Protein 3TSM (pdb70)

Secondary structure (DSSP, 8-state):
-HHHHHHHHHHHHHHHHHHHHHHHHHHHHHHTSPPP--HHHHHHHHHHTT--EEEEEE-SEETTTEES-SS--HHHHHHHHHHTT-SEEEEE--STTT---HHHHHHHHHTSSS-EEEES---STHHHHHHHHTT-SEEEEETTTS-HHHHHHHHHHHHHTT-EEEEEE-SHHHHHHHTTS--SEEEEE-B-TTT--B-THHHHHHHHHS-TTSEEEEESS--SHHHHHHHHTTT--EEEE-HHHHTSS-HHHHHHHHHH-/-HHHHHHHHHHHHHHHHHHHHHHHHHHHHHTSPPP--HHHHHHHHHHTT--EEEEEE-SEETTTEES-SS--HHHHHHHHHHTT-SEEEEE--STTT---HHHHHHHHHTSSS-EEEES---STHHHHHHHHTT-SEEEEETTTS-HHHHHHHHHHHHHTT-EEEEEE-SHHHHHHHTTS--SEEEEE-B-TTT--B-THHHHHHHTTS-TTSEEEEESS--SHHHHHHHHTTT--EEEE-HHHHTSS-HHHHHHHHHH-

Nearest PDB structures (foldseek):
  3tsm-assembly1_B  TM=1.004E+00  e=6.407E-54  Brucella abortus 2308
  3t55-assembly1_A  TM=8.984E-01  e=8.242E-26  Mycobacterium tuberculosis
  6bma-assembly1_B  TM=8.347E-01  e=5.430E-26  Campylobacter jejuni subsp. jejuni NCTC 11168 = ATCC 700819
  3qja-assembly1_A  TM=8.941E-01  e=1.258E-22  Mycobacterium tuberculosis
  3nyz-assembly2_B  TM=9.407E-01  e=6.568E-20  Saccharolobus solfataricus

Organism: Brucella abortus (strain 2308) (NCBI:txid359391)

Solvent-accessible surface area: 21270 Å² total; per-residue (Å²): 153,51,34,56,57,5,54,62,50,7,110,126,64,10,63,62,13,38,28,145,13,0,50,72,58,4,80,35,104,18,180,127,69,81,81,38,86,20,0,34,152,26,0,86,62,53,75,92,66,67,85,20,0,0,0,0,4,2,35,14,2,13,74,119,60,33,78,7,47,146,103,53,59,13,45,50,8,0,103,19,0,60,123,3,22,5,5,0,0,0,0,6,5,1,69,80,23,29,106,3,17,42,110,54,0,66,40,0,21,86,18,14,79,19,8,0,0,10,16,4,23,4,6,26,31,11,3,0,38,19,0,7,14,49,2,0,1,0,0,5,0,11,3,38,23,9,93,54,119,33,0,117,89,0,4,61,18,0,87,88,35,50,4,32,0,2,0,16,0,19,58,66,69,19,0,110,58,0,53,144,15,64,6,97,1,0,4,0,9,2,26,74,82,108,72,81,62,78,85,19,44,33,0,48,120,0,10,95,61,17,55,121,75,30,25,15,1,0,25,32,16,4,129,68,38,120,30,0,65,103,0,74,185,42,59,0,4,1,0,4,12,6,45,21,3,0,127,90,182,86,6,9,38,6,0,117,50,6,19,98,72,102,50,81,142,23,53,67,43,8,106,65,66,12,60,61,14,35,30,146,22,0,44,76,58,4,77,35,103,18,181,128,68,82,80,38,91,24,0,31,62,26,0,62,64,54,84,91,65,66,83,19,0,0,0,0,3,1,19,50,2,9,57,54,37,38,89,11,40,99,119,35,70,11,45,50,7,0,104,18,0,61,123,2,21,4,6,0,0,0,0,6,5,0,73,82,20,26,83,4,17,44,118,58,0,45,35,0,20,141,16,14,80,18,9,0,0,9,29,4,22,5,7,27,28,10,2,0,41,19,0,8,13,47,2,0,1,0,0,6,0,10,3,46,24,9,95,51,118,31,0,76,88,0,1,74,16,0,85,91,35,50,4,34,0,0,0,11,0,30,55,67,67,22,0,113,60,0,57,134,8,73,7,95,1,0,0,0,10,3,49,73,47,101,76,75,63,66,84,19,42,31,0,34,115,0,15,178,66,20,51,119,80,33,22,21,0,0,2,17,18,5,106,60,35,119,29,0,77,99,0,77,181,35,64,0,6,2,0,7,7,6,50,12,2,0,125,90,97,92,5,10,40,10,0,119,55,7,17,98,72

B-factor: mean 26.44, std 10.52, range [11.14, 77.7]

Radius of gyration: 31.32 Å; Cα contacts (8 Å, |Δi|>4): 1066; chains: 2; bounding box: 78×77×41 Å

CATH classification: 3.20.20.70

Structure (mmCIF, N/CA/C/O backbone):
data_3TSM
#
_entry.id   3TSM
#
_cell.length_a   71.800
_cell.length_b   73.290
_cell.length_c   118.940
_cell.angle_alpha   90.00
_cell.angle_beta   90.00
_cell.angle_gamma   90.00
#
_symmetry.space_group_name_H-M   'P 21 21 21'
#
loop_
_entity.id
_entity.type
_entity.pdbx_description
1 polymer 'Indole-3-glycerol phosphate synthase'
2 non-polymer GLYCEROL
3 non-polymer 'SULFATE ION'
4 non-polymer 'UNKNOWN LIGAND'
5 water water
#
loop_
_atom_site.group_PDB
_atom_site.id
_atom_site.type_symbol
_atom_site.label_atom_id
_atom_site.label_alt_id
_atom_site.label_comp_id
_atom_site.label_asym_id
_atom_site.label_entity_id
_atom_site.label_seq_id
_atom_site.pdbx_PDB_ins_code
_atom_site.Cartn_x
_atom_site.Cartn_y
_atom_site.Cartn_z
_atom_site.occupancy
_atom_site.B_iso_or_equiv
_atom_site.auth_seq_id
_atom_site.auth_comp_id
_atom_site.auth_asym_id
_atom_site.auth_atom_id
_atom_site.pdbx_PDB_model_num
ATOM 1 N N . ASP A 1 8 ? -41.008 -0.762 18.030 1.00 60.78 4 ASP A N 1
ATOM 2 C CA . ASP A 1 8 ? -40.394 -1.197 16.730 1.00 57.29 4 ASP A CA 1
ATOM 3 C C . ASP A 1 8 ? -39.112 -2.023 16.966 1.00 51.23 4 ASP A C 1
ATOM 4 O O . ASP A 1 8 ? -37.980 -1.585 16.707 1.00 49.80 4 ASP A O 1
ATOM 9 N N . ILE A 1 9 ? -39.327 -3.240 17.443 1.00 46.67 5 ILE A N 1
ATOM 10 C CA . ILE A 1 9 ? -38.299 -4.051 18.072 1.00 44.05 5 ILE A CA 1
ATOM 11 C C . ILE A 1 9 ? -37.094 -4.333 17.137 1.00 40.64 5 ILE A C 1
ATOM 12 O O . ILE A 1 9 ? -35.965 -4.435 17.611 1.00 38.06 5 ILE A O 1
ATOM 17 N N . LEU A 1 10 ? -37.330 -4.436 15.826 1.00 39.13 6 LEU A N 1
ATOM 18 C CA . LEU A 1 10 ? -36.257 -4.744 14.869 1.00 37.02 6 LEU A CA 1
ATOM 19 C C . LEU A 1 10 ? -35.232 -3.616 14.742 1.00 35.62 6 LEU A C 1
ATOM 20 O O . LEU A 1 10 ? -34.027 -3.884 14.698 1.00 32.92 6 LEU A O 1
ATOM 25 N N . ARG A 1 11 ? -35.722 -2.373 14.710 1.00 35.48 7 ARG A N 1
ATOM 26 C CA . ARG A 1 11 ? -34.865 -1.191 14.677 1.00 35.59 7 ARG A CA 1
ATOM 27 C C . ARG A 1 11 ? -34.015 -1.060 15.983 1.00 34.16 7 ARG A C 1
ATOM 28 O O . ARG A 1 11 ? -32.834 -0.685 15.922 1.00 33.36 7 ARG A O 1
ATOM 30 N N . LYS A 1 12 ? -34.633 -1.359 17.138 1.00 32.61 8 LYS A N 1
ATOM 31 C CA . LYS A 1 12 ? -33.951 -1.360 18.450 1.00 31.67 8 LYS A CA 1
ATOM 32 C C . LYS A 1 12 ? -32.857 -2.464 18.532 1.00 28.44 8 LYS A C 1
ATOM 33 O O . LYS A 1 12 ? -31.716 -2.214 18.977 1.00 27.05 8 LYS A O 1
ATOM 35 N N . ILE A 1 13 ? -33.183 -3.663 18.041 1.00 26.60 9 ILE A N 1
ATOM 36 C CA . ILE A 1 13 ? -32.211 -4.755 18.007 1.00 23.97 9 ILE A CA 1
ATOM 37 C C . ILE A 1 13 ? -31.053 -4.354 17.089 1.00 21.69 9 ILE A C 1
ATOM 38 O O . ILE A 1 13 ? -29.901 -4.464 17.478 1.00 22.03 9 ILE A O 1
ATOM 43 N N . GLU A 1 14 ? -31.347 -3.838 15.907 1.00 22.08 10 GLU A N 1
ATOM 44 C CA . GLU A 1 14 ? -30.297 -3.493 14.953 1.00 21.92 10 GLU A CA 1
ATOM 45 C C . GLU A 1 14 ? -29.283 -2.496 15.538 1.00 21.85 10 GLU A C 1
ATOM 46 O O . GLU A 1 14 ? -28.073 -2.626 15.343 1.00 20.51 10 GLU A O 1
ATOM 52 N N . ALA A 1 15 ? -29.804 -1.495 16.225 1.00 22.81 11 ALA A N 1
ATOM 53 C CA . ALA A 1 15 ? -28.995 -0.445 16.811 1.00 23.87 11 ALA A CA 1
ATOM 54 C C . ALA A 1 15 ? -28.002 -1.029 17.834 1.00 22.79 11 ALA A C 1
ATOM 55 O O . ALA A 1 15 ? -26.797 -0.760 17.749 1.00 22.92 11 ALA A O 1
ATOM 57 N N . TYR A 1 16 ? -28.463 -1.838 18.786 1.00 22.10 12 TYR A N 1
ATOM 58 C CA . TYR A 1 16 ? -27.498 -2.447 19.714 1.00 21.36 12 TYR A CA 1
ATOM 59 C C . TYR A 1 16 ? -26.622 -3.527 19.058 1.00 19.47 12 TYR A C 1
ATOM 60 O O . TYR A 1 16 ? -25.462 -3.722 19.443 1.00 18.73 12 TYR A O 1
ATOM 69 N N . LYS A 1 17 ? -27.175 -4.267 18.104 1.00 18.61 13 LYS A N 1
ATOM 70 C CA . LYS A 1 17 ? -26.410 -5.313 17.455 1.00 17.16 13 LYS A CA 1
ATOM 71 C C . LYS A 1 17 ? -25.230 -4.735 16.672 1.00 17.66 13 LYS A C 1
ATOM 72 O O . LYS A 1 17 ? -24.130 -5.304 16.714 1.00 15.90 13 LYS A O 1
ATOM 78 N N . ARG A 1 18 ? -25.432 -3.606 15.997 1.00 18.67 14 ARG A N 1
ATOM 79 C CA . ARG A 1 18 ? -24.323 -2.949 15.326 1.00 20.47 14 ARG A CA 1
ATOM 80 C C . ARG A 1 18 ? -23.207 -2.496 16.306 1.00 20.54 14 ARG A C 1
ATOM 81 O O . ARG A 1 18 ? -22.034 -2.580 15.958 1.00 19.04 14 ARG A O 1
ATOM 89 N N . GLU A 1 19 ? -23.579 -2.048 17.509 1.00 21.53 15 GLU A N 1
ATOM 90 C CA . GLU A 1 19 ? -22.606 -1.709 18.540 1.00 22.02 15 GLU A CA 1
ATOM 91 C C . GLU A 1 19 ? -21.849 -2.947 19.015 1.00 18.81 15 GLU A C 1
ATOM 92 O O . GLU A 1 19 ? -20.646 -2.891 19.167 1.00 17.42 15 GLU A O 1
ATOM 98 N N . GLU A 1 20 ? -22.539 -4.068 19.207 1.00 16.56 16 GLU A N 1
ATOM 99 C CA . GLU A 1 20 ? -21.863 -5.321 19.588 1.00 16.02 16 GLU A CA 1
ATOM 100 C C . GLU A 1 20 ? -20.860 -5.788 18.542 1.00 15.10 16 GLU A C 1
ATOM 101 O O . GLU A 1 20 ? -19.785 -6.300 18.900 1.00 16.03 16 GLU A O 1
ATOM 107 N N . ILE A 1 21 ? -21.211 -5.637 17.264 1.00 13.88 17 ILE A N 1
ATOM 108 C CA . ILE A 1 21 ? -20.361 -6.071 16.180 1.00 13.59 17 ILE A CA 1
ATOM 109 C C . ILE A 1 21 ? -19.097 -5.191 16.204 1.00 13.90 17 ILE A C 1
ATOM 110 O O . ILE A 1 21 ? -18.001 -5.696 16.110 1.00 14.68 17 ILE A O 1
ATOM 115 N N . ALA A 1 22 ? -19.261 -3.879 16.361 1.00 14.48 18 ALA A N 1
ATOM 116 C CA . ALA A 1 22 ? -18.128 -2.943 16.405 1.00 15.34 18 ALA A CA 1
ATOM 117 C C . ALA A 1 22 ? -17.208 -3.270 17.587 1.00 14.97 18 ALA A C 1
ATOM 118 O O . ALA A 1 22 ? -15.990 -3.332 17.431 1.00 15.42 18 ALA A O 1
ATOM 120 N N . ALA A 1 23 ? -17.803 -3.506 18.755 1.00 14.82 19 ALA A N 1
ATOM 121 C CA . ALA A 1 23 ? -17.058 -3.846 19.976 1.00 15.00 19 ALA A CA 1
ATOM 122 C C . ALA A 1 23 ? -16.300 -5.174 19.798 1.00 14.39 19 ALA A C 1
ATOM 123 O O . ALA A 1 23 ? -15.185 -5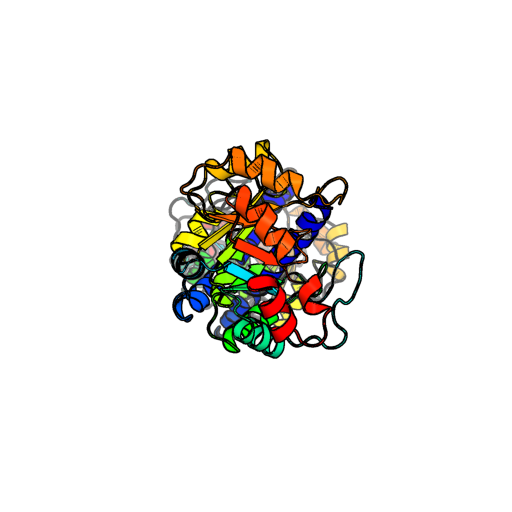.303 20.236 1.00 14.87 19 ALA A O 1
ATOM 125 N N . ALA A 1 24 ? -16.923 -6.160 19.139 1.00 13.98 20 ALA A N 1
ATOM 126 C CA . ALA A 1 24 ? -16.312 -7.479 18.923 1.00 13.95 20 ALA A CA 1
ATOM 127 C C . ALA A 1 24 ? -15.084 -7.360 18.039 1.00 14.28 20 ALA A C 1
ATOM 128 O O . ALA A 1 24 ? -14.022 -7.884 18.384 1.00 14.32 20 ALA A O 1
ATOM 130 N N . LYS A 1 25 ? -15.202 -6.620 16.938 1.00 14.13 21 LYS A N 1
ATOM 131 C CA . LYS A 1 25 ? -14.065 -6.416 16.068 1.00 14.74 21 LYS A CA 1
ATOM 132 C C . LYS A 1 25 ? -12.936 -5.695 16.824 1.00 15.42 21 LYS A C 1
ATOM 133 O O . LYS A 1 25 ? -11.751 -6.038 16.641 1.00 15.51 21 LYS A O 1
ATOM 139 N N . ALA A 1 26 ? -13.282 -4.682 17.624 1.00 14.92 22 ALA A N 1
ATOM 140 C CA . ALA A 1 26 ? -12.250 -3.843 18.296 1.00 15.77 22 ALA A CA 1
ATOM 141 C C . ALA A 1 26 ? -11.463 -4.679 19.305 1.00 15.98 22 ALA A C 1
ATOM 142 O O . ALA A 1 26 ? -10.274 -4.478 19.534 1.00 16.45 22 ALA A O 1
ATOM 144 N N . ARG A 1 27 ? -12.185 -5.598 19.939 1.00 15.69 23 ARG A N 1
ATOM 145 C CA A ARG A 1 27 ? -11.642 -6.465 20.959 0.50 16.30 23 ARG A CA 1
ATOM 146 C CA B ARG A 1 27 ? -11.651 -6.485 20.969 0.50 16.64 23 ARG A CA 1
ATOM 147 C C . ARG A 1 27 ? -10.589 -7.409 20.357 1.00 17.13 23 ARG A C 1
ATOM 148 O O . ARG A 1 27 ? -9.439 -7.491 20.840 1.00 17.29 23 ARG A O 1
ATOM 163 N N . LEU A 1 28 ? -10.952 -8.088 19.272 1.00 14.39 24 LEU A N 1
ATOM 164 C CA . LEU A 1 28 ? -10.019 -9.032 18.646 1.00 14.55 24 LEU A CA 1
ATOM 165 C C . LEU A 1 28 ? -8.829 -8.283 18.031 1.00 13.90 24 LEU A C 1
ATOM 166 O O . LEU A 1 28 ? -7.695 -8.769 18.119 1.00 14.31 24 LEU A O 1
ATOM 171 N N . ALA A 1 29 ? -9.073 -7.106 17.459 1.00 13.41 25 ALA A N 1
ATOM 172 C CA . ALA A 1 29 ? -7.978 -6.302 16.910 1.00 13.32 25 ALA A CA 1
ATOM 173 C C . ALA A 1 29 ? -7.008 -5.871 18.023 1.00 13.47 25 ALA A C 1
ATOM 174 O O . ALA A 1 29 ? -5.786 -5.926 17.838 1.00 14.54 25 ALA A O 1
ATOM 176 N N . LEU A 1 30 ? -7.531 -5.403 19.154 1.00 13.25 26 LEU A N 1
ATOM 177 C CA . LEU A 1 30 ? -6.662 -4.950 20.237 1.00 13.45 26 LEU A CA 1
ATOM 178 C C . LEU A 1 30 ? -5.874 -6.144 20.811 1.00 13.99 26 LEU A C 1
ATOM 179 O O . LEU A 1 30 ? -4.727 -5.995 21.183 1.00 13.71 26 LEU A O 1
ATOM 184 N N . ASP A 1 31 ? -6.495 -7.311 20.890 1.00 14.74 27 ASP A N 1
ATOM 185 C CA . ASP A 1 31 ? -5.784 -8.523 21.348 1.00 15.82 27 ASP A CA 1
ATOM 186 C C . ASP A 1 31 ? -4.591 -8.822 20.477 1.00 15.84 27 ASP A C 1
ATOM 187 O O . ASP A 1 31 ? -3.537 -9.205 20.993 1.00 16.43 27 ASP A O 1
ATOM 192 N N . GLU A 1 32 ? -4.753 -8.652 19.161 1.00 15.76 28 GLU A N 1
ATOM 193 C CA . GLU A 1 32 ? -3.650 -8.879 18.236 1.00 15.63 28 GLU A CA 1
ATOM 194 C C . GLU A 1 32 ? -2.545 -7.828 18.444 1.00 15.32 28 GLU A C 1
ATOM 195 O O . GLU A 1 32 ? -1.357 -8.160 18.492 1.00 16.19 28 GLU A O 1
ATOM 201 N N . LEU A 1 33 ? -2.917 -6.566 18.531 1.00 14.86 29 LEU A N 1
ATOM 202 C CA . LEU A 1 33 ? -1.915 -5.498 18.790 1.00 14.73 29 LEU A CA 1
ATOM 203 C C . LEU A 1 33 ? -1.201 -5.681 20.132 1.00 14.90 29 LEU A C 1
ATOM 204 O O . LEU A 1 33 ? -0.010 -5.430 20.236 1.00 14.90 29 LEU A O 1
ATOM 209 N N . LYS A 1 34 ? -1.928 -6.124 21.159 1.00 15.14 30 LYS A N 1
ATOM 210 C CA . LYS A 1 34 ? -1.285 -6.433 22.442 1.00 15.58 30 LYS A CA 1
ATOM 211 C C . LYS A 1 34 ? -0.186 -7.470 22.246 1.00 16.45 30 LYS A C 1
ATOM 212 O O . LYS A 1 34 ? 0.922 -7.285 22.776 1.00 16.96 30 LYS A O 1
ATOM 218 N N . ALA A 1 35 ? -0.478 -8.545 21.500 1.00 16.78 31 ALA A N 1
ATOM 219 C CA . ALA A 1 35 ? 0.547 -9.579 21.216 1.00 17.74 31 ALA A CA 1
ATOM 220 C C . ALA A 1 35 ? 1.766 -8.970 20.515 1.00 17.78 31 ALA A C 1
ATOM 221 O O . ALA A 1 35 ? 2.921 -9.227 20.875 1.00 18.21 31 ALA A O 1
ATOM 223 N N . ARG A 1 36 ? 1.493 -8.129 19.544 1.00 17.56 32 ARG A N 1
ATOM 224 C CA . ARG A 1 36 ? 2.557 -7.487 18.795 1.00 18.41 32 ARG A CA 1
ATOM 225 C C . ARG A 1 36 ? 3.379 -6.509 19.681 1.00 18.56 32 ARG A C 1
ATOM 226 O O . ARG A 1 36 ? 4.601 -6.501 19.620 1.00 18.85 32 ARG A O 1
ATOM 234 N N . THR A 1 37 ? 2.719 -5.750 20.546 1.00 18.07 33 THR A N 1
ATOM 235 C CA . THR A 1 37 ? 3.491 -4.883 21.458 1.00 19.31 33 THR A CA 1
ATOM 236 C C . THR A 1 37 ? 4.394 -5.693 22.394 1.00 20.44 33 THR A C 1
ATOM 237 O O . THR A 1 37 ? 5.495 -5.252 22.703 1.00 20.67 33 THR A O 1
ATOM 241 N N . ARG A 1 38 ? 3.959 -6.862 22.845 1.00 21.59 34 ARG A N 1
ATOM 242 C CA . ARG A 1 38 ? 4.818 -7.669 23.736 1.00 23.15 34 ARG A CA 1
ATOM 243 C C . ARG A 1 38 ? 6.030 -8.235 23.009 1.00 24.26 34 ARG A C 1
ATOM 244 O O . ARG A 1 38 ? 6.990 -8.596 23.652 1.00 24.60 34 ARG A O 1
ATOM 252 N N . ASP A 1 39 ? 5.985 -8.335 21.684 1.00 25.91 35 ASP A N 1
ATOM 253 C CA . ASP A 1 39 ? 7.145 -8.791 20.932 1.00 28.37 35 ASP A CA 1
ATOM 254 C C . ASP A 1 39 ? 8.041 -7.665 20.439 1.00 27.87 35 ASP A C 1
ATOM 255 O O . ASP A 1 39 ? 9.021 -7.956 19.769 1.00 27.22 35 ASP A O 1
ATOM 260 N N . GLN A 1 40 ? 7.728 -6.400 20.739 1.00 24.89 36 GLN A N 1
ATOM 261 C CA . GLN A 1 40 ? 8.659 -5.309 20.419 1.00 26.00 36 GLN A CA 1
ATOM 262 C C . GLN A 1 40 ? 9.706 -5.100 21.516 1.00 26.63 36 GLN A C 1
ATOM 263 O O . GLN A 1 40 ? 9.430 -5.260 22.716 1.00 25.82 36 GLN A O 1
ATOM 269 N N . SER A 1 41 ? 10.894 -4.683 21.116 1.00 27.30 37 SER A N 1
ATOM 270 C CA . SER A 1 41 ? 11.862 -4.216 22.104 1.00 28.50 37 SER A CA 1
ATOM 271 C C . SER A 1 41 ? 11.392 -2.892 22.706 1.00 27.61 37 SER A C 1
ATOM 272 O O . SER A 1 41 ? 10.612 -2.152 22.100 1.00 25.96 37 SER A O 1
ATOM 275 N N . ALA A 1 42 ? 11.925 -2.586 23.884 1.00 28.65 38 ALA A N 1
ATOM 276 C CA . ALA A 1 42 ? 11.547 -1.411 24.668 1.00 27.25 38 ALA A CA 1
ATOM 277 C C . ALA A 1 42 ? 11.713 -0.089 23.909 1.00 25.12 38 ALA A C 1
ATOM 278 O O . ALA A 1 42 ? 12.545 0.030 23.026 1.00 24.20 38 ALA A O 1
ATOM 280 N N . PRO A 1 43 ? 10.890 0.900 24.243 1.00 25.17 39 PRO A N 1
ATOM 281 C CA . PRO A 1 43 ? 11.069 2.199 23.646 1.00 24.48 39 PRO A CA 1
ATOM 282 C C . PRO A 1 43 ? 12.477 2.778 23.872 1.00 25.07 39 PRO A C 1
ATOM 283 O O . PRO A 1 43 ? 13.074 2.549 24.902 1.00 23.65 39 PRO A O 1
ATOM 287 N N . ARG A 1 44 ? 12.955 3.558 22.915 1.00 25.29 40 ARG A N 1
ATOM 288 C CA . ARG A 1 44 ? 14.292 4.152 22.977 1.00 25.94 40 ARG A CA 1
ATOM 289 C C . ARG A 1 44 ? 14.446 5.354 23.903 1.00 26.68 40 ARG A C 1
ATOM 290 O O . ARG A 1 44 ? 15.572 5.734 24.210 1.00 28.97 40 ARG A O 1
ATOM 298 N N . GLY A 1 45 ? 13.363 5.990 24.324 1.00 24.88 41 GLY A N 1
ATOM 299 C CA . GLY A 1 45 ? 13.487 7.119 25.218 1.00 23.71 41 GLY A CA 1
ATOM 300 C C . GLY A 1 45 ? 13.537 8.433 24.469 1.00 22.51 41 GLY A C 1
ATOM 301 O O . GLY A 1 45 ? 14.574 9.106 24.409 1.00 22.17 41 GLY A O 1
ATOM 302 N N . PHE A 1 46 ? 12.373 8.853 23.988 1.00 21.12 42 PHE A N 1
ATOM 303 C CA . PHE A 1 46 ? 12.244 10.036 23.128 1.00 20.00 42 PHE A CA 1
ATOM 304 C C . PHE A 1 46 ? 12.518 11.319 23.932 1.00 19.21 42 PHE A C 1
ATOM 305 O O . PHE A 1 46 ? 13.421 12.081 23.599 1.00 18.73 42 PHE A O 1
ATOM 313 N N . LEU A 1 47 ? 11.771 11.535 25.006 1.00 19.65 43 LEU A N 1
ATOM 314 C CA . LEU A 1 47 ? 11.996 12.701 25.885 1.00 20.81 43 LEU A CA 1
ATOM 315 C C . LEU A 1 47 ? 13.419 12.735 26.437 1.00 21.71 43 LEU A C 1
ATOM 316 O O . LEU A 1 47 ? 14.066 13.780 26.444 1.00 21.51 43 LEU A O 1
ATOM 321 N N . LYS A 1 48 ? 13.867 11.589 26.914 1.00 23.27 44 LYS A N 1
ATOM 322 C CA . LYS A 1 48 ? 15.168 11.470 27.573 1.00 26.48 44 LYS A CA 1
ATOM 323 C C . LYS A 1 48 ? 16.293 11.861 26.596 1.00 25.14 44 LYS A C 1
ATOM 324 O O . LYS A 1 48 ? 17.256 12.546 27.007 1.00 24.14 44 LYS A O 1
ATOM 330 N N . ALA A 1 49 ? 16.142 11.517 25.308 1.00 22.86 45 ALA A N 1
ATOM 331 C CA . ALA A 1 49 ? 17.109 11.943 24.277 1.00 23.44 45 ALA A CA 1
ATOM 332 C C . ALA A 1 49 ? 17.155 13.454 24.089 1.00 23.35 45 ALA A C 1
ATOM 333 O O . ALA A 1 49 ? 18.219 14.035 23.929 1.00 23.88 45 ALA A O 1
ATOM 335 N N . LEU A 1 50 ? 15.982 14.083 24.063 1.00 22.70 46 LEU A N 1
ATOM 336 C CA . LEU A 1 50 ? 15.911 15.514 23.894 1.00 21.31 46 LEU A CA 1
ATOM 337 C C . LEU A 1 50 ? 16.556 16.222 25.101 1.00 22.19 46 LEU A C 1
ATOM 338 O O . LEU A 1 50 ? 17.295 17.192 24.924 1.00 20.57 46 LEU A O 1
ATOM 343 N N . GLU A 1 51 ? 16.268 15.743 26.313 1.00 22.63 47 GLU A N 1
ATOM 344 C CA . GLU A 1 51 ? 16.791 16.367 27.536 1.00 24.45 47 GLU A CA 1
ATOM 345 C C . GLU A 1 51 ? 18.291 16.263 27.610 1.00 24.10 47 GLU A C 1
ATOM 346 O O . GLU A 1 51 ? 18.940 17.208 28.057 1.00 24.21 47 GLU A O 1
ATOM 352 N N . ALA A 1 52 ? 18.840 15.132 27.158 1.00 24.60 48 ALA A N 1
ATOM 353 C CA . ALA A 1 52 ? 20.304 14.934 27.068 1.00 25.59 48 ALA A CA 1
ATOM 354 C C . ALA A 1 52 ? 20.949 15.920 26.096 1.00 26.16 48 ALA A C 1
ATOM 355 O O . ALA A 1 52 ? 22.009 16.464 26.402 1.00 25.50 48 ALA A O 1
ATOM 357 N N . LYS A 1 53 ? 20.324 16.195 24.949 1.00 26.18 49 LYS A N 1
ATOM 358 C CA . LYS A 1 53 ? 20.861 17.269 24.067 1.00 26.58 49 LYS A CA 1
ATOM 359 C C . LYS A 1 53 ? 20.868 18.638 24.751 1.00 25.93 49 LYS A C 1
ATOM 360 O O . LYS A 1 53 ? 21.877 19.324 24.717 1.00 26.16 49 LYS A O 1
ATOM 366 N N . ARG A 1 54 ? 19.751 19.023 25.367 1.00 24.77 50 ARG A N 1
ATOM 367 C CA . ARG A 1 54 ? 19.662 20.289 26.053 1.00 23.85 50 ARG A CA 1
ATOM 368 C C . ARG A 1 54 ? 20.626 20.379 27.268 1.00 25.25 50 ARG A C 1
ATOM 369 O O . ARG A 1 54 ? 21.241 21.412 27.497 1.00 24.90 50 ARG A O 1
ATOM 377 N N . ALA A 1 55 ? 20.760 19.310 28.041 1.00 25.71 51 ALA A N 1
ATOM 378 C CA . ALA A 1 55 ? 21.759 19.276 29.095 1.00 26.92 51 ALA A CA 1
ATOM 379 C C . ALA A 1 55 ? 23.178 19.517 28.531 1.00 27.88 51 ALA A C 1
ATOM 380 O O . ALA A 1 55 ? 23.970 20.181 29.171 1.00 29.66 51 ALA A O 1
ATOM 382 N N . ALA A 1 56 ? 23.500 18.996 27.351 1.00 28.14 52 ALA A N 1
ATOM 383 C CA . ALA A 1 56 ? 24.795 19.257 26.731 1.00 30.37 52 ALA A CA 1
ATOM 384 C C . ALA A 1 56 ? 24.927 20.673 26.133 1.00 32.29 52 ALA A C 1
ATOM 385 O O . ALA A 1 56 ? 25.933 20.967 25.501 1.00 34.09 52 ALA A O 1
ATOM 387 N N . GLY A 1 57 ? 23.902 21.526 26.285 1.00 32.84 53 GLY A N 1
ATOM 388 C CA . GLY A 1 57 ? 23.909 22.879 25.722 1.00 32.45 53 GLY A CA 1
ATOM 389 C C . GLY A 1 57 ? 23.809 22.893 24.195 1.00 34.30 53 GLY A C 1
ATOM 390 O O . GLY A 1 57 ? 24.323 23.817 23.544 1.00 34.47 53 GLY A O 1
ATOM 391 N N . GLN A 1 58 ? 23.137 21.889 23.621 1.00 31.43 54 GLN A N 1
ATOM 392 C CA . GLN A 1 58 ? 22.888 21.842 22.182 1.00 31.21 54 GLN A CA 1
ATOM 393 C C . GLN A 1 58 ? 21.403 21.928 21.856 1.00 28.25 54 GLN A C 1
ATOM 394 O O . GLN A 1 58 ? 20.573 21.540 22.673 1.00 26.32 54 GLN A O 1
ATOM 400 N N . PHE A 1 59 ? 21.079 22.412 20.657 1.00 26.04 55 PHE A N 1
ATOM 401 C CA . PHE A 1 59 ? 19.696 22.444 20.222 1.00 24.68 55 PHE A CA 1
ATOM 402 C C . PHE A 1 59 ? 19.218 21.018 19.963 1.00 22.83 55 PHE A C 1
ATOM 403 O O . PHE A 1 59 ? 19.990 20.161 19.552 1.00 23.38 55 PHE A O 1
ATOM 411 N N . ALA A 1 60 ? 17.974 20.745 20.328 1.00 20.69 56 ALA A N 1
ATOM 412 C CA . ALA A 1 60 ? 17.431 19.385 20.201 1.00 20.41 56 ALA A CA 1
ATOM 413 C C . ALA A 1 60 ? 16.453 19.385 19.026 1.00 19.68 56 ALA A C 1
ATOM 414 O O . ALA A 1 60 ? 15.408 20.033 19.074 1.00 19.54 56 ALA A O 1
ATOM 416 N N . LEU A 1 61 ? 16.807 18.680 17.964 1.00 19.73 57 LEU A N 1
ATOM 417 C CA . LEU A 1 61 ? 15.958 18.581 16.779 1.00 19.35 57 LEU A CA 1
ATOM 418 C C . LEU A 1 61 ? 15.168 17.266 16.692 1.00 19.60 57 LEU A C 1
ATOM 419 O O . LEU A 1 61 ? 15.743 16.166 16.743 1.00 20.43 57 LEU A O 1
ATOM 424 N N . ILE A 1 62 ? 13.847 17.396 16.524 1.00 19.27 58 ILE A N 1
ATOM 425 C CA . ILE A 1 62 ? 13.006 16.292 16.106 1.00 18.87 58 ILE A CA 1
ATOM 426 C C . ILE A 1 62 ? 12.886 16.424 14.589 1.00 18.73 58 ILE A C 1
ATOM 427 O O . ILE A 1 62 ? 12.177 17.281 14.104 1.00 18.95 58 ILE A O 1
ATOM 432 N N . ALA A 1 63 ? 13.588 15.575 13.853 1.00 19.84 59 ALA A N 1
ATOM 433 C CA . ALA A 1 63 ? 13.732 15.732 12.388 1.00 21.07 59 ALA A CA 1
ATOM 434 C C . ALA A 1 63 ? 12.656 14.908 11.680 1.00 21.72 59 ALA A C 1
ATOM 435 O O . ALA A 1 63 ? 12.495 13.698 11.954 1.00 20.83 59 ALA A O 1
ATOM 437 N N . GLU A 1 64 ? 11.903 15.567 10.807 1.00 22.92 60 GLU A N 1
ATOM 438 C CA . GLU A 1 64 ? 10.638 15.002 10.290 1.00 23.00 60 GLU A CA 1
ATOM 439 C C . GLU A 1 64 ? 10.759 14.485 8.873 1.00 24.70 60 GLU A C 1
ATOM 440 O O . GLU A 1 64 ? 11.290 15.169 7.973 1.00 25.46 60 GLU A O 1
ATOM 446 N N . ILE A 1 65 ? 10.254 13.264 8.695 1.00 25.29 61 ILE A N 1
ATOM 447 C CA . ILE A 1 65 ? 10.232 12.584 7.425 1.00 26.73 61 ILE A CA 1
ATOM 448 C C . ILE A 1 65 ? 8.801 12.663 6.905 1.00 27.60 61 ILE A C 1
ATOM 449 O O . ILE A 1 65 ? 7.914 11.975 7.411 1.00 24.51 61 ILE A O 1
ATOM 454 N N . LYS A 1 66 ? 8.608 13.498 5.876 1.00 28.69 62 LYS A N 1
ATOM 455 C CA . LYS A 1 66 ? 7.301 13.822 5.341 1.00 29.52 62 LYS A CA 1
ATOM 456 C C . LYS A 1 66 ? 7.360 13.749 3.822 1.00 32.95 62 LYS A C 1
ATOM 457 O O . LYS A 1 66 ? 8.160 14.454 3.207 1.00 34.11 62 LYS A O 1
ATOM 463 N N . LYS A 1 67 ? 6.524 12.907 3.212 1.00 34.78 63 LYS A N 1
ATOM 464 C CA . LYS A 1 67 ? 6.593 12.656 1.754 1.00 36.46 63 LYS A CA 1
ATOM 465 C C . LYS A 1 67 ? 5.888 13.713 0.899 1.00 38.43 63 LYS A C 1
ATOM 466 O O . LYS A 1 67 ? 6.357 14.082 -0.197 1.00 41.39 63 LYS A O 1
ATOM 468 N N . ALA A 1 68 ? 4.771 14.211 1.406 1.00 39.24 64 ALA A N 1
ATOM 469 C CA . ALA A 1 68 ? 4.013 15.235 0.733 1.00 42.90 64 ALA A CA 1
ATOM 470 C C . ALA A 1 68 ? 3.281 16.089 1.734 1.00 45.43 64 ALA A C 1
ATOM 471 O O . ALA A 1 68 ? 3.071 15.740 2.920 1.00 44.07 64 ALA A O 1
ATOM 473 N N . SER A 1 69 ? 2.893 17.223 1.188 1.00 50.28 65 SER A N 1
ATOM 474 C CA . SER A 1 69 ? 2.234 18.280 1.869 1.00 52.17 65 SER A CA 1
ATOM 475 C C . SER A 1 69 ? 0.892 18.336 1.212 1.00 54.63 65 SER A C 1
ATOM 476 O O . SER A 1 69 ? 0.835 18.191 -0.005 1.00 53.87 65 SER A O 1
ATOM 479 N N . PRO A 1 70 ? -0.183 18.541 1.992 1.00 57.92 66 PRO A N 1
ATOM 480 C CA . PRO A 1 70 ? -1.427 18.938 1.342 1.00 61.75 66 PRO A CA 1
ATOM 481 C C . PRO A 1 70 ? -1.295 20.440 1.039 1.00 67.51 66 PRO A C 1
ATOM 482 O O . PRO A 1 70 ? -1.052 21.230 1.972 1.00 68.75 66 PRO A O 1
ATOM 486 N N . SER A 1 71 ? -1.418 20.828 -0.231 1.00 70.18 67 SER A N 1
ATOM 487 C CA . SER A 1 71 ? -1.219 22.227 -0.656 1.00 73.49 67 SER A CA 1
ATOM 488 C C . SER A 1 71 ? -0.035 22.324 -1.608 1.00 75.05 67 SER A C 1
ATOM 489 O O . SER A 1 71 ? -0.120 22.963 -2.656 1.00 77.42 67 SER A O 1
ATOM 491 N N . LYS A 1 72 ? 1.071 21.690 -1.225 1.00 72.49 68 LYS A N 1
ATOM 492 C CA . LYS A 1 72 ? 2.350 21.839 -1.930 1.00 70.72 68 LYS A CA 1
ATOM 493 C C . LYS A 1 72 ? 2.821 20.574 -2.671 1.00 67.42 68 LYS A C 1
ATOM 494 O O . LYS A 1 72 ? 3.808 20.640 -3.397 1.00 69.44 68 LYS A O 1
ATOM 496 N N . GLY A 1 73 ? 2.144 19.439 -2.492 1.00 61.90 69 GLY A N 1
ATOM 497 C CA . GLY A 1 73 ? 2.462 18.235 -3.273 1.00 58.94 69 GLY A CA 1
ATOM 498 C C . GLY A 1 73 ? 3.708 17.510 -2.799 1.00 55.54 69 GLY A C 1
ATOM 499 O O . GLY A 1 73 ? 4.106 17.654 -1.639 1.00 50.59 69 GLY A O 1
ATOM 500 N N . LEU A 1 74 ? 4.320 16.721 -3.684 1.00 53.84 70 LEU A N 1
ATOM 501 C CA . LEU A 1 74 ? 5.443 15.861 -3.295 1.00 53.03 70 LEU A CA 1
ATOM 502 C C . LEU A 1 74 ? 6.624 16.735 -2.864 1.00 52.75 70 LEU A C 1
ATOM 503 O O . LEU A 1 74 ? 7.037 17.608 -3.612 1.00 51.95 70 LEU A O 1
ATOM 505 N N . ILE A 1 75 ? 7.130 16.518 -1.638 1.00 53.55 71 ILE A N 1
ATOM 506 C CA . ILE A 1 75 ? 8.226 17.338 -1.059 1.00 50.90 71 ILE A CA 1
ATOM 507 C C . ILE A 1 75 ? 9.571 17.068 -1.729 1.00 52.85 71 ILE A C 1
ATOM 508 O O . ILE A 1 75 ? 10.303 17.985 -2.055 1.00 52.81 71 ILE A O 1
ATOM 513 N N . ARG A 1 76 ? 9.917 15.802 -1.893 1.00 55.13 72 ARG A N 1
ATOM 514 C CA . ARG A 1 76 ? 11.249 15.443 -2.338 1.00 58.97 72 ARG A CA 1
ATOM 515 C C . ARG A 1 76 ? 11.135 14.371 -3.409 1.00 63.12 72 ARG A C 1
ATOM 516 O O . ARG A 1 76 ? 10.652 13.280 -3.109 1.00 64.38 72 ARG A O 1
ATOM 524 N N . PRO A 1 77 ? 11.576 14.675 -4.656 1.00 66.45 73 PRO A N 1
ATOM 525 C CA . PRO A 1 77 ? 11.403 13.733 -5.780 1.00 67.63 73 PRO A CA 1
ATOM 526 C C . PRO A 1 77 ? 11.838 12.320 -5.427 1.00 65.72 73 PRO A C 1
ATOM 527 O O . PRO A 1 77 ? 11.142 11.368 -5.736 1.00 68.80 73 PRO A O 1
ATOM 531 N N . ASP A 1 78 ? 12.983 12.201 -4.775 1.00 65.41 74 ASP A N 1
ATOM 532 C CA . ASP A 1 78 ? 13.463 10.924 -4.308 1.00 64.92 74 ASP A CA 1
ATOM 533 C C . ASP A 1 78 ? 13.146 10.813 -2.816 1.00 59.78 74 ASP A C 1
ATOM 534 O O . ASP A 1 78 ? 13.759 11.522 -2.014 1.00 62.64 74 ASP A O 1
ATOM 539 N N . PHE A 1 79 ? 12.207 9.935 -2.452 1.00 52.34 75 PHE A N 1
ATOM 540 C CA . PHE A 1 79 ? 11.752 9.783 -1.052 1.00 47.37 75 PHE A CA 1
ATOM 541 C C . PHE A 1 79 ? 12.170 8.424 -0.489 1.00 44.42 75 PHE A C 1
ATOM 542 O O . PHE A 1 79 ? 11.633 7.405 -0.870 1.00 42.94 75 PHE A O 1
ATOM 550 N N . ASP A 1 80 ? 13.095 8.431 0.462 1.00 43.14 76 ASP A N 1
ATOM 551 C CA . ASP A 1 80 ? 13.709 7.210 0.977 1.00 42.55 76 ASP A CA 1
ATOM 552 C C . ASP A 1 80 ? 13.819 7.276 2.519 1.00 40.61 76 ASP A C 1
ATOM 553 O O . ASP A 1 80 ? 14.831 7.747 3.046 1.00 39.76 76 ASP A O 1
ATOM 558 N N . PRO A 1 81 ? 12.790 6.800 3.251 1.00 37.30 77 PRO A N 1
ATOM 559 C CA . PRO A 1 81 ? 12.798 6.984 4.690 1.00 34.97 77 PRO A CA 1
ATOM 560 C C . PRO A 1 81 ? 14.064 6.510 5.429 1.00 35.19 77 PRO A C 1
ATOM 561 O O . PRO A 1 81 ? 14.558 7.222 6.320 1.00 31.56 77 PRO A O 1
ATOM 565 N N . PRO A 1 82 ? 14.604 5.336 5.066 1.00 36.23 78 PRO A N 1
ATOM 566 C CA . PRO A 1 82 ? 15.825 4.903 5.778 1.00 37.04 78 PRO A CA 1
ATOM 567 C C . PRO A 1 82 ? 17.023 5.813 5.513 1.00 37.28 78 PRO A C 1
ATOM 568 O O . PRO A 1 82 ? 17.773 6.114 6.431 1.00 37.71 78 PRO A O 1
ATOM 572 N N . ALA A 1 83 ? 17.183 6.271 4.280 1.00 38.72 79 ALA A N 1
ATOM 573 C CA . ALA A 1 83 ? 18.308 7.155 3.921 1.00 38.58 79 ALA A CA 1
ATOM 574 C C . ALA A 1 83 ? 18.152 8.508 4.621 1.00 37.27 79 ALA A C 1
ATOM 575 O O . ALA A 1 83 ? 19.122 9.092 5.108 1.00 35.15 79 ALA A O 1
ATOM 577 N N . LEU A 1 84 ? 16.907 8.977 4.710 1.00 35.67 80 LEU A N 1
ATOM 578 C CA . LEU A 1 84 ? 16.629 10.236 5.368 1.00 33.61 80 LEU A CA 1
ATOM 579 C C . LEU A 1 84 ? 16.921 10.143 6.867 1.00 32.60 80 LEU A C 1
ATOM 580 O O . LEU A 1 84 ? 17.501 11.056 7.453 1.00 32.79 80 LEU A O 1
ATOM 585 N N . ALA A 1 85 ? 16.537 9.033 7.474 1.00 31.79 81 ALA A N 1
ATOM 586 C CA . ALA A 1 85 ? 16.825 8.804 8.867 1.00 30.87 81 ALA A CA 1
ATOM 587 C C . ALA A 1 85 ? 18.329 8.862 9.130 1.00 31.31 81 ALA A C 1
ATOM 588 O O . ALA A 1 85 ? 18.768 9.484 10.101 1.00 30.49 81 ALA A O 1
ATOM 590 N N . LYS A 1 86 ? 19.108 8.184 8.296 1.00 32.99 82 LYS A N 1
ATOM 591 C CA . LYS A 1 86 ? 20.547 8.156 8.469 1.00 34.01 82 LYS A CA 1
ATOM 592 C C . LYS A 1 86 ? 21.135 9.552 8.319 1.00 33.37 82 LYS A C 1
ATOM 593 O O . LYS A 1 86 ? 22.027 9.932 9.078 1.00 32.49 82 LYS A O 1
ATOM 599 N N . ALA A 1 87 ? 20.641 10.311 7.345 1.00 33.15 83 ALA A N 1
ATOM 600 C CA . ALA A 1 87 ? 21.192 11.635 7.080 1.00 33.76 83 ALA A CA 1
ATOM 601 C C . ALA A 1 87 ? 20.843 12.585 8.234 1.00 32.75 83 ALA A C 1
ATOM 602 O O . ALA A 1 87 ? 21.639 13.460 8.620 1.00 32.92 83 ALA A O 1
ATOM 604 N N . TYR A 1 88 ? 19.658 12.407 8.814 1.00 30.33 84 TYR A N 1
ATOM 605 C CA . TYR A 1 88 ? 19.277 13.260 9.909 1.00 29.22 84 TYR A CA 1
ATOM 606 C C . TYR A 1 88 ? 20.127 12.916 11.133 1.00 30.09 84 TYR A C 1
ATOM 607 O O . TYR A 1 88 ? 20.586 13.820 11.831 1.00 30.06 84 TYR A O 1
ATOM 616 N N . GLU A 1 89 ? 20.349 11.632 11.396 1.00 30.75 85 GLU A N 1
ATOM 617 C CA . GLU A 1 89 ? 21.222 11.257 12.502 1.00 32.93 85 GLU A CA 1
ATOM 618 C C . GLU A 1 89 ? 22.641 11.846 12.300 1.00 35.59 85 GLU A C 1
ATOM 619 O O . GLU A 1 89 ? 23.221 12.418 13.235 1.00 32.71 85 GLU A O 1
ATOM 625 N N . GLU A 1 90 ? 23.169 11.705 11.081 1.00 36.28 86 GLU A N 1
ATOM 626 C CA . GLU A 1 90 ? 24.503 12.205 10.755 1.00 41.25 86 GLU A CA 1
ATOM 627 C C . GLU A 1 90 ? 24.622 13.701 11.001 1.00 38.80 86 GLU A C 1
ATOM 628 O O . GLU A 1 90 ? 25.640 14.154 11.420 1.00 38.24 86 GLU A O 1
ATOM 634 N N . GLY A 1 91 ? 23.575 14.454 10.692 1.00 37.93 87 GLY A N 1
ATOM 635 C CA . GLY A 1 91 ? 23.577 15.900 10.871 1.00 36.32 87 GLY A CA 1
ATOM 636 C C . GLY A 1 91 ? 23.347 16.362 12.301 1.00 34.04 87 GLY A C 1
ATOM 637 O O . GLY A 1 91 ? 23.380 17.562 12.554 1.00 32.70 87 GLY A O 1
ATOM 638 N N . GLY A 1 92 ? 23.089 15.434 13.228 1.00 30.99 88 GLY A N 1
ATOM 639 C CA . GLY A 1 92 ? 22.934 15.792 14.649 1.00 28.90 88 GLY A CA 1
ATOM 640 C C . GLY A 1 92 ? 21.504 15.778 15.221 1.00 26.89 88 GLY A C 1
ATOM 641 O O . GLY A 1 92 ? 21.305 16.156 16.371 1.00 25.71 88 GLY A O 1
ATOM 642 N N . ALA A 1 93 ? 20.506 15.334 14.450 1.00 26.09 89 ALA A N 1
ATOM 643 C CA . ALA A 1 93 ? 19.122 15.210 14.969 1.00 24.52 89 ALA A CA 1
ATOM 644 C C . ALA A 1 93 ? 19.091 14.382 16.271 1.00 23.82 89 ALA A C 1
ATOM 645 O O . ALA A 1 93 ? 19.902 13.454 16.446 1.00 23.96 89 ALA A O 1
ATOM 647 N N . ALA A 1 94 ? 18.242 14.758 17.224 1.00 22.97 90 ALA A N 1
ATOM 648 C CA . ALA A 1 94 ? 18.146 13.995 18.482 1.00 22.55 90 ALA A CA 1
ATOM 649 C C . ALA A 1 94 ? 17.100 12.888 18.329 1.00 23.62 90 ALA A C 1
ATOM 650 O O . ALA A 1 94 ? 17.228 11.829 18.927 1.00 25.37 90 ALA A O 1
ATOM 652 N N . CYS A 1 95 ? 16.026 13.165 17.587 1.00 22.96 91 CYS A N 1
ATOM 653 C CA . CYS A 1 95 ? 14.923 12.214 17.393 1.00 21.48 91 CYS A CA 1
ATOM 654 C C . CYS A 1 95 ? 14.328 12.391 15.990 1.00 22.07 91 CYS A C 1
ATOM 655 O O . CYS A 1 95 ? 14.654 13.363 15.301 1.00 22.59 91 CYS A O 1
ATOM 658 N N . LEU A 1 96 ? 13.465 11.458 15.585 1.00 21.24 92 LEU A N 1
ATOM 659 C CA . LEU A 1 96 ? 12.753 11.514 14.305 1.00 21.50 92 LEU A CA 1
ATOM 660 C C . LEU A 1 96 ? 11.263 11.714 14.507 1.00 20.23 92 LEU A C 1
ATOM 661 O O . LEU A 1 96 ? 10.720 11.304 15.529 1.00 20.01 92 LEU A O 1
ATOM 666 N N . SER A 1 97 ? 10.613 12.325 13.523 1.00 19.68 93 SER A N 1
ATOM 667 C CA . SER A 1 97 ? 9.153 12.333 13.413 1.00 18.77 93 SER A CA 1
ATOM 668 C C . SER A 1 97 ? 8.849 11.724 12.069 1.00 19.47 93 SER A C 1
ATOM 669 O O . SER A 1 97 ? 9.452 12.122 11.079 1.00 19.56 93 SER A O 1
ATOM 672 N N . VAL A 1 98 ? 7.964 10.742 12.009 1.00 19.66 94 VAL A N 1
ATOM 673 C CA . VAL A 1 98 ? 7.626 10.147 10.701 1.00 20.89 94 VAL A CA 1
ATOM 674 C C . VAL A 1 98 ? 6.136 10.219 10.476 1.00 19.93 94 VAL A C 1
ATOM 675 O O . VAL A 1 98 ? 5.369 9.751 11.301 1.00 20.25 94 VAL A O 1
ATOM 679 N N . LEU A 1 99 ? 5.715 10.837 9.383 1.00 20.31 95 LEU A N 1
ATOM 680 C CA . LEU A 1 99 ? 4.294 10.916 9.077 1.00 19.96 95 LEU A CA 1
ATOM 681 C C . LEU A 1 99 ? 3.792 9.522 8.655 1.00 20.51 95 LEU A C 1
ATOM 682 O O . LEU A 1 99 ? 4.376 8.870 7.779 1.00 22.22 95 LEU A O 1
ATOM 687 N N . THR A 1 100 ? 2.754 9.040 9.324 1.00 20.11 96 THR A N 1
ATOM 688 C CA . THR A 1 100 ? 2.167 7.760 8.979 1.00 20.38 96 THR A CA 1
ATOM 689 C C . THR A 1 100 ? 0.784 7.906 8.347 1.00 21.51 96 THR A C 1
ATOM 690 O O . THR A 1 100 ? 0.189 6.896 7.945 1.00 22.47 96 THR A O 1
ATOM 694 N N . ASP A 1 101 ? 0.275 9.135 8.290 1.00 22.02 97 ASP A N 1
ATOM 695 C CA . ASP A 1 101 ? -0.989 9.432 7.595 1.00 23.62 97 ASP A CA 1
ATOM 696 C C . ASP A 1 101 ? -0.801 9.360 6.101 1.00 25.55 97 ASP A C 1
ATOM 697 O O . ASP A 1 101 ? 0.161 9.943 5.555 1.00 25.72 97 ASP A O 1
ATOM 702 N N . THR A 1 102 ? -1.727 8.669 5.437 1.00 26.33 98 THR A N 1
ATOM 703 C CA . THR A 1 102 ? -1.623 8.430 3.990 1.00 28.96 98 THR A CA 1
ATOM 704 C C . THR A 1 102 ? -2.402 9.437 3.122 1.00 31.04 98 THR A C 1
ATOM 705 O O . THR A 1 102 ? -1.799 10.067 2.251 1.00 31.85 98 THR A O 1
ATOM 709 N N . PRO A 1 103 ? -3.715 9.618 3.368 1.00 31.76 99 PRO A N 1
ATOM 710 C CA . PRO A 1 103 ? -4.481 10.502 2.477 1.00 32.65 99 PRO A CA 1
ATOM 711 C C . PRO A 1 103 ? -4.004 11.942 2.415 1.00 33.25 99 PRO A C 1
ATOM 712 O O . PRO A 1 103 ? -4.091 12.534 1.354 1.00 37.46 99 PRO A O 1
ATOM 716 N N . SER A 1 104 ? -3.502 12.526 3.498 1.00 30.72 100 SER A N 1
ATOM 717 C CA . SER A 1 104 ? -3.094 13.931 3.439 1.00 31.38 100 SER A CA 1
ATOM 718 C C . SER A 1 104 ? -1.608 14.106 3.170 1.00 32.06 100 SER A C 1
ATOM 719 O O . SER A 1 104 ? -1.228 15.087 2.539 1.00 34.73 100 SER A O 1
ATOM 722 N N . PHE A 1 105 ? -0.770 13.210 3.692 1.00 30.92 101 PHE A N 1
ATOM 723 C CA . PHE A 1 105 ? 0.694 13.410 3.686 1.00 30.22 101 PHE A CA 1
ATOM 724 C C . PHE A 1 105 ? 1.467 12.357 2.889 1.00 31.27 101 PHE A C 1
ATOM 725 O O . PHE A 1 105 ? 2.688 12.466 2.728 1.00 29.93 101 PHE A O 1
ATOM 733 N N . GLN A 1 106 ? 0.747 11.358 2.382 1.00 31.22 102 GLN A N 1
ATOM 734 C CA . GLN A 1 106 ? 1.335 10.230 1.671 1.00 32.23 102 GLN A CA 1
ATOM 735 C C . GLN A 1 106 ? 2.401 9.535 2.512 1.00 31.81 102 GLN A C 1
ATOM 736 O O . GLN A 1 106 ? 3.353 8.971 1.967 1.00 32.98 102 GLN A O 1
ATOM 742 N N . GLY A 1 107 ? 2.231 9.565 3.837 1.00 28.38 103 GLY A N 1
ATOM 743 C CA . GLY A 1 107 ? 2.989 8.675 4.700 1.00 27.63 103 GLY A CA 1
ATOM 744 C C . GLY A 1 107 ? 2.381 7.279 4.762 1.00 27.09 103 GLY A C 1
ATOM 745 O O . GLY A 1 107 ? 1.379 6.954 4.125 1.00 28.66 103 GLY A O 1
ATOM 746 N N . ALA A 1 108 ? 3.019 6.425 5.535 1.00 26.99 104 ALA A N 1
ATOM 747 C CA . ALA A 1 108 ? 2.554 5.061 5.730 1.00 25.34 104 ALA A CA 1
ATOM 748 C C . ALA A 1 108 ? 3.147 4.574 7.033 1.00 24.32 104 ALA A C 1
ATOM 749 O O . ALA A 1 108 ? 4.269 4.997 7.420 1.00 23.40 104 ALA A O 1
ATOM 751 N N . PRO A 1 109 ? 2.418 3.683 7.719 1.00 23.37 105 PRO A N 1
ATOM 752 C CA . PRO A 1 109 ? 2.946 3.061 8.931 1.00 23.24 105 PRO A CA 1
ATOM 753 C C . PRO A 1 109 ? 4.347 2.466 8.709 1.00 25.66 105 PRO A C 1
ATOM 754 O O . PRO A 1 109 ? 5.242 2.631 9.574 1.00 25.84 105 PRO A O 1
ATOM 758 N N . GLU A 1 110 ? 4.561 1.815 7.563 1.00 26.63 106 GLU A N 1
ATOM 759 C CA . GLU A 1 110 ? 5.853 1.127 7.348 1.00 28.45 106 GLU A CA 1
ATOM 760 C C . GLU A 1 110 ? 7.006 2.133 7.289 1.00 27.83 106 GLU A C 1
ATOM 761 O O . GLU A 1 110 ? 8.124 1.755 7.552 1.00 27.14 106 GLU A O 1
ATOM 767 N N . PHE A 1 111 ? 6.752 3.389 6.911 1.00 27.20 107 PHE A N 1
ATOM 768 C CA . PHE A 1 111 ? 7.849 4.377 6.865 1.00 28.02 107 PHE A CA 1
ATOM 769 C C . PHE A 1 111 ? 8.439 4.620 8.265 1.00 26.77 107 PHE A C 1
ATOM 770 O O . PHE A 1 111 ? 9.650 4.810 8.408 1.00 28.37 107 PHE A O 1
ATOM 778 N N . LEU A 1 112 ? 7.588 4.609 9.288 1.00 26.02 108 LEU A N 1
ATOM 779 C CA . LEU A 1 112 ? 8.035 4.754 10.687 1.00 25.72 108 LEU A CA 1
ATOM 780 C C . LEU A 1 112 ? 8.983 3.642 11.082 1.00 25.34 108 LEU A C 1
ATOM 781 O O . LEU A 1 112 ? 10.065 3.917 11.622 1.00 24.40 108 LEU A O 1
ATOM 786 N N . THR A 1 113 ? 8.572 2.398 10.813 1.00 23.60 109 THR A N 1
ATOM 787 C CA . THR A 1 113 ? 9.341 1.222 11.194 1.00 24.14 109 THR A CA 1
ATOM 788 C C . THR A 1 113 ? 10.656 1.196 10.413 1.00 24.83 109 THR A C 1
ATOM 789 O O . THR A 1 113 ? 11.701 1.043 11.014 1.00 26.46 109 THR A O 1
ATOM 793 N N . ALA A 1 114 ? 10.611 1.426 9.106 1.00 24.48 110 ALA A N 1
ATOM 794 C CA . ALA A 1 114 ? 11.838 1.413 8.284 1.00 26.88 110 ALA A CA 1
ATOM 795 C C . ALA A 1 114 ? 12.826 2.504 8.711 1.00 27.52 110 ALA A C 1
ATOM 796 O O . ALA A 1 114 ? 13.996 2.224 8.918 1.00 29.16 110 ALA A O 1
ATOM 798 N N . ALA A 1 115 ? 12.348 3.737 8.870 1.00 27.42 111 ALA A N 1
ATOM 799 C CA . ALA A 1 115 ? 13.210 4.853 9.310 1.00 27.34 111 ALA A CA 1
ATOM 800 C C 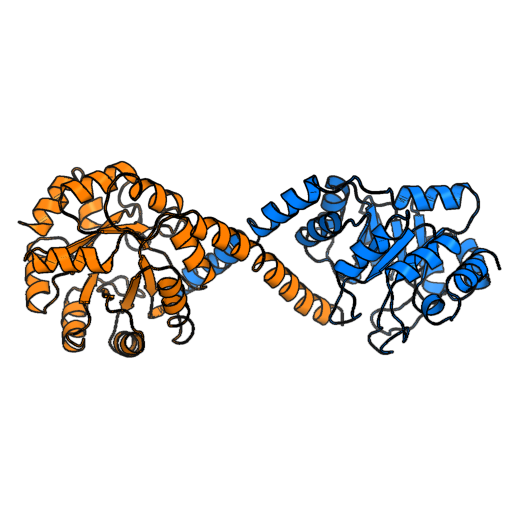. ALA A 1 115 ? 13.865 4.545 10.651 1.00 27.70 111 ALA A C 1
ATOM 801 O O . ALA A 1 115 ? 15.067 4.726 10.822 1.00 28.36 111 ALA A O 1
ATOM 803 N N . ARG A 1 116 ? 13.077 4.028 11.584 1.00 27.63 112 ARG A N 1
ATOM 804 C CA . ARG A 1 116 ? 13.589 3.709 12.910 1.00 27.34 112 ARG A CA 1
ATOM 805 C C . ARG A 1 116 ? 14.670 2.598 12.900 1.00 29.32 112 ARG A C 1
ATOM 806 O O . ARG A 1 116 ? 15.680 2.719 13.605 1.00 28.33 112 ARG A O 1
ATOM 814 N N . GLN A 1 117 ? 14.451 1.543 12.106 1.00 29.54 113 GLN A N 1
ATOM 815 C CA . GLN A 1 117 ? 15.414 0.446 11.962 1.00 30.52 113 GLN A CA 1
ATOM 816 C C . GLN A 1 117 ? 16.725 0.945 11.323 1.00 31.23 113 GLN A C 1
ATOM 817 O O . GLN A 1 117 ? 17.768 0.389 11.591 1.00 32.32 113 GLN A O 1
ATOM 819 N N . ALA A 1 118 ? 16.672 2.007 10.522 1.00 32.02 114 ALA A N 1
ATOM 820 C CA . ALA A 1 118 ? 17.851 2.522 9.810 1.00 33.67 114 ALA A CA 1
ATOM 821 C C . ALA A 1 118 ? 18.796 3.390 10.652 1.00 34.87 114 ALA A C 1
ATOM 822 O O . ALA A 1 118 ? 19.884 3.743 10.180 1.00 36.10 114 ALA A O 1
ATOM 824 N N . CYS A 1 119 ? 18.391 3.770 11.864 1.00 33.20 115 CYS A N 1
ATOM 825 C CA . CYS A 1 119 ? 19.257 4.606 12.723 1.00 33.08 115 CYS A CA 1
ATOM 826 C C . CYS A 1 119 ? 19.051 4.204 14.169 1.00 32.60 115 CYS A C 1
ATOM 827 O O . CYS A 1 119 ? 18.360 3.230 14.433 1.00 34.29 115 CYS A O 1
ATOM 830 N N . SER A 1 120 ? 19.650 4.930 15.103 1.00 32.61 116 SER A N 1
ATOM 831 C CA . SER A 1 120 ? 19.479 4.640 16.523 1.00 32.10 116 SER A CA 1
ATOM 832 C C . SER A 1 120 ? 18.668 5.706 17.268 1.00 29.55 116 SER A C 1
ATOM 833 O O . SER A 1 120 ? 18.639 5.708 18.496 1.00 31.54 116 SER A O 1
ATOM 836 N N . LEU A 1 121 ? 17.985 6.583 16.547 1.00 26.68 117 LEU A N 1
ATOM 837 C CA . LEU A 1 121 ? 17.208 7.646 17.188 1.00 25.68 117 LEU A CA 1
ATOM 838 C C . LEU A 1 121 ? 15.798 7.192 17.636 1.00 23.75 117 LEU A C 1
ATOM 839 O O . LEU A 1 121 ? 15.158 6.392 16.950 1.00 23.94 117 LEU A O 1
ATOM 844 N N . PRO A 1 122 ? 15.297 7.737 18.758 1.00 21.44 118 PRO A N 1
ATOM 845 C CA . PRO A 1 122 ? 13.881 7.566 19.043 1.00 20.16 118 PRO A CA 1
ATOM 846 C C . PRO A 1 122 ? 13.000 8.204 17.969 1.00 19.44 118 PRO A C 1
ATOM 847 O O . PRO A 1 122 ? 13.400 9.172 17.330 1.00 19.99 118 PRO A O 1
ATOM 851 N N . ALA A 1 123 ? 11.790 7.669 17.787 1.00 18.72 119 ALA A N 1
ATOM 852 C CA . ALA A 1 123 ? 10.914 8.102 16.700 1.00 17.80 119 ALA A CA 1
ATOM 853 C C . ALA A 1 123 ? 9.462 8.285 17.160 1.00 16.63 119 ALA A C 1
ATOM 854 O O . ALA A 1 123 ? 8.869 7.435 17.856 1.00 16.59 119 ALA A O 1
ATOM 856 N N . LEU A 1 124 ? 8.905 9.400 16.734 1.00 16.25 120 LEU A N 1
ATOM 857 C CA . LEU A 1 124 ? 7.517 9.790 16.972 1.00 15.95 120 LEU A CA 1
ATOM 858 C C . LEU A 1 124 ? 6.631 9.345 15.796 1.00 16.44 120 LEU A C 1
ATOM 859 O O . LEU A 1 124 ? 6.963 9.629 14.625 1.00 15.78 120 LEU A O 1
ATOM 864 N N . ARG A 1 125 ? 5.473 8.744 16.115 1.00 16.63 121 ARG A N 1
ATOM 865 C CA . ARG A 1 125 ? 4.400 8.565 15.140 1.00 16.14 121 ARG A CA 1
ATOM 866 C C . ARG A 1 125 ? 3.693 9.885 14.939 1.00 15.54 121 ARG A C 1
ATOM 867 O O . ARG A 1 125 ? 3.011 10.339 15.835 1.00 14.70 121 ARG A O 1
ATOM 875 N N . LYS A 1 126 ? 3.849 10.497 13.762 1.00 16.34 122 LYS A N 1
ATOM 876 C CA . LYS A 1 126 ? 3.190 11.758 13.454 1.00 17.14 122 LYS A CA 1
ATOM 877 C C . LYS A 1 126 ? 1.922 11.485 12.673 1.00 18.17 122 LYS A C 1
ATOM 878 O O . LYS A 1 126 ? 1.976 11.084 11.496 1.00 19.63 122 LYS A O 1
ATOM 884 N N . ASP A 1 127 ? 0.777 11.622 13.339 1.00 18.41 123 ASP A N 1
ATOM 885 C CA . ASP A 1 127 ? -0.523 11.249 12.751 1.00 19.58 123 ASP A CA 1
ATOM 886 C C . ASP A 1 127 ? -1.628 11.821 13.629 1.00 19.12 123 ASP A C 1
ATOM 887 O O . ASP A 1 127 ? -1.349 12.377 14.693 1.00 19.73 123 ASP A O 1
ATOM 892 N N . PHE A 1 128 ? -2.872 11.684 13.183 1.00 19.96 124 PHE A N 1
ATOM 893 C CA . PHE A 1 128 ? -4.061 12.181 13.908 1.00 20.45 124 PHE A CA 1
ATOM 894 C C . PHE A 1 128 ? -4.667 11.030 14.718 1.00 19.44 124 PHE A C 1
ATOM 895 O O . PHE A 1 128 ? -5.242 10.070 14.178 1.00 18.14 124 PHE A O 1
ATOM 903 N N . LEU A 1 129 ? -4.541 11.164 16.024 1.00 18.62 125 LEU A N 1
ATOM 904 C CA . LEU A 1 129 ? -5.003 10.153 16.968 1.00 18.99 125 LEU A CA 1
ATOM 905 C C . LEU A 1 129 ? -6.337 10.555 17.598 1.00 18.28 125 LEU A C 1
ATOM 906 O O . LEU A 1 129 ? -6.463 11.636 18.174 1.00 17.53 125 LEU A O 1
ATOM 911 N N . PHE A 1 130 ? -7.322 9.650 17.490 1.00 17.90 126 PHE A N 1
ATOM 912 C CA . PHE A 1 130 ? -8.630 9.830 18.091 1.00 18.02 126 PHE A CA 1
ATOM 913 C C . PHE A 1 130 ? -9.011 8.657 19.010 1.00 18.23 126 PHE A C 1
ATOM 914 O O . PHE A 1 130 ? -10.102 8.654 19.541 1.00 18.43 126 PHE A O 1
ATOM 922 N N . ASP A 1 131 ? -8.122 7.683 19.200 1.00 17.53 127 ASP A N 1
ATOM 923 C CA . ASP A 1 131 ? -8.528 6.421 19.773 1.00 17.99 127 ASP A CA 1
ATOM 924 C C . ASP A 1 131 ? -7.304 5.751 20.336 1.00 17.34 127 ASP A C 1
ATOM 925 O O . ASP A 1 131 ? -6.332 5.609 19.622 1.00 15.97 127 ASP A O 1
ATOM 930 N N . PRO A 1 132 ? -7.362 5.300 21.609 1.00 17.70 128 PRO A N 1
ATOM 931 C CA . PRO A 1 132 ? -6.256 4.589 22.201 1.00 17.64 128 PRO A CA 1
ATOM 932 C C . PRO A 1 132 ? -5.791 3.348 21.419 1.00 17.77 128 PRO A C 1
ATOM 933 O O . PRO A 1 132 ? -4.612 2.982 21.521 1.00 17.40 128 PRO A O 1
ATOM 937 N N . TYR A 1 133 ? -6.681 2.730 20.637 1.00 15.92 129 TYR A N 1
ATOM 938 C CA . TYR A 1 133 ? -6.270 1.668 19.722 1.00 15.74 129 TYR A CA 1
ATOM 939 C C . TYR A 1 133 ? -5.052 2.073 18.882 1.00 15.44 129 TYR A C 1
ATOM 940 O O . TYR A 1 133 ? -4.173 1.247 18.602 1.00 14.94 129 TYR A O 1
ATOM 949 N N . GLN A 1 134 ? -4.999 3.349 18.505 1.00 14.52 130 GLN A N 1
ATOM 950 C CA . GLN A 1 134 ? -3.908 3.879 17.676 1.00 14.34 130 GLN A CA 1
ATOM 951 C C . GLN A 1 134 ? -2.583 4.052 18.392 1.00 14.74 130 GLN A C 1
ATOM 952 O O . GLN A 1 134 ? -1.529 4.071 17.751 1.00 15.28 130 GLN A O 1
ATOM 958 N N . VAL A 1 135 ? -2.640 4.159 19.719 1.00 15.41 131 VAL A N 1
ATOM 959 C CA . VAL A 1 135 ? -1.447 4.185 20.550 1.00 15.35 131 VAL A CA 1
ATOM 960 C C . VAL A 1 135 ? -0.804 2.780 20.577 1.00 15.49 131 VAL A C 1
ATOM 961 O O . VAL A 1 135 ? 0.430 2.648 20.394 1.00 14.95 131 VAL A O 1
ATOM 965 N N . TYR A 1 136 ? -1.631 1.738 20.743 1.00 15.22 132 TYR A N 1
ATOM 966 C CA . TYR A 1 136 ? -1.157 0.354 20.553 1.00 14.78 132 TYR A CA 1
ATOM 967 C C . TYR A 1 136 ? -0.551 0.155 19.183 1.00 14.70 132 TYR A C 1
ATOM 968 O O . TYR A 1 136 ? 0.496 -0.497 19.072 1.00 14.74 132 TYR A O 1
ATOM 977 N N . GLU A 1 137 ? -1.200 0.687 18.137 1.00 14.43 133 GLU A N 1
ATOM 978 C CA . GLU A 1 137 ? -0.658 0.593 16.773 1.00 14.83 133 GLU A CA 1
ATOM 979 C C . GLU A 1 137 ? 0.743 1.159 16.730 1.00 14.59 133 GLU A C 1
ATOM 980 O O . GLU A 1 137 ? 1.691 0.513 16.268 1.00 15.33 133 GLU A O 1
ATOM 986 N N . ALA A 1 138 ? 0.857 2.381 17.227 1.00 14.24 134 ALA A N 1
ATOM 987 C CA . ALA A 1 138 ? 2.124 3.098 17.212 1.00 13.70 134 ALA A CA 1
ATOM 988 C C . ALA A 1 138 ? 3.226 2.240 17.849 1.00 13.91 134 ALA A C 1
ATOM 989 O O . ALA A 1 138 ? 4.292 2.054 17.277 1.00 13.97 134 ALA A O 1
ATOM 991 N N . ARG A 1 139 ? 2.981 1.739 19.051 1.00 14.35 135 ARG A N 1
ATOM 992 C CA . ARG A 1 139 ? 3.963 0.901 19.752 1.00 15.29 135 ARG A CA 1
ATOM 993 C C . ARG A 1 139 ? 4.280 -0.374 18.945 1.00 16.61 135 ARG A C 1
ATOM 994 O O . ARG A 1 139 ? 5.450 -0.755 18.833 1.00 16.63 135 ARG A O 1
ATOM 1002 N N . SER A 1 140 ? 3.260 -0.984 18.336 1.00 16.82 136 SER A N 1
ATOM 1003 C CA . SER A 1 140 ? 3.498 -2.191 17.515 1.00 18.41 136 SER A CA 1
ATOM 1004 C C . SER A 1 140 ? 4.387 -1.910 16.291 1.00 19.71 136 SER A C 1
ATOM 1005 O O . SER A 1 140 ? 5.055 -2.820 15.787 1.00 20.47 136 SER A O 1
ATOM 1008 N N . TRP A 1 141 ? 4.404 -0.661 15.830 1.00 19.07 137 TRP A N 1
ATOM 1009 C CA . TRP A 1 141 ? 5.225 -0.264 14.679 1.00 19.72 137 TRP A CA 1
ATOM 1010 C C . TRP A 1 141 ? 6.585 0.192 15.103 1.00 19.68 137 TRP A C 1
ATOM 1011 O O . TRP A 1 141 ? 7.411 0.503 14.255 1.00 20.20 137 TRP A O 1
ATOM 1022 N N . GLY A 1 142 ? 6.812 0.250 16.411 1.00 19.65 138 GLY A N 1
ATOM 1023 C CA . GLY A 1 142 ? 8.096 0.632 16.985 1.00 19.55 138 GLY A CA 1
ATOM 1024 C C . GLY A 1 142 ? 8.177 2.034 17.577 1.00 18.52 138 GLY A C 1
ATOM 1025 O O . GLY A 1 142 ? 9.256 2.455 18.023 1.00 18.74 138 GLY A O 1
ATOM 1026 N N . ALA A 1 143 ? 7.073 2.775 17.570 1.00 17.66 139 ALA A N 1
ATOM 1027 C CA . ALA A 1 143 ? 7.070 4.174 17.974 1.00 16.65 139 ALA A CA 1
ATOM 1028 C C . ALA A 1 143 ? 7.585 4.317 19.383 1.00 16.80 139 ALA A C 1
ATOM 1029 O O . ALA A 1 143 ? 7.337 3.467 20.239 1.00 16.98 139 ALA A O 1
ATOM 1031 N N . ASP A 1 144 ? 8.303 5.409 19.629 1.00 17.02 140 ASP A N 1
ATOM 1032 C CA . ASP A 1 144 ? 8.796 5.747 20.971 1.00 17.03 140 ASP A CA 1
ATOM 1033 C C . ASP A 1 144 ? 8.004 6.901 21.590 1.00 16.12 140 ASP A C 1
ATOM 1034 O O . ASP A 1 144 ? 8.102 7.165 22.780 1.00 15.86 140 ASP A O 1
ATOM 1039 N N . CYS A 1 145 ? 7.188 7.563 20.773 1.00 16.44 141 CYS A N 1
ATOM 1040 C CA . CYS A 1 145 ? 6.379 8.729 21.203 1.00 16.23 141 CYS A CA 1
ATOM 1041 C C . CYS A 1 145 ? 5.162 8.832 20.312 1.00 15.43 141 CYS A C 1
ATOM 1042 O O . CYS A 1 145 ? 5.217 8.428 19.150 1.00 15.81 141 CYS A O 1
ATOM 1045 N N . ILE A 1 146 ? 4.066 9.353 20.854 1.00 15.26 142 ILE A N 1
ATOM 1046 C CA . ILE A 1 146 ? 2.863 9.672 20.066 1.00 14.75 142 ILE A CA 1
ATOM 1047 C C . ILE A 1 146 ? 2.565 11.163 20.065 1.00 15.15 142 ILE A C 1
ATOM 1048 O O . ILE A 1 146 ? 3.189 11.932 20.809 1.00 14.74 142 ILE A O 1
ATOM 1053 N N . LEU A 1 147 ? 1.611 11.552 19.229 1.00 15.05 143 LEU A N 1
ATOM 1054 C CA . LEU A 1 147 ? 1.164 12.916 19.120 1.00 15.04 143 LEU A CA 1
ATOM 1055 C C . LEU A 1 147 ? -0.290 13.036 19.557 1.00 15.51 143 LEU A C 1
ATOM 1056 O O . LEU A 1 147 ? -1.153 12.277 19.097 1.00 15.07 143 LEU A O 1
ATOM 1061 N N . ILE A 1 148 ? -0.551 13.995 20.448 1.00 15.39 144 ILE A N 1
ATOM 1062 C CA . ILE A 1 148 ? -1.886 14.367 20.868 1.00 16.05 144 ILE A CA 1
ATOM 1063 C C . ILE A 1 148 ? -2.126 15.807 20.421 1.00 17.34 144 ILE A C 1
ATOM 1064 O O . ILE A 1 148 ? -1.341 16.733 20.780 1.00 17.94 144 ILE A O 1
ATOM 1069 N N . ILE A 1 149 ? -3.171 16.026 19.613 1.00 18.01 145 ILE A N 1
ATOM 1070 C CA . ILE A 1 149 ? -3.481 17.375 19.114 1.00 18.57 145 ILE A CA 1
ATOM 1071 C C . ILE A 1 149 ? -4.645 17.989 19.896 1.00 19.34 145 ILE A C 1
ATOM 1072 O O . ILE A 1 149 ? -5.792 17.542 19.748 1.00 18.58 145 ILE A O 1
ATOM 1077 N N . MET A 1 150 ? -4.363 19.012 20.715 1.00 19.20 146 MET A N 1
ATOM 1078 C CA . MET A 1 150 ? -5.396 19.624 21.539 1.00 21.40 146 MET A CA 1
ATOM 1079 C C . MET A 1 150 ? -6.552 20.218 20.736 1.00 22.51 146 MET A C 1
ATOM 1080 O O . MET A 1 150 ? -7.700 20.157 21.191 1.00 24.24 146 MET A O 1
ATOM 1085 N N . ALA A 1 151 ? -6.305 20.701 19.517 1.00 22.95 147 ALA A N 1
ATOM 1086 C CA . ALA A 1 151 ? -7.414 21.189 18.642 1.00 23.94 147 ALA A CA 1
ATOM 1087 C C . ALA A 1 151 ? -8.370 20.097 18.188 1.00 24.50 147 ALA A C 1
ATOM 1088 O O . ALA A 1 151 ? -9.471 20.418 17.749 1.00 25.09 147 ALA A O 1
ATOM 1090 N N . SER A 1 152 ? -7.957 18.830 18.266 1.00 23.20 148 SER A N 1
ATOM 1091 C CA . SER A 1 152 ? -8.729 17.712 17.693 1.00 23.74 148 SER A CA 1
ATOM 1092 C C . SER A 1 152 ? -9.475 16.848 18.693 1.00 23.75 148 SER A C 1
ATOM 1093 O O . SER A 1 152 ? -10.400 16.172 18.295 1.00 24.76 148 SER A O 1
ATOM 1096 N N . VAL A 1 153 ? -9.054 16.820 19.961 1.00 23.32 149 VAL A N 1
ATOM 1097 C CA . VAL A 1 153 ? -9.588 15.882 20.962 1.00 23.57 149 VAL A CA 1
ATOM 1098 C C . VAL A 1 153 ? -9.969 16.628 22.244 1.00 24.31 149 VAL A C 1
ATOM 1099 O O . VAL A 1 153 ? -9.341 17.626 22.568 1.00 24.23 149 VAL A O 1
ATOM 1103 N N . ASP A 1 154 ? -10.998 16.157 22.964 1.00 24.46 150 ASP A N 1
ATOM 1104 C CA . ASP A 1 154 ? -11.387 16.768 24.246 1.00 25.28 150 ASP A CA 1
ATOM 1105 C C . ASP A 1 154 ? -10.495 16.286 25.379 1.00 24.68 150 ASP A C 1
ATOM 1106 O O . ASP A 1 154 ? -9.577 15.471 25.152 1.00 22.53 150 ASP A O 1
ATOM 1111 N N . ASP A 1 155 ? -10.750 16.807 26.580 1.00 25.07 151 ASP A N 1
ATOM 1112 C CA . ASP A 1 155 ? -9.861 16.587 27.723 1.00 25.86 151 ASP A CA 1
ATOM 1113 C C . ASP A 1 155 ? -9.802 15.122 28.148 1.00 25.03 151 ASP A C 1
ATOM 1114 O O . ASP A 1 155 ? -8.733 14.625 28.497 1.00 22.53 151 ASP A O 1
ATOM 1119 N N . ASP A 1 156 ? -10.961 14.459 28.153 1.00 26.62 152 ASP A N 1
ATOM 1120 C CA . ASP A 1 156 ? -11.026 13.041 28.522 1.00 26.88 152 ASP A CA 1
ATOM 1121 C C . ASP A 1 156 ? -10.224 12.197 27.566 1.00 23.73 152 ASP A C 1
ATOM 1122 O O . ASP A 1 156 ? -9.486 11.334 27.989 1.00 22.95 152 ASP A O 1
ATOM 1127 N N . LEU A 1 157 ? -10.388 12.433 26.273 1.00 22.95 153 LEU A N 1
ATOM 1128 C CA . LEU A 1 157 ? -9.703 11.646 25.257 1.00 21.75 153 LEU A CA 1
ATOM 1129 C C . LEU A 1 157 ? -8.178 11.927 25.298 1.00 21.29 153 LEU A C 1
ATOM 1130 O O . LEU A 1 157 ? -7.372 10.983 25.196 1.00 19.35 153 LEU A O 1
ATOM 1135 N N . ALA A 1 158 ? -7.780 13.193 25.482 1.00 20.77 154 ALA A N 1
ATOM 1136 C CA . ALA A 1 158 ? -6.340 13.510 25.625 1.00 20.49 154 ALA A CA 1
ATOM 1137 C C . ALA A 1 158 ? -5.717 12.723 26.776 1.00 20.67 154 ALA A C 1
ATOM 1138 O O . ALA A 1 158 ? -4.644 12.148 26.637 1.00 19.73 154 ALA A O 1
ATOM 1140 N N . LYS A 1 159 ? -6.377 12.719 27.931 1.00 23.22 155 LYS A N 1
ATOM 1141 C CA A LYS A 1 159 ? -5.870 11.983 29.094 0.50 24.37 155 LYS A CA 1
ATOM 1142 C CA B LYS A 1 159 ? -5.861 11.989 29.093 0.50 24.20 155 LYS A CA 1
ATOM 1143 C C . LYS A 1 159 ? -5.770 10.485 28.787 1.00 24.33 155 LYS A C 1
ATOM 1144 O O . LYS A 1 159 ? -4.772 9.836 29.107 1.00 22.95 155 LYS A O 1
ATOM 1155 N N . GLU A 1 160 ? -6.812 9.927 28.172 1.00 24.56 156 GLU A N 1
ATOM 1156 C CA . GLU A 1 160 ? -6.780 8.513 27.832 1.00 24.76 156 GLU A CA 1
ATOM 1157 C C . GLU A 1 160 ? -5.642 8.187 26.847 1.00 22.28 156 GLU A C 1
ATOM 1158 O O . GLU A 1 160 ? -4.940 7.184 27.018 1.00 21.16 156 GLU A O 1
ATOM 1164 N N . LEU A 1 161 ? -5.459 9.015 25.828 1.00 20.20 157 LEU A N 1
ATOM 1165 C CA . LEU A 1 161 ? -4.325 8.840 24.911 1.00 19.80 157 LEU A CA 1
ATOM 1166 C C . LEU A 1 161 ? -2.963 8.876 25.640 1.00 18.70 157 LEU A C 1
ATOM 1167 O O . LEU A 1 161 ? -2.114 8.023 25.400 1.00 17.25 157 LEU A O 1
ATOM 1172 N N . GLU A 1 162 ? -2.785 9.840 26.532 1.00 18.40 158 GLU A N 1
ATOM 1173 C CA . GLU A 1 162 ? -1.528 10.015 27.250 1.00 19.18 158 GLU A CA 1
ATOM 1174 C C . GLU A 1 162 ? -1.311 8.840 28.207 1.00 18.91 158 GLU A C 1
ATOM 1175 O O . GLU A 1 162 ? -0.204 8.303 28.312 1.00 18.53 158 GLU A O 1
ATOM 1181 N N . ASP A 1 163 ? -2.373 8.423 28.895 1.00 19.84 159 ASP A N 1
ATOM 1182 C CA . ASP A 1 163 ? -2.257 7.298 29.857 1.00 20.88 159 ASP A CA 1
ATOM 1183 C C . ASP A 1 163 ? -1.914 6.004 29.142 1.00 19.51 159 ASP A C 1
ATOM 1184 O O . ASP A 1 163 ? -1.128 5.211 29.630 1.00 19.04 159 ASP A O 1
ATOM 1189 N N . THR A 1 164 ? -2.493 5.800 27.971 1.00 17.12 160 THR A N 1
ATOM 1190 C CA . THR A 1 164 ? -2.166 4.596 27.208 1.00 16.61 160 THR A CA 1
ATOM 1191 C C . THR A 1 164 ? -0.716 4.607 26.739 1.00 16.33 160 THR A C 1
ATOM 1192 O O . THR A 1 164 ? -0.015 3.592 26.820 1.00 16.00 160 THR A O 1
ATOM 1196 N N . ALA A 1 165 ? -0.255 5.765 26.274 1.00 16.08 161 ALA A N 1
ATOM 1197 C CA . ALA A 1 165 ? 1.143 5.890 25.863 1.00 16.48 161 ALA A CA 1
ATOM 1198 C C . ALA A 1 165 ? 2.087 5.574 27.046 1.00 17.00 161 ALA A C 1
ATOM 1199 O O . ALA A 1 165 ? 3.020 4.768 26.891 1.00 16.81 161 ALA A O 1
ATOM 1201 N N . PHE A 1 166 ? 1.826 6.167 28.220 1.00 18.35 162 PHE A N 1
ATOM 1202 C CA . PHE A 1 166 ? 2.664 5.907 29.392 1.00 19.54 162 PHE A CA 1
ATOM 1203 C C . PHE A 1 166 ? 2.628 4.416 29.817 1.00 20.34 162 PHE A C 1
ATOM 1204 O O . PHE A 1 166 ? 3.675 3.827 30.115 1.00 20.16 162 PHE A O 1
ATOM 1212 N N . ALA A 1 167 ? 1.450 3.791 29.788 1.00 20.00 163 ALA A N 1
ATOM 1213 C CA . ALA A 1 167 ? 1.322 2.366 30.114 1.00 20.99 163 ALA A CA 1
ATOM 1214 C C . ALA A 1 167 ? 2.158 1.505 29.151 1.00 21.06 163 ALA A C 1
ATOM 1215 O O . ALA A 1 167 ? 2.693 0.469 29.530 1.00 22.60 163 ALA A O 1
ATOM 1217 N N . LEU A 1 168 ? 2.355 1.959 27.925 1.00 19.48 164 LEU A N 1
ATOM 1218 C CA . LEU A 1 168 ? 3.163 1.208 26.973 1.00 19.43 164 LEU A CA 1
ATOM 1219 C C . LEU A 1 168 ? 4.634 1.662 26.906 1.00 19.95 164 LEU A C 1
ATOM 1220 O O . LEU A 1 168 ? 5.393 1.219 26.046 1.00 20.73 164 LEU A O 1
ATOM 1225 N N . GLY A 1 169 ? 5.039 2.544 27.807 1.00 20.05 165 GLY A N 1
ATOM 1226 C CA . GLY A 1 169 ? 6.443 2.964 27.902 1.00 19.88 165 GLY A CA 1
ATOM 1227 C C . GLY A 1 169 ? 6.846 4.079 26.953 1.00 20.04 165 GLY A C 1
ATOM 1228 O O . GLY A 1 169 ? 8.034 4.365 26.825 1.00 20.81 165 GLY A O 1
ATOM 1229 N N . MET A 1 170 ? 5.871 4.720 26.295 1.00 18.65 166 MET A N 1
ATOM 1230 C CA . MET A 1 170 ? 6.133 5.783 25.323 1.00 18.37 166 MET A CA 1
ATOM 1231 C C . MET A 1 170 ? 5.847 7.184 25.888 1.00 18.81 166 MET A C 1
ATOM 1232 O O . MET A 1 170 ? 5.071 7.354 26.836 1.00 19.21 166 MET A O 1
ATOM 1237 N N . ASP A 1 171 ? 6.449 8.179 25.244 1.00 18.59 167 ASP A N 1
ATOM 1238 C CA . ASP A 1 171 ? 6.210 9.586 25.552 1.00 18.85 167 ASP A CA 1
ATOM 1239 C C . ASP A 1 171 ? 5.050 10.076 24.688 1.00 18.68 167 ASP A C 1
ATOM 1240 O O . ASP A 1 171 ? 4.535 9.344 23.841 1.00 19.02 167 ASP A O 1
ATOM 1245 N N . ALA A 1 172 ? 4.639 11.314 24.914 1.00 17.74 168 ALA A N 1
ATOM 1246 C CA . ALA A 1 172 ? 3.492 11.910 24.231 1.00 17.05 168 ALA A CA 1
ATOM 1247 C C . ALA A 1 172 ? 3.832 13.404 24.016 1.00 16.52 168 ALA A C 1
ATOM 1248 O O . ALA A 1 172 ? 4.113 14.120 24.981 1.00 16.58 168 ALA A O 1
ATOM 1250 N N . LEU A 1 173 ? 3.879 13.836 22.757 1.00 15.53 169 LEU A N 1
ATOM 1251 C CA . LEU A 1 173 ? 4.072 15.241 22.395 1.00 15.99 169 LEU A CA 1
ATOM 1252 C C . LEU A 1 173 ? 2.697 15.893 22.259 1.00 16.88 169 LEU A C 1
ATOM 1253 O O . LEU A 1 173 ? 1.866 15.438 21.431 1.00 17.22 169 LEU A O 1
ATOM 1258 N N . ILE A 1 174 ? 2.448 16.913 23.077 1.00 16.85 170 ILE A N 1
ATOM 1259 C CA . ILE A 1 174 ? 1.131 17.569 23.127 1.00 19.30 170 ILE A CA 1
ATOM 1260 C C . ILE A 1 174 ? 1.177 18.851 22.277 1.00 20.20 170 ILE A C 1
ATOM 1261 O O . ILE A 1 174 ? 1.840 19.835 22.652 1.00 21.02 170 ILE A O 1
ATOM 1266 N N . GLU A 1 175 ? 0.474 18.848 21.157 1.00 20.66 171 GLU A N 1
ATOM 1267 C CA . GLU A 1 175 ? 0.510 19.958 20.218 1.00 22.28 171 GLU A CA 1
ATOM 1268 C C . GLU A 1 175 ? -0.537 21.050 20.543 1.00 22.28 171 GLU A C 1
ATOM 1269 O O . GLU A 1 175 ? -1.729 20.753 20.652 1.00 20.76 171 GLU A O 1
ATOM 1275 N N . VAL A 1 176 ? -0.064 22.290 20.721 1.00 22.09 172 VAL A N 1
ATOM 1276 C CA . VAL A 1 176 ? -0.925 23.414 21.086 1.00 23.37 172 VAL A CA 1
ATOM 1277 C C . VAL A 1 176 ? -0.680 24.619 20.165 1.00 23.69 172 VAL A C 1
ATOM 1278 O O . VAL A 1 176 ? 0.475 24.891 19.761 1.00 21.95 172 VAL A O 1
ATOM 1282 N N . HIS A 1 177 ? -1.770 25.332 19.867 1.00 23.95 173 HIS A N 1
ATOM 1283 C CA . HIS A 1 177 ? -1.764 26.448 18.938 1.00 25.40 173 HIS A CA 1
ATOM 1284 C C . HIS A 1 177 ? -2.165 27.778 19.561 1.00 26.38 173 HIS A C 1
ATOM 1285 O O . HIS A 1 177 ? -1.977 28.810 18.928 1.00 28.08 173 HIS A O 1
ATOM 1292 N N . ASP A 1 178 ? -2.745 27.777 20.761 1.00 25.56 174 ASP A N 1
ATOM 1293 C CA . ASP A 1 178 ? -3.206 29.020 21.383 1.00 26.99 174 ASP A CA 1
ATOM 1294 C C . ASP A 1 178 ? -3.271 28.868 22.895 1.00 26.86 174 ASP A C 1
ATOM 1295 O O . ASP A 1 178 ? -2.896 27.823 23.432 1.00 24.05 174 ASP A O 1
ATOM 1300 N N . GLU A 1 179 ? -3.744 29.916 23.574 1.00 29.04 175 GLU A N 1
ATOM 1301 C CA . GLU A 1 179 ? -3.740 29.964 25.038 1.00 30.67 175 GLU A CA 1
ATOM 1302 C C . GLU A 1 179 ? -4.698 28.989 25.654 1.00 28.69 175 GLU A C 1
ATOM 1303 O O . GLU A 1 179 ? -4.357 28.347 26.640 1.00 28.66 175 GLU A O 1
ATOM 1309 N N . ALA A 1 180 ? -5.909 28.915 25.123 1.00 29.01 176 ALA A N 1
ATOM 1310 C CA . ALA A 1 180 ? -6.906 27.953 25.640 1.00 29.23 176 ALA A CA 1
ATOM 1311 C C . ALA A 1 180 ? -6.334 26.548 25.520 1.00 26.69 176 ALA A C 1
ATOM 1312 O O . ALA A 1 180 ? -6.419 25.770 26.463 1.00 27.16 176 ALA A O 1
ATOM 1314 N N . GLU A 1 181 ? -5.739 26.219 24.380 1.00 25.59 177 GLU A N 1
ATOM 1315 C CA . GLU A 1 181 ? -5.129 24.885 24.213 1.00 24.98 177 GLU A CA 1
ATOM 1316 C C . GLU A 1 181 ? -3.966 24.632 25.185 1.00 23.49 177 GLU A C 1
ATOM 1317 O O . GLU A 1 181 ? -3.791 23.506 25.734 1.00 21.72 177 GLU A O 1
ATOM 1323 N N . MET A 1 182 ? -3.163 25.676 25.403 1.00 23.36 178 MET A N 1
ATOM 1324 C CA . MET A 1 182 ? -2.073 25.566 26.352 1.00 23.00 178 MET A CA 1
ATOM 1325 C C . MET A 1 182 ? -2.597 25.270 27.768 1.00 23.11 178 MET A C 1
ATOM 1326 O O . MET A 1 182 ? -2.043 24.422 28.480 1.00 22.00 178 MET A O 1
ATOM 1331 N N . GLU A 1 183 ? -3.637 25.974 28.181 1.00 24.34 179 GLU A N 1
ATOM 1332 C CA . GLU A 1 183 ? -4.212 25.747 29.503 1.00 27.13 179 GLU A CA 1
ATOM 1333 C C . GLU A 1 183 ? -4.756 24.320 29.641 1.00 26.56 179 GLU A C 1
ATOM 1334 O O . GLU A 1 183 ? -4.608 23.701 30.700 1.00 26.83 179 GLU A O 1
ATOM 1340 N N . ARG A 1 184 ? -5.346 23.797 28.570 1.00 24.29 180 ARG A N 1
ATOM 1341 C CA . ARG A 1 184 ? -5.825 22.436 28.570 1.00 23.73 180 ARG A CA 1
ATOM 1342 C C . ARG A 1 184 ? -4.651 21.465 28.614 1.00 22.23 180 ARG A C 1
ATOM 1343 O O . ARG A 1 184 ? -4.694 20.487 29.333 1.00 21.72 180 ARG A O 1
ATOM 1351 N N . ALA A 1 185 ? -3.582 21.768 27.890 1.00 21.18 181 ALA A N 1
ATOM 1352 C CA . ALA A 1 185 ? -2.418 20.882 27.859 1.00 20.39 181 ALA A CA 1
ATOM 1353 C C . ALA A 1 185 ? -1.756 20.738 29.223 1.00 21.39 181 ALA A C 1
ATOM 1354 O O . ALA A 1 185 ? -1.225 19.670 29.552 1.00 22.04 181 ALA A O 1
ATOM 1356 N N . LEU A 1 186 ? -1.775 21.825 30.010 1.00 21.99 182 LEU A N 1
ATOM 1357 C CA . LEU A 1 186 ? -1.170 21.816 31.337 1.00 23.14 182 LEU A CA 1
ATOM 1358 C C . LEU A 1 186 ? -1.981 21.000 32.359 1.00 24.98 182 LEU A C 1
ATOM 1359 O O . LEU A 1 186 ? -1.488 20.766 33.454 1.00 26.88 182 LEU A O 1
ATOM 1364 N N . LYS A 1 187 ? -3.179 20.516 32.013 1.00 25.67 183 LYS A N 1
ATOM 1365 C CA . LYS A 1 187 ? -3.846 19.495 32.845 1.00 27.05 183 LYS A CA 1
ATOM 1366 C C . LYS A 1 187 ? -3.248 18.103 32.690 1.00 25.46 183 LYS A C 1
ATOM 1367 O O . LYS A 1 187 ? -3.474 17.245 33.515 1.00 26.25 183 LYS A O 1
ATOM 1373 N N . LEU A 1 188 ? -2.502 17.862 31.624 1.00 24.16 184 LEU A N 1
ATOM 1374 C CA . LEU A 1 188 ? -1.892 16.549 31.379 1.00 23.91 184 LEU A CA 1
ATOM 1375 C C . LEU A 1 188 ? -0.564 16.498 32.066 1.00 23.99 184 LEU A C 1
ATOM 1376 O O . LEU A 1 188 ? -0.066 17.538 32.457 1.00 23.68 184 LEU A O 1
ATOM 1381 N N . SER A 1 189 ? 0.039 15.315 32.143 1.00 25.19 185 SER A N 1
ATOM 1382 C CA . SER A 1 189 ? 1.332 15.116 32.782 1.00 27.17 185 SER A CA 1
ATOM 1383 C C . SER A 1 189 ? 2.506 15.295 31.844 1.00 26.57 185 SER A C 1
ATOM 1384 O O . SER A 1 189 ? 3.589 15.592 32.277 1.00 26.62 185 SER A O 1
ATOM 1387 N N . SER A 1 190 ? 2.313 15.088 30.560 1.00 25.81 186 SER A N 1
ATOM 1388 C CA . SER A 1 190 ? 3.455 15.024 29.679 1.00 25.86 186 SER A CA 1
ATOM 1389 C C . SER A 1 190 ? 4.288 16.311 29.703 1.00 26.61 186 SER A C 1
ATO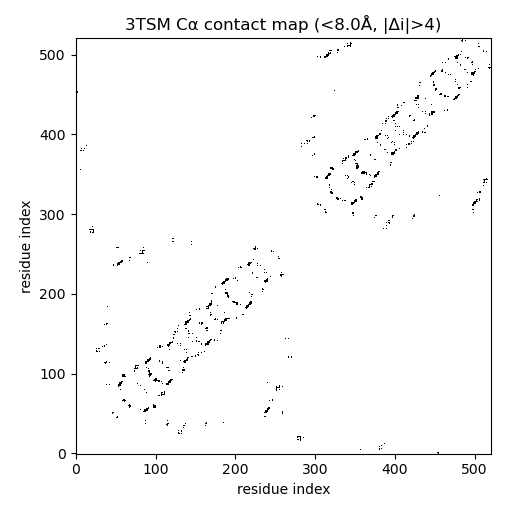M 1390 O O . SER A 1 190 ? 3.723 17.429 29.681 1.00 25.68 186 SER A O 1
ATOM 1393 N N . ARG A 1 191 ? 5.611 16.157 29.732 1.00 27.18 187 ARG A N 1
ATOM 1394 C CA . ARG A 1 191 ? 6.501 17.319 29.693 1.00 28.76 187 ARG A CA 1
ATOM 1395 C C . ARG A 1 191 ? 6.747 17.886 28.308 1.00 26.64 187 ARG A C 1
ATOM 1396 O O . ARG A 1 191 ? 7.242 19.008 28.202 1.00 24.79 187 ARG A O 1
ATOM 1404 N N . LEU A 1 192 ? 6.389 17.140 27.263 1.00 23.72 188 LEU A N 1
ATOM 1405 C CA . LEU A 1 192 ? 6.636 17.566 25.891 1.00 22.53 188 LEU A CA 1
ATOM 1406 C C . LEU A 1 192 ? 5.457 18.340 25.387 1.00 21.13 188 LEU A C 1
ATOM 1407 O O . LEU A 1 192 ? 4.401 17.760 25.113 1.00 19.05 188 LEU A O 1
ATOM 1412 N N . LEU A 1 193 ? 5.646 19.644 25.229 1.00 21.07 189 LEU A N 1
ATOM 1413 C CA . LEU A 1 193 ? 4.620 20.529 24.695 1.00 21.67 189 LEU A CA 1
ATOM 1414 C C . LEU A 1 193 ? 5.094 21.139 23.417 1.00 21.49 189 LEU A C 1
ATOM 1415 O O . LEU A 1 193 ? 6.139 21.772 23.385 1.00 23.48 189 LEU A O 1
ATOM 1420 N N . GLY A 1 194 ? 4.312 20.982 22.367 1.00 21.04 190 GLY A N 1
ATOM 1421 C CA . GLY A 1 194 ? 4.636 21.504 21.067 1.00 21.16 190 GLY A CA 1
ATOM 1422 C C . GLY A 1 194 ? 3.902 22.823 20.896 1.00 21.83 190 GLY A C 1
ATOM 1423 O O . GLY A 1 194 ? 2.692 22.853 20.984 1.00 23.38 190 GLY A O 1
ATOM 1424 N N . VAL A 1 195 ? 4.648 23.899 20.657 1.00 20.61 191 VAL A N 1
ATOM 1425 C CA . VAL A 1 195 ? 4.100 25.220 20.496 1.00 20.95 191 VAL A CA 1
ATOM 1426 C C . VAL A 1 195 ? 4.212 25.526 18.983 1.00 22.61 191 VAL A C 1
ATOM 1427 O O . VAL A 1 195 ? 5.313 25.688 18.400 1.00 23.00 191 VAL A O 1
ATOM 1431 N N . ASN A 1 196 ? 3.053 25.506 18.347 1.00 23.81 192 ASN A N 1
ATOM 1432 C CA . ASN A 1 196 ? 2.956 25.502 16.915 1.00 24.88 192 ASN A CA 1
ATOM 1433 C C . ASN A 1 196 ? 2.570 26.876 16.409 1.00 25.82 192 ASN A C 1
ATOM 1434 O O . ASN A 1 196 ? 1.549 27.411 16.804 1.00 25.36 192 ASN A O 1
ATOM 1439 N N . ASN A 1 197 ? 3.393 27.412 15.506 1.00 27.25 193 ASN A N 1
ATOM 1440 C CA . ASN A 1 197 ? 3.252 28.772 14.959 1.00 28.47 193 ASN A CA 1
ATOM 1441 C C . ASN A 1 197 ? 2.248 28.935 13.799 1.00 30.59 193 ASN A C 1
ATOM 1442 O O . ASN A 1 197 ? 1.996 30.062 13.374 1.00 32.24 193 ASN A O 1
ATOM 1447 N N . ARG A 1 198 ? 1.719 27.824 13.298 1.00 31.20 194 ARG A N 1
ATOM 1448 C CA . ARG A 1 198 ? 0.820 27.805 12.148 1.00 35.36 194 ARG A CA 1
ATOM 1449 C C . ARG A 1 198 ? -0.638 27.814 12.621 1.00 37.19 194 ARG A C 1
ATOM 1450 O O . ARG A 1 198 ? -1.095 26.874 13.285 1.00 37.12 194 ARG A O 1
ATOM 1452 N N . ASN A 1 199 ? -1.347 28.886 12.302 1.00 40.19 195 ASN A N 1
ATOM 1453 C CA . ASN A 1 199 ? -2.770 29.041 12.636 1.00 43.12 195 ASN A CA 1
ATOM 1454 C C . ASN A 1 199 ? -3.571 28.010 11.864 1.00 45.33 195 ASN A C 1
ATOM 1455 O O . ASN A 1 199 ? -3.410 27.909 10.649 1.00 46.01 195 ASN A O 1
ATOM 1460 N N . LEU A 1 200 ? -4.409 27.234 12.551 1.00 46.63 196 LEU A N 1
ATOM 1461 C CA . LEU A 1 200 ? -5.178 26.158 11.880 1.00 49.33 196 LEU A CA 1
ATOM 1462 C C . LEU A 1 200 ? -6.434 26.681 11.145 1.00 54.59 196 LEU A C 1
ATOM 1463 O O . LEU A 1 200 ? -6.897 26.055 10.179 1.00 59.46 196 LEU A O 1
ATOM 1468 N N . ARG A 1 201 ? -6.975 27.825 11.563 1.00 56.49 197 ARG A N 1
ATOM 1469 C CA . ARG A 1 201 ? -8.058 28.495 10.786 1.00 61.70 197 ARG A CA 1
ATOM 1470 C C . ARG A 1 201 ? -7.534 29.209 9.509 1.00 63.01 197 ARG A C 1
ATOM 1471 O O . ARG A 1 201 ? -8.058 28.994 8.426 1.00 66.69 197 ARG A O 1
ATOM 1473 N N . SER A 1 202 ? -6.488 30.022 9.648 1.00 61.22 198 SER A N 1
ATOM 1474 C CA . SER A 1 202 ? -5.965 30.868 8.562 1.00 60.62 198 SER A CA 1
ATOM 1475 C C . SER A 1 202 ? -4.793 30.256 7.786 1.00 58.22 198 SER A C 1
ATOM 1476 O O . SER A 1 202 ? -4.493 30.688 6.681 1.00 58.95 198 SER A O 1
ATOM 1478 N N . PHE A 1 203 ? -4.098 29.290 8.381 1.00 54.55 199 PHE A N 1
ATOM 1479 C CA . PHE A 1 203 ? -2.819 28.788 7.834 1.00 51.96 199 PHE A CA 1
ATOM 1480 C C . PHE A 1 203 ? -1.673 29.839 7.837 1.00 50.24 199 PHE A C 1
ATOM 1481 O O . PHE A 1 203 ? -0.606 29.576 7.274 1.00 48.33 199 PHE A O 1
ATOM 1483 N N . GLU A 1 204 ? -1.885 31.009 8.464 1.00 49.19 200 GLU A N 1
ATOM 1484 C CA . GLU A 1 204 ? -0.817 32.013 8.646 1.00 48.23 200 GLU A CA 1
ATOM 1485 C C . GLU A 1 204 ? 0.237 31.445 9.598 1.00 45.35 200 GLU A C 1
ATOM 1486 O O . GLU A 1 204 ? -0.115 30.708 10.527 1.00 43.15 200 GLU A O 1
ATOM 1488 N N . VAL A 1 205 ? 1.512 31.751 9.348 1.00 43.83 201 VAL A N 1
ATOM 1489 C CA . VAL A 1 205 ? 2.620 31.238 10.155 1.00 41.50 201 VAL A CA 1
ATOM 1490 C C . VAL A 1 205 ? 3.424 32.398 10.732 1.00 40.73 201 VAL A C 1
ATOM 1491 O O . VAL A 1 205 ? 3.907 33.226 9.995 1.00 40.48 201 VAL A O 1
ATOM 1495 N N . ASN A 1 206 ? 3.558 32.447 12.055 1.00 38.07 202 ASN A N 1
ATOM 1496 C CA . ASN A 1 206 ? 4.254 33.552 12.710 1.00 37.78 202 ASN A CA 1
ATOM 1497 C C . ASN A 1 206 ? 4.948 33.104 14.005 1.00 35.96 202 ASN A C 1
ATOM 1498 O O . ASN A 1 206 ? 4.299 32.620 14.920 1.00 33.56 202 ASN A O 1
ATOM 1503 N N . LEU A 1 207 ? 6.269 33.288 14.058 1.00 35.82 203 LEU A N 1
ATOM 1504 C CA . LEU A 1 207 ? 7.073 32.842 15.181 1.00 34.21 203 LEU A CA 1
ATOM 1505 C C . LEU A 1 207 ? 6.637 33.471 16.501 1.00 32.63 203 LEU A C 1
ATOM 1506 O O . LEU A 1 207 ? 6.833 32.872 17.563 1.00 29.45 203 LEU A O 1
ATOM 1511 N N . ALA A 1 208 ? 5.993 34.638 16.435 1.00 32.66 204 ALA A N 1
ATOM 1512 C CA . ALA A 1 208 ? 5.501 35.301 17.660 1.00 32.48 204 ALA A CA 1
ATOM 1513 C C . ALA A 1 208 ? 4.475 34.484 18.472 1.00 30.37 204 ALA A C 1
ATOM 1514 O O . ALA A 1 208 ? 4.273 34.735 19.674 1.00 29.76 204 ALA A O 1
ATOM 1516 N N . VAL A 1 209 ? 3.804 33.533 17.822 1.00 29.05 205 VAL A N 1
ATOM 1517 C CA . VAL A 1 209 ? 2.836 32.684 18.509 1.00 26.88 205 VAL A CA 1
ATOM 1518 C C . VAL A 1 209 ? 3.546 31.794 19.549 1.00 24.79 205 VAL A C 1
ATOM 1519 O O . VAL A 1 209 ? 3.150 31.751 20.729 1.00 23.31 205 VAL A O 1
ATOM 1523 N N . SER A 1 210 ? 4.622 31.126 19.155 1.00 24.58 206 SER A N 1
ATOM 1524 C CA . SER A 1 210 ? 5.337 30.300 20.100 1.00 23.92 206 SER A CA 1
ATOM 1525 C C . SER A 1 210 ? 5.951 31.152 21.219 1.00 23.70 206 SER A C 1
ATOM 1526 O O . SER A 1 210 ? 5.993 30.727 22.384 1.00 22.71 206 SER A O 1
ATOM 1529 N N . GLU A 1 211 ? 6.390 32.362 20.885 1.00 24.80 207 GLU A N 1
ATOM 1530 C CA . GLU A 1 211 ? 6.976 33.265 21.884 1.00 25.64 207 GLU A CA 1
ATOM 1531 C C . GLU A 1 211 ? 5.974 33.615 22.963 1.00 26.31 207 GLU A C 1
ATOM 1532 O O . GLU A 1 211 ? 6.289 33.599 24.126 1.00 27.04 207 GLU A O 1
ATOM 1538 N N . ARG A 1 212 ? 4.758 33.900 22.556 1.00 28.12 208 ARG A N 1
ATOM 1539 C CA . ARG A 1 212 ? 3.690 34.197 23.468 1.00 30.46 208 ARG A CA 1
ATOM 1540 C C . ARG A 1 212 ? 3.285 32.970 24.316 1.00 29.24 208 ARG A C 1
ATOM 1541 O O . ARG A 1 212 ? 3.110 33.068 25.533 1.00 30.02 208 ARG A O 1
ATOM 1549 N N . LEU A 1 213 ? 3.138 31.808 23.693 1.00 27.08 209 LEU A N 1
ATOM 1550 C CA . LEU A 1 213 ? 2.720 30.632 24.442 1.00 25.33 209 LEU A CA 1
ATOM 1551 C C . LEU A 1 213 ? 3.799 30.215 25.432 1.00 23.34 209 LEU A C 1
ATOM 1552 O O . LEU A 1 213 ? 3.486 29.743 26.507 1.00 22.47 209 LEU A O 1
ATOM 1557 N N . ALA A 1 214 ? 5.066 30.397 25.082 1.00 21.78 210 ALA A N 1
ATOM 1558 C CA . ALA A 1 214 ? 6.149 29.997 25.983 1.00 21.28 210 ALA A CA 1
ATOM 1559 C C . ALA A 1 214 ? 6.105 30.779 27.284 1.00 21.91 210 ALA A C 1
ATOM 1560 O O . ALA A 1 214 ? 6.482 30.203 28.313 1.00 21.07 210 ALA A O 1
ATOM 1562 N N . LYS A 1 215 ? 5.643 32.052 27.252 1.00 21.90 211 LYS A N 1
ATOM 1563 C CA . LYS A 1 215 ? 5.653 32.907 28.441 1.00 23.69 211 LYS A CA 1
ATOM 1564 C C . LYS A 1 215 ? 4.670 32.323 29.462 1.00 23.76 211 LYS A C 1
ATOM 1565 O O . LYS A 1 215 ? 4.806 32.494 30.663 1.00 23.61 211 LYS A O 1
ATOM 1567 N N . MET A 1 216 ? 3.732 31.550 28.961 1.00 24.59 212 MET A N 1
ATOM 1568 C CA . MET A 1 216 ? 2.637 31.032 29.749 1.00 27.16 212 MET A CA 1
ATOM 1569 C C . MET A 1 216 ? 2.974 29.650 30.370 1.00 25.46 212 MET A C 1
ATOM 1570 O O . MET A 1 216 ? 2.428 29.271 31.404 1.00 26.71 212 MET A O 1
ATOM 1575 N N . ALA A 1 217 ? 3.920 28.939 29.773 1.00 22.67 213 ALA A N 1
ATOM 1576 C CA . ALA A 1 217 ? 4.304 27.634 30.234 1.00 20.92 213 ALA A CA 1
ATOM 1577 C C . ALA A 1 217 ? 5.239 27.717 31.445 1.00 20.21 213 ALA A C 1
ATOM 1578 O O . ALA A 1 217 ? 6.051 28.628 31.561 1.00 19.51 213 ALA A O 1
ATOM 1580 N N . PRO A 1 218 ? 5.137 26.739 32.350 1.00 20.63 214 PRO A N 1
ATOM 1581 C CA . PRO A 1 218 ? 6.063 26.657 33.470 1.00 20.43 214 PRO A CA 1
ATOM 1582 C C . PRO A 1 218 ? 7.352 26.009 32.999 1.00 19.89 214 PRO A C 1
ATOM 1583 O O . PRO A 1 218 ? 7.359 25.302 31.975 1.00 18.01 214 PRO A O 1
ATOM 1587 N N . SER A 1 219 ? 8.417 26.251 33.759 1.00 20.23 215 SER A N 1
ATOM 1588 C CA . SER A 1 219 ? 9.781 25.884 33.351 1.00 20.99 215 SER A CA 1
ATOM 1589 C C . SER A 1 219 ? 10.034 24.363 33.339 1.00 22.97 215 SER A C 1
ATOM 1590 O O . SER A 1 219 ? 10.945 23.924 32.697 1.00 24.84 215 SER A O 1
ATOM 1593 N N . ASP A 1 220 ? 9.254 23.560 34.056 1.00 24.39 216 ASP A N 1
ATOM 1594 C CA . ASP A 1 220 ? 9.419 22.101 33.990 1.00 26.52 216 ASP A CA 1
ATOM 1595 C C . ASP A 1 220 ? 8.964 21.483 32.634 1.00 26.70 216 ASP A C 1
ATOM 1596 O O . ASP A 1 220 ? 9.274 20.330 32.356 1.00 30.41 216 ASP A O 1
ATOM 1601 N N . ARG A 1 221 ? 8.218 22.198 31.794 1.00 25.69 217 ARG A N 1
ATOM 1602 C CA . ARG A 1 221 ? 7.803 21.633 30.490 1.00 24.76 217 ARG A CA 1
ATOM 1603 C C . ARG A 1 221 ? 8.903 21.855 29.471 1.00 23.86 217 ARG A C 1
ATOM 1604 O O . ARG A 1 221 ? 9.573 22.874 29.507 1.00 24.04 217 ARG A O 1
ATOM 1612 N N . LEU A 1 222 ? 9.080 20.918 28.545 1.00 22.67 218 LEU A N 1
ATOM 16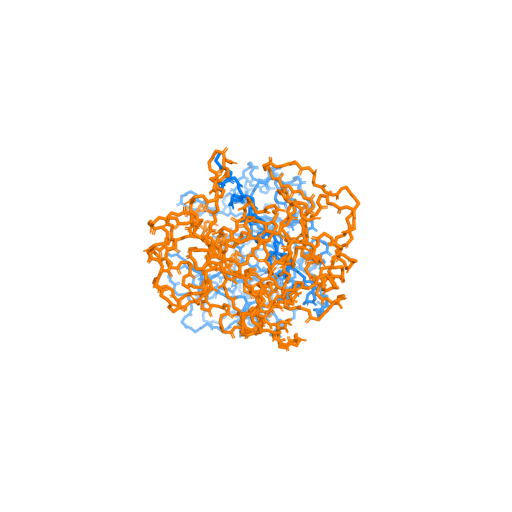13 C CA . LEU A 1 222 ? 10.075 21.029 27.478 1.00 21.28 218 LEU A CA 1
ATOM 1614 C C . LEU A 1 222 ? 9.341 21.497 26.232 1.00 20.98 218 LEU A C 1
ATOM 1615 O O . LEU A 1 222 ? 8.500 20.771 25.671 1.00 19.63 218 LEU A O 1
ATOM 1620 N N . LEU A 1 223 ? 9.635 22.721 25.794 1.00 19.61 219 LEU A N 1
ATOM 1621 C CA . LEU A 1 223 ? 8.853 23.307 24.729 1.00 18.87 219 LEU A CA 1
ATOM 1622 C C . LEU A 1 223 ? 9.463 22.946 23.401 1.00 18.95 219 LEU A C 1
ATOM 1623 O O . LEU A 1 223 ? 10.650 23.077 23.213 1.00 19.25 219 LEU A O 1
ATOM 1628 N N . VAL A 1 224 ? 8.633 22.508 22.470 1.00 18.65 220 VAL A N 1
ATOM 1629 C CA . VAL A 1 224 ? 9.051 22.174 21.134 1.00 17.86 220 VAL A CA 1
ATOM 1630 C C . VAL A 1 224 ? 8.443 23.160 20.126 1.00 18.25 220 VAL A C 1
ATOM 1631 O O . VAL A 1 224 ? 7.239 23.245 19.953 1.00 18.50 220 VAL A O 1
ATOM 1635 N N . GLY A 1 225 ? 9.294 23.939 19.480 1.00 18.48 221 GLY A N 1
ATOM 1636 C CA . GLY A 1 225 ? 8.827 24.901 18.491 1.00 19.11 221 GLY A CA 1
ATOM 1637 C C . GLY A 1 225 ? 8.560 24.167 17.197 1.00 19.69 221 GLY A C 1
ATOM 1638 O O . GLY A 1 225 ? 9.396 23.347 16.781 1.00 18.56 221 GLY A O 1
ATOM 1639 N N . GLU A 1 226 ? 7.396 24.441 16.586 1.00 20.58 222 GLU A N 1
ATOM 1640 C CA A GLU A 1 226 ? 7.037 23.848 15.269 0.70 21.74 222 GLU A CA 1
ATOM 1641 C CA B GLU A 1 226 ? 6.983 23.821 15.312 0.30 21.42 222 GLU A CA 1
ATOM 1642 C C . GLU A 1 226 ? 6.413 24.866 14.307 1.00 22.96 222 GLU A C 1
ATOM 1643 O O . GLU A 1 226 ? 5.592 25.695 14.688 1.00 22.27 222 GLU A O 1
ATOM 1654 N N . SER A 1 227 ? 6.863 24.784 13.051 1.00 23.81 223 SER A N 1
ATOM 1655 C CA . SER A 1 227 ? 6.437 25.619 11.915 1.00 26.41 223 SER A CA 1
ATOM 1656 C C . SER A 1 227 ? 7.122 26.974 11.889 1.00 26.78 223 SER A C 1
ATOM 1657 O O . SER A 1 227 ? 7.243 27.654 12.919 1.00 24.53 223 SER A O 1
ATOM 1660 N N . GLY A 1 228 ? 7.573 27.343 10.694 1.00 27.85 224 GLY A N 1
ATOM 1661 C CA . GLY A 1 228 ? 8.144 28.649 10.425 1.00 29.44 224 GLY A CA 1
ATOM 1662 C C . GLY A 1 228 ? 9.554 28.746 10.910 1.00 28.79 224 GLY A C 1
ATOM 1663 O O . GLY A 1 228 ? 10.088 29.842 11.027 1.00 30.34 224 GLY A O 1
ATOM 1664 N N . ILE A 1 229 ? 10.175 27.606 11.203 1.00 28.44 225 ILE A N 1
ATOM 1665 C CA . ILE A 1 229 ? 11.545 27.592 11.681 1.00 28.04 225 ILE A CA 1
ATOM 1666 C C . ILE A 1 229 ? 12.420 27.117 10.534 1.00 29.35 225 ILE A C 1
ATOM 1667 O O . ILE A 1 229 ? 12.331 25.950 10.124 1.00 28.91 225 ILE A O 1
ATOM 1672 N N . PHE A 1 230 ? 13.221 28.035 9.976 1.00 30.08 226 PHE A N 1
ATOM 1673 C CA . PHE A 1 230 ? 14.027 27.708 8.788 1.00 32.08 226 PHE A CA 1
ATOM 1674 C C . PHE A 1 230 ? 15.536 27.732 8.993 1.00 31.84 226 PHE A C 1
ATOM 1675 O O . PHE A 1 230 ? 16.238 26.949 8.378 1.00 32.37 226 PHE A O 1
ATOM 1683 N N . THR A 1 231 ? 16.027 28.606 9.874 1.00 30.30 227 THR A N 1
ATOM 1684 C CA . THR A 1 231 ? 17.454 28.886 9.965 1.00 29.36 227 THR A CA 1
ATOM 1685 C C . THR A 1 231 ? 17.928 28.774 11.405 1.00 28.41 227 THR A C 1
ATOM 1686 O O . THR A 1 231 ? 17.125 28.780 12.368 1.00 26.68 227 THR A O 1
ATOM 1690 N N . HIS A 1 232 ? 19.240 28.695 11.546 1.00 28.13 228 HIS A N 1
ATOM 1691 C CA . HIS A 1 232 ? 19.875 28.681 12.856 1.00 27.38 228 HIS A CA 1
ATOM 1692 C C . HIS A 1 232 ? 19.533 29.918 13.616 1.00 26.60 228 HIS A C 1
ATOM 1693 O O . HIS A 1 232 ? 19.366 29.883 14.834 1.00 25.36 228 HIS A O 1
ATOM 1700 N N . GLU A 1 233 ? 19.425 31.035 12.917 1.00 27.60 229 GLU A N 1
ATOM 1701 C CA . GLU A 1 233 ? 19.039 32.289 13.557 1.00 28.06 229 GLU A CA 1
ATOM 1702 C C . GLU A 1 233 ? 17.585 32.233 14.094 1.00 26.24 229 GLU A C 1
ATOM 1703 O O . GLU A 1 233 ? 17.282 32.794 15.148 1.00 25.33 229 GLU A O 1
ATOM 1709 N N . ASP A 1 234 ? 16.693 31.540 13.392 1.00 25.46 230 ASP A N 1
ATOM 1710 C CA . ASP A 1 234 ? 15.329 31.359 13.909 1.00 24.15 230 ASP A CA 1
ATOM 1711 C C . ASP A 1 234 ? 15.370 30.627 15.247 1.00 22.76 230 ASP A C 1
ATOM 1712 O O . ASP A 1 234 ? 14.657 30.978 16.188 1.00 21.67 230 ASP A O 1
ATOM 1717 N N . CYS A 1 235 ? 16.247 29.646 15.331 1.00 22.86 231 CYS A N 1
ATOM 1718 C CA . CYS A 1 235 ? 16.402 28.862 16.544 1.00 22.57 231 CYS A CA 1
ATOM 1719 C C . CYS A 1 235 ? 16.937 29.706 17.678 1.00 22.95 231 CYS A C 1
ATOM 1720 O O . CYS A 1 235 ? 16.382 29.661 18.778 1.00 23.02 231 CYS A O 1
ATOM 1723 N N . LEU A 1 236 ? 17.966 30.514 17.402 1.00 23.76 232 LEU A N 1
ATOM 1724 C CA . LEU A 1 236 ? 18.520 31.442 18.397 1.00 24.30 232 LEU A CA 1
ATOM 1725 C C . LEU A 1 236 ? 17.456 32.429 18.906 1.00 24.27 232 LEU A C 1
ATOM 1726 O O . LEU A 1 236 ? 17.356 32.691 20.105 1.00 23.88 232 LEU A O 1
ATOM 1731 N N . ARG A 1 237 ? 16.660 32.979 18.003 1.00 24.46 233 ARG A N 1
ATOM 1732 C CA . ARG A 1 237 ? 15.544 33.828 18.435 1.00 24.71 233 ARG A CA 1
ATOM 1733 C C . ARG A 1 237 ? 14.613 33.072 19.397 1.00 23.68 233 ARG A C 1
ATOM 1734 O O . ARG A 1 237 ? 14.314 33.546 20.509 1.00 22.56 233 ARG A O 1
ATOM 1742 N N . LEU A 1 238 ? 14.126 31.890 18.975 1.00 22.72 234 LEU A N 1
ATOM 1743 C CA . LEU A 1 238 ? 13.145 31.184 19.824 1.00 22.00 234 LEU A CA 1
ATOM 1744 C C . LEU A 1 238 ? 13.786 30.802 21.161 1.00 21.42 234 LEU A C 1
ATOM 1745 O O . LEU A 1 238 ? 13.109 30.794 22.198 1.00 19.16 234 LEU A O 1
ATOM 1750 N N . GLU A 1 239 ? 15.089 30.521 21.137 1.00 23.20 235 GLU A N 1
ATOM 1751 C CA . GLU A 1 239 ? 15.842 30.204 22.367 1.00 24.81 235 GLU A CA 1
ATOM 1752 C C . GLU A 1 239 ? 15.735 31.310 23.439 1.00 25.33 235 GLU A C 1
ATOM 1753 O O . GLU A 1 239 ? 15.744 31.015 24.615 1.00 23.01 235 GLU A O 1
ATOM 1759 N N . LYS A 1 240 ? 15.606 32.563 23.019 1.00 26.48 236 LYS A N 1
ATOM 1760 C CA . LYS A 1 240 ? 15.422 33.654 23.951 1.00 29.77 236 LYS A CA 1
ATOM 1761 C C . LYS A 1 240 ? 14.115 33.582 24.726 1.00 28.14 236 LYS A C 1
ATOM 1762 O O . LYS A 1 240 ? 14.022 34.188 25.785 1.00 29.38 236 LYS A O 1
ATOM 1768 N N . SER A 1 241 ? 13.128 32.853 24.222 1.00 26.07 237 SER A N 1
ATOM 1769 C CA . SER A 1 241 ? 11.866 32.631 24.959 1.00 25.44 237 SER A CA 1
ATOM 1770 C C . SER A 1 241 ? 11.866 31.277 25.672 1.00 24.46 237 SER A C 1
ATOM 1771 O O . SER A 1 241 ? 10.829 30.840 26.123 1.00 23.89 237 SER A O 1
ATOM 1774 N N . GLY A 1 242 ? 13.020 30.614 25.758 1.00 24.73 238 GLY A N 1
ATOM 1775 C CA . GLY A 1 242 ? 13.138 29.321 26.403 1.00 23.25 238 GLY A CA 1
ATOM 1776 C C . GLY A 1 242 ? 12.854 28.116 25.522 1.00 24.20 238 GLY A C 1
ATOM 1777 O O . GLY A 1 242 ? 12.756 27.004 26.035 1.00 27.07 238 GLY A O 1
ATOM 1778 N N . ILE A 1 243 ? 12.708 28.306 24.210 1.00 21.95 239 ILE A N 1
ATOM 1779 C CA . ILE A 1 243 ? 12.443 27.199 23.288 1.00 20.16 239 ILE A CA 1
ATOM 1780 C C . ILE A 1 243 ? 13.757 26.749 22.611 1.00 20.24 239 ILE A C 1
ATOM 1781 O O . ILE A 1 243 ? 14.285 27.472 21.743 1.00 21.20 239 ILE A O 1
ATOM 1786 N N . GLY A 1 244 ? 14.272 25.575 23.009 1.00 18.21 240 GLY A N 1
ATOM 1787 C CA . GLY A 1 244 ? 15.527 25.030 22.506 1.00 18.29 240 GLY A CA 1
ATOM 1788 C C . GLY A 1 244 ? 15.417 23.682 21.831 1.00 17.86 240 GLY A C 1
ATOM 1789 O O . GLY A 1 244 ? 16.425 23.035 21.506 1.00 17.78 240 GLY A O 1
ATOM 1790 N N . THR A 1 245 ? 14.174 23.262 21.604 1.00 17.63 241 THR A N 1
ATOM 1791 C CA . THR A 1 245 ? 13.861 22.011 20.942 1.00 17.11 241 THR A CA 1
ATOM 1792 C C . THR A 1 245 ? 12.900 22.335 19.807 1.00 17.46 241 THR A C 1
ATOM 1793 O O . THR A 1 245 ? 11.997 23.140 19.976 1.00 17.64 241 THR A O 1
ATOM 1797 N N . PHE A 1 246 ? 13.103 21.730 18.645 1.00 17.82 242 PHE A N 1
ATOM 1798 C CA . PHE A 1 246 ? 12.327 22.080 17.442 1.00 18.32 242 PHE A CA 1
ATOM 1799 C C . PHE A 1 246 ? 11.909 20.823 16.667 1.00 19.21 242 PHE A C 1
ATOM 1800 O O . PHE A 1 246 ? 12.594 19.802 16.740 1.00 19.40 242 PHE A O 1
ATOM 1808 N N . LEU A 1 247 ? 10.787 20.914 15.953 1.00 19.69 243 LEU A N 1
ATOM 1809 C CA . LEU A 1 247 ? 10.315 19.857 15.075 1.00 20.79 243 LEU A CA 1
ATOM 1810 C C . LEU A 1 247 ? 10.263 20.492 13.697 1.00 21.67 243 LEU A C 1
ATOM 1811 O O . LEU A 1 247 ? 9.498 21.433 13.490 1.00 21.68 243 LEU A O 1
ATOM 1816 N N . ILE A 1 248 ? 11.099 19.997 12.786 1.00 22.40 244 ILE A N 1
ATOM 1817 C CA . ILE A 1 248 ? 11.264 20.583 11.458 1.00 24.40 244 ILE A CA 1
ATOM 1818 C C . ILE A 1 248 ? 11.516 19.455 10.485 1.00 26.30 244 ILE A C 1
ATOM 1819 O O . ILE A 1 248 ? 12.249 18.515 10.801 1.00 27.03 244 ILE A O 1
ATOM 1824 N N . GLY A 1 249 ? 10.924 19.542 9.301 1.00 28.82 245 GLY A N 1
ATOM 1825 C CA . GLY A 1 249 ? 11.075 18.504 8.302 1.00 32.00 245 GLY A CA 1
ATOM 1826 C C . GLY A 1 249 ? 11.178 18.982 6.864 1.00 34.92 245 GLY A C 1
ATOM 1827 O O . GLY A 1 249 ? 12.220 18.792 6.224 1.00 35.58 245 GLY A O 1
ATOM 1828 N N . GLU A 1 250 ? 10.086 19.563 6.357 1.00 36.57 246 GLU A N 1
ATOM 1829 C CA . GLU A 1 250 ? 9.971 19.937 4.932 1.00 40.32 246 GLU A CA 1
ATOM 1830 C C . GLU A 1 250 ? 11.171 20.750 4.412 1.00 39.10 246 GLU A C 1
ATOM 1831 O O . GLU A 1 250 ? 11.803 20.353 3.431 1.00 39.09 246 GLU A O 1
ATOM 1837 N N . SER A 1 251 ? 11.460 21.872 5.068 1.00 37.72 247 SER A N 1
ATOM 1838 C CA . SER A 1 251 ? 12.584 22.761 4.701 1.00 39.27 247 SER A CA 1
ATOM 1839 C C . SER A 1 251 ? 13.944 22.063 4.637 1.00 38.50 247 SER A C 1
ATOM 1840 O O . SER A 1 251 ? 14.771 22.387 3.789 1.00 42.19 247 SER A O 1
ATOM 1843 N N . LEU A 1 252 ? 14.172 21.094 5.513 1.00 36.87 248 LEU A N 1
ATOM 1844 C CA . LEU A 1 252 ? 15.395 20.283 5.459 1.00 36.32 248 LEU A CA 1
ATOM 1845 C C . LEU A 1 252 ? 15.313 19.282 4.313 1.00 39.61 248 LEU A C 1
ATOM 1846 O O . LEU A 1 252 ? 16.281 19.110 3.567 1.00 43.21 248 LEU A O 1
ATOM 1851 N N . MET A 1 253 ? 14.153 18.636 4.149 1.00 40.00 249 MET A N 1
ATOM 1852 C CA . MET A 1 253 ? 13.952 17.676 3.049 1.00 42.18 249 MET A CA 1
ATOM 1853 C C . MET A 1 253 ? 14.090 18.253 1.662 1.00 44.63 249 MET A C 1
ATOM 1854 O O . MET A 1 253 ? 14.536 17.573 0.749 1.00 43.82 249 MET A O 1
ATOM 1859 N N . ARG A 1 254 ? 13.692 19.503 1.496 1.00 46.76 250 ARG A N 1
ATOM 1860 C CA . ARG A 1 254 ? 13.816 20.093 0.181 1.00 49.42 250 ARG A CA 1
ATOM 1861 C C . ARG A 1 254 ? 15.192 20.692 -0.108 1.00 49.28 250 ARG A C 1
ATOM 1862 O O . ARG A 1 254 ? 15.370 21.364 -1.114 1.00 52.24 250 ARG A O 1
ATOM 1870 N N . GLN A 1 255 ? 16.181 20.375 0.716 1.00 48.67 251 GLN A N 1
ATOM 1871 C CA . GLN A 1 255 ? 17.584 20.664 0.383 1.00 51.21 251 GLN A CA 1
ATOM 1872 C C . GLN A 1 255 ? 18.301 19.355 0.001 1.00 52.26 251 GLN A C 1
ATOM 1873 O O . GLN A 1 255 ? 17.957 18.293 0.516 1.00 53.03 251 GLN A O 1
ATOM 1879 N N . HIS A 1 256 ? 19.293 19.435 -0.886 1.00 55.96 252 HIS A N 1
ATOM 1880 C CA . HIS A 1 256 ? 19.909 18.233 -1.475 1.00 59.06 252 HIS A CA 1
ATOM 1881 C C . HIS A 1 256 ? 20.636 17.421 -0.441 1.00 54.73 252 HIS A C 1
ATOM 1882 O O . HIS A 1 256 ? 20.374 16.234 -0.276 1.00 55.85 252 HIS A O 1
ATOM 1889 N N . ASP A 1 257 ? 21.582 18.053 0.243 1.00 51.13 253 ASP A N 1
ATOM 1890 C CA . ASP A 1 257 ? 22.379 17.377 1.269 1.00 47.54 253 ASP A CA 1
ATOM 1891 C C . ASP A 1 257 ? 21.693 17.580 2.630 1.00 43.67 253 ASP A C 1
ATOM 1892 O O . ASP A 1 257 ? 21.910 18.596 3.318 1.00 40.22 253 ASP A O 1
ATOM 1897 N N . VAL A 1 258 ? 20.870 16.594 3.004 1.00 40.46 254 VAL A N 1
ATOM 1898 C CA . VAL A 1 258 ? 20.033 16.670 4.200 1.00 37.00 254 VAL A CA 1
ATOM 1899 C C . VAL A 1 258 ? 20.901 16.714 5.460 1.00 36.29 254 VAL A C 1
ATOM 1900 O O . VAL A 1 258 ? 20.615 17.494 6.376 1.00 34.13 254 VAL A O 1
ATOM 1904 N N . ALA A 1 259 ? 21.963 15.908 5.514 1.00 36.66 255 ALA A N 1
ATOM 1905 C CA . ALA A 1 259 ? 22.864 15.939 6.680 1.00 36.95 255 ALA A CA 1
ATOM 1906 C C . ALA A 1 259 ? 23.471 17.334 6.865 1.00 36.54 255 ALA A C 1
ATOM 1907 O O . ALA A 1 259 ? 23.561 17.830 7.993 1.00 36.41 255 ALA A O 1
ATOM 1909 N N . ALA A 1 260 ? 23.879 17.954 5.767 1.00 36.79 256 ALA A N 1
ATOM 1910 C CA . ALA A 1 260 ? 24.577 19.239 5.821 1.00 37.79 256 ALA A CA 1
ATOM 1911 C C . ALA A 1 260 ? 23.562 20.326 6.180 1.00 37.11 256 ALA A C 1
ATOM 1912 O O . ALA A 1 260 ? 23.861 21.215 6.971 1.00 37.01 256 ALA A O 1
ATOM 1914 N N . ALA A 1 261 ? 22.332 20.192 5.669 1.00 36.31 257 ALA A N 1
ATOM 1915 C CA . ALA A 1 261 ? 21.258 21.142 5.968 1.00 35.04 257 ALA A CA 1
ATOM 1916 C C . ALA A 1 261 ? 20.915 21.104 7.461 1.00 33.67 257 ALA A C 1
ATOM 1917 O O . ALA A 1 261 ? 20.734 22.147 8.090 1.00 33.25 257 ALA A O 1
ATOM 1919 N N . THR A 1 262 ? 20.901 19.898 8.029 1.00 31.96 258 THR A N 1
ATOM 1920 C CA . THR A 1 262 ? 20.636 19.695 9.454 1.00 30.81 258 THR A CA 1
ATOM 1921 C C . THR A 1 262 ? 21.745 20.247 10.368 1.00 31.90 258 THR A C 1
ATOM 1922 O O . THR A 1 262 ? 21.469 20.912 11.378 1.00 30.87 258 THR A O 1
ATOM 1926 N N . ARG A 1 263 ? 22.996 19.987 10.012 1.00 34.68 259 ARG A N 1
ATOM 1927 C CA . ARG A 1 263 ? 24.124 20.565 10.760 1.00 36.11 259 ARG A CA 1
ATOM 1928 C C . ARG A 1 263 ? 24.059 22.109 10.739 1.00 34.02 259 ARG A C 1
ATOM 1929 O O . ARG A 1 263 ? 24.266 22.767 11.762 1.00 32.77 259 ARG A O 1
ATOM 1937 N N . ALA A 1 264 ? 23.754 22.672 9.575 1.00 33.19 260 ALA A N 1
ATOM 1938 C CA . ALA A 1 264 ? 23.678 24.130 9.388 1.00 33.58 260 ALA A CA 1
ATOM 1939 C C . ALA A 1 264 ? 22.610 24.743 10.304 1.00 32.71 260 ALA A C 1
ATOM 1940 O O . ALA A 1 264 ? 22.868 25.734 11.021 1.00 33.14 260 ALA A O 1
ATOM 1942 N N . LEU A 1 265 ? 21.433 24.139 10.308 1.00 29.94 261 LEU A N 1
ATOM 1943 C CA . LEU A 1 265 ? 20.362 24.607 11.162 1.00 28.62 261 LEU A CA 1
ATOM 1944 C C . LEU A 1 265 ? 20.732 24.520 12.632 1.00 27.69 261 LEU A C 1
ATOM 1945 O O . LEU A 1 265 ? 20.420 25.427 13.412 1.00 28.16 261 LEU A O 1
ATOM 1950 N N . LEU A 1 266 ? 21.358 23.420 13.037 1.00 27.27 262 LEU A N 1
ATOM 1951 C CA . LEU A 1 266 ? 21.684 23.227 14.456 1.00 26.89 262 LEU A CA 1
ATOM 1952 C C . LEU A 1 266 ? 22.895 24.052 14.968 1.00 29.19 262 LEU A C 1
ATOM 1953 O O . LEU A 1 266 ? 22.902 24.513 16.133 1.00 29.63 262 LEU A O 1
ATOM 1958 N N . THR A 1 267 ? 23.903 24.224 14.117 1.00 30.45 263 THR A N 1
ATOM 1959 C CA . THR A 1 267 ? 25.176 24.815 14.531 1.00 32.53 263 THR A CA 1
ATOM 1960 C C . THR A 1 267 ? 25.519 26.142 13.852 1.00 34.70 263 THR A C 1
ATOM 1961 O O . THR A 1 267 ? 26.330 26.884 14.385 1.00 37.07 263 THR A O 1
ATOM 1965 N N . GLY A 1 268 ? 24.945 26.420 12.680 1.00 36.56 264 GLY A N 1
ATOM 1966 C CA . GLY A 1 268 ? 25.205 27.662 11.938 1.00 39.30 264 GLY A CA 1
ATOM 1967 C C . GLY A 1 268 ? 26.502 27.667 11.122 1.00 43.40 264 GLY A C 1
ATOM 1968 O O . GLY A 1 268 ? 26.639 26.937 10.131 1.00 46.32 264 GLY A O 1
ATOM 1969 N N . ILE B 1 9 ? -11.199 21.640 7.991 1.00 50.65 5 ILE B N 1
ATOM 1970 C CA . ILE B 1 9 ? -10.074 20.700 7.696 1.00 49.27 5 ILE B CA 1
ATOM 1971 C C . ILE B 1 9 ? -9.900 19.643 8.816 1.00 46.69 5 ILE B C 1
ATOM 1972 O O . ILE B 1 9 ? -9.731 18.443 8.547 1.00 46.62 5 ILE B O 1
ATOM 1974 N N . LEU B 1 10 ? -9.978 20.074 10.066 1.00 45.96 6 LEU B N 1
ATOM 1975 C CA . LEU B 1 10 ? -9.871 19.156 11.202 1.00 43.58 6 LEU B CA 1
ATOM 1976 C C . LEU B 1 10 ? -11.048 18.180 11.286 1.00 42.07 6 LEU B C 1
ATOM 1977 O O . LEU B 1 10 ? -10.847 17.003 11.591 1.00 37.96 6 LEU B O 1
ATOM 1982 N N . ARG B 1 11 ? -12.260 18.685 11.038 1.00 43.75 7 ARG B N 1
ATOM 1983 C CA . ARG B 1 11 ? -13.473 17.859 11.030 1.00 45.17 7 ARG B CA 1
ATOM 1984 C C . ARG B 1 11 ? -13.451 16.836 9.870 1.00 43.21 7 ARG B C 1
ATOM 1985 O O . ARG B 1 11 ? -13.882 15.684 10.024 1.00 43.38 7 ARG B O 1
ATOM 1987 N N . LYS B 1 12 ? -12.911 17.246 8.727 1.00 43.72 8 LYS B N 1
ATOM 1988 C CA . LYS B 1 12 ? -12.705 16.349 7.584 1.00 42.79 8 LYS B CA 1
ATOM 1989 C C . LYS B 1 12 ? -11.675 15.259 7.886 1.00 36.82 8 LYS B C 1
ATOM 1990 O O . LYS B 1 12 ? -11.859 14.091 7.482 1.00 33.38 8 LYS B O 1
ATOM 1996 N N . ILE B 1 13 ? -10.556 15.643 8.524 1.00 32.30 9 ILE B N 1
ATOM 1997 C CA . ILE B 1 13 ? -9.501 14.676 8.829 1.00 29.23 9 ILE B CA 1
ATOM 1998 C C . ILE B 1 13 ? -10.087 13.656 9.805 1.00 27.06 9 ILE B C 1
ATOM 1999 O O . ILE B 1 13 ? -9.961 12.458 9.592 1.00 24.91 9 ILE B O 1
ATOM 2004 N N . GLU B 1 14 ? -10.805 14.141 10.817 1.00 27.21 10 GLU B N 1
ATOM 2005 C CA . GLU B 1 14 ? -11.347 13.265 11.827 1.00 27.20 10 GLU B CA 1
ATOM 2006 C C . GLU B 1 14 ? -12.277 12.228 11.197 1.00 28.02 10 GLU B C 1
ATOM 2007 O O . GLU B 1 14 ? -12.233 11.051 11.577 1.00 26.43 10 GLU B O 1
ATOM 2013 N N . ALA B 1 15 ? -13.114 12.679 10.258 1.00 28.52 11 ALA B N 1
ATOM 2014 C CA . ALA B 1 15 ? -14.076 11.810 9.594 1.00 29.62 11 ALA B CA 1
ATOM 2015 C C . ALA B 1 15 ? -13.394 10.662 8.852 1.00 27.87 11 ALA B C 1
ATOM 2016 O O . ALA B 1 15 ? -13.760 9.503 9.061 1.00 27.23 11 ALA B O 1
ATOM 2018 N N . TYR B 1 16 ? -12.415 10.954 7.998 1.00 26.74 12 TYR B N 1
ATOM 2019 C CA . TYR B 1 16 ? -11.738 9.863 7.295 1.00 26.75 12 TYR B CA 1
ATOM 2020 C C . TYR B 1 16 ? -10.844 9.049 8.224 1.00 23.37 12 TYR B C 1
ATOM 2021 O O . TYR B 1 16 ? -10.706 7.850 8.054 1.00 23.05 12 TYR B O 1
ATOM 2030 N N . LYS B 1 17 ? -10.271 9.686 9.240 1.00 23.05 13 LYS B N 1
ATOM 2031 C CA . LYS B 1 17 ? -9.415 8.953 10.189 1.00 21.10 13 LYS B CA 1
ATOM 2032 C C . LYS B 1 17 ? -10.236 7.949 10.981 1.00 20.77 13 LYS B C 1
ATOM 2033 O O . LYS B 1 17 ? -9.771 6.837 11.197 1.00 19.81 13 LYS B O 1
ATOM 2039 N N . ARG B 1 18 ? -11.441 8.330 11.423 1.00 21.52 14 ARG B N 1
ATOM 2040 C CA . ARG B 1 18 ? -12.297 7.386 12.157 1.00 22.04 14 ARG B CA 1
ATOM 2041 C C . ARG B 1 18 ? -12.703 6.201 11.297 1.00 20.58 14 ARG B C 1
ATOM 2042 O O . ARG B 1 18 ? -12.745 5.100 11.804 1.00 19.30 14 ARG B O 1
ATOM 2050 N N . GLU B 1 19 ? -12.949 6.420 9.996 1.00 20.91 15 GLU B N 1
ATOM 2051 C CA . GLU B 1 19 ? -13.227 5.320 9.069 1.00 20.99 15 GLU B CA 1
ATOM 2052 C C . GLU B 1 19 ? -11.967 4.419 8.931 1.00 19.06 15 GLU B C 1
ATOM 2053 O O . GLU B 1 19 ? -12.083 3.223 8.944 1.00 18.77 15 GLU B O 1
ATOM 2055 N N . GLU B 1 20 ? -10.773 4.985 8.787 1.00 18.36 16 GLU B N 1
ATOM 2056 C CA . GLU B 1 20 ? -9.549 4.152 8.751 1.00 18.07 16 GLU B CA 1
ATOM 2057 C C . GLU B 1 20 ? -9.352 3.304 10.011 1.00 15.77 16 GLU B C 1
ATOM 2058 O O . GLU B 1 20 ? -8.898 2.161 9.932 1.00 16.21 16 GLU B O 1
ATOM 2064 N N . ILE B 1 21 ? -9.650 3.881 11.169 1.00 14.60 17 ILE B N 1
ATOM 2065 C CA . ILE B 1 21 ? -9.510 3.151 12.427 1.00 14.08 17 ILE B CA 1
ATOM 2066 C C . ILE B 1 21 ? -10.499 1.952 12.405 1.00 13.74 17 ILE B C 1
ATOM 2067 O O . ILE B 1 21 ? -10.135 0.842 12.784 1.00 13.67 17 ILE B O 1
ATOM 2072 N N . ALA B 1 22 ? -11.743 2.203 12.029 1.00 13.96 18 ALA B N 1
ATOM 2073 C CA . ALA B 1 22 ? -12.750 1.138 12.010 1.00 15.05 18 ALA B CA 1
ATOM 2074 C C . ALA B 1 22 ? -12.327 0.040 11.041 1.00 14.91 18 ALA B C 1
ATOM 2075 O O . ALA B 1 22 ? -12.398 -1.146 11.405 1.00 15.28 18 ALA B O 1
ATOM 2077 N N . ALA B 1 23 ? -11.846 0.418 9.847 1.00 14.94 19 ALA B N 1
ATOM 2078 C CA . ALA B 1 23 ? -11.435 -0.569 8.832 1.00 16.23 19 ALA B CA 1
ATOM 2079 C C . ALA B 1 23 ? -10.203 -1.362 9.315 1.00 15.71 19 ALA B C 1
ATOM 2080 O O . ALA B 1 23 ? -10.106 -2.546 9.060 1.00 16.36 19 ALA B O 1
ATOM 2082 N N . ALA B 1 24 ? -9.297 -0.712 10.049 1.00 14.97 20 ALA B N 1
ATOM 2083 C CA . ALA B 1 24 ? -8.086 -1.400 10.568 1.00 15.71 20 ALA B CA 1
ATOM 2084 C C . ALA B 1 24 ? -8.477 -2.446 11.583 1.00 15.12 20 ALA B C 1
ATOM 2085 O O . ALA B 1 24 ? -8.028 -3.596 11.506 1.00 16.44 20 ALA B O 1
ATOM 2087 N N . LYS B 1 25 ? -9.345 -2.075 12.517 1.00 14.55 21 LYS B N 1
ATOM 2088 C CA . LYS B 1 25 ? -9.810 -3.036 13.509 1.00 15.08 21 LYS B CA 1
ATOM 2089 C C . LYS B 1 25 ? -10.548 -4.203 12.843 1.00 15.20 21 LYS B C 1
ATOM 2090 O O . LYS B 1 25 ? -10.356 -5.357 13.250 1.00 15.72 21 LYS B O 1
ATOM 2096 N N . ALA B 1 26 ? -11.386 -3.906 11.842 1.00 15.28 22 ALA B N 1
ATOM 2097 C CA . ALA B 1 26 ? -12.214 -4.951 11.158 1.00 16.50 22 ALA B CA 1
ATOM 2098 C C . ALA B 1 26 ? -11.313 -5.991 10.445 1.00 17.46 22 ALA B C 1
ATOM 2099 O O . ALA B 1 26 ? -11.581 -7.179 10.415 1.00 18.57 22 ALA B O 1
ATOM 2101 N N . ARG B 1 27 ? -10.239 -5.489 9.884 1.00 17.98 23 ARG B N 1
ATOM 2102 C CA A ARG B 1 27 ? -9.301 -6.298 9.146 0.70 20.53 23 ARG B CA 1
ATOM 2103 C CA B ARG B 1 27 ? -9.257 -6.278 9.147 0.30 19.84 23 ARG B CA 1
ATOM 2104 C C . ARG B 1 27 ? -8.591 -7.322 10.057 1.00 20.69 23 ARG B C 1
ATOM 2105 O O . ARG B 1 27 ? -8.575 -8.539 9.778 1.00 21.13 23 ARG B O 1
ATOM 2120 N N . LEU B 1 28 ? -8.039 -6.845 11.164 1.00 14.80 24 LEU B N 1
ATOM 2121 C CA . LEU B 1 28 ? -7.336 -7.732 12.079 1.00 14.68 24 LEU B CA 1
ATOM 2122 C C . LEU B 1 28 ? -8.307 -8.713 12.740 1.00 14.41 24 LEU B C 1
ATOM 2123 O O . LEU B 1 28 ? -7.952 -9.896 12.897 1.00 14.37 24 LEU B O 1
ATOM 2128 N N . ALA B 1 29 ? -9.518 -8.250 13.074 1.00 13.62 25 ALA B N 1
ATOM 2129 C CA . ALA B 1 29 ? -10.530 -9.112 13.676 1.00 13.40 25 ALA B CA 1
ATOM 2130 C C . ALA B 1 29 ? -10.905 -10.236 12.709 1.00 13.31 25 ALA B C 1
ATOM 2131 O O . ALA B 1 29 ? -10.994 -11.390 13.094 1.00 13.81 25 ALA B O 1
ATOM 2133 N N . LEU B 1 30 ? -11.144 -9.895 11.444 1.00 13.49 26 LEU B N 1
ATOM 2134 C CA . LEU B 1 30 ? -11.560 -10.900 10.477 1.00 13.24 26 LEU B CA 1
ATOM 2135 C C . LEU B 1 30 ? -10.414 -11.891 10.190 1.00 13.59 26 LEU B C 1
ATOM 2136 O O . LEU B 1 30 ? -10.660 -13.083 10.071 1.00 12.43 26 LEU B O 1
ATOM 2141 N N . ASP B 1 31 ? -9.166 -11.407 10.124 1.00 14.25 27 ASP B N 1
ATOM 2142 C CA . ASP B 1 31 ? -8.027 -12.313 9.959 1.00 15.32 27 ASP B CA 1
ATOM 2143 C C . ASP B 1 31 ? -7.964 -13.342 11.097 1.00 15.47 27 ASP B C 1
ATOM 2144 O O . ASP B 1 31 ? -7.655 -14.503 10.837 1.00 16.69 27 ASP B O 1
ATOM 2149 N N . GLU B 1 32 ? -8.269 -12.926 12.323 1.00 15.29 28 GLU B N 1
ATOM 2150 C CA . GLU B 1 32 ? -8.292 -13.835 13.488 1.00 15.57 28 GLU B CA 1
ATOM 2151 C C . GLU B 1 32 ? -9.421 -14.873 13.384 1.00 15.51 28 GLU B C 1
ATOM 2152 O O . GLU B 1 32 ? -9.202 -16.049 13.586 1.00 15.63 28 GLU B O 1
ATOM 2158 N N . LEU B 1 33 ? -10.627 -14.413 13.079 1.00 15.68 29 LEU B N 1
ATOM 2159 C CA . LEU B 1 33 ? -11.743 -15.326 12.838 1.00 14.94 29 LEU B CA 1
ATOM 2160 C C . LEU B 1 33 ? -11.467 -16.293 11.663 1.00 15.18 29 LEU B C 1
ATOM 2161 O O . LEU B 1 33 ? -11.816 -17.474 11.744 1.00 15.66 29 LEU B O 1
ATOM 2166 N N . LYS B 1 34 ? -10.890 -15.807 10.571 1.00 14.93 30 LYS B N 1
ATOM 2167 C CA . LYS B 1 34 ? -10.493 -16.719 9.468 1.00 15.21 30 LYS B CA 1
ATOM 2168 C C . LYS B 1 34 ? -9.542 -17.821 9.984 1.00 15.66 30 LYS B C 1
ATOM 2169 O O . LYS B 1 34 ? -9.758 -19.008 9.694 1.00 16.47 30 LYS B O 1
ATOM 2175 N N . ALA B 1 35 ? -8.539 -17.442 10.776 1.00 15.51 31 ALA B N 1
ATOM 2176 C CA . ALA B 1 35 ? -7.623 -18.423 11.403 1.00 16.51 31 ALA B CA 1
ATOM 2177 C C . ALA B 1 35 ? -8.412 -19.463 12.240 1.00 16.79 31 ALA B C 1
ATOM 2178 O O . ALA B 1 35 ? -8.176 -20.695 12.164 1.00 17.43 31 ALA B O 1
ATOM 2180 N N . ARG B 1 36 ? -9.360 -18.975 13.033 1.00 17.09 32 ARG B N 1
ATOM 2181 C CA . ARG B 1 36 ? -10.173 -19.859 13.860 1.00 17.69 32 ARG B CA 1
ATOM 2182 C C . ARG B 1 36 ? -11.028 -20.786 13.012 1.00 18.15 32 ARG B C 1
ATOM 2183 O O . ARG B 1 36 ? -11.170 -21.979 13.335 1.00 18.40 32 ARG B O 1
ATOM 2191 N N . THR B 1 37 ? -11.620 -20.267 11.936 1.00 17.89 33 THR B N 1
ATOM 2192 C CA . THR B 1 37 ? -12.441 -21.133 11.094 1.00 18.23 33 THR B CA 1
ATOM 2193 C C . THR B 1 37 ? -11.602 -22.253 10.485 1.00 19.47 33 THR B C 1
ATOM 2194 O O . THR B 1 37 ? -12.097 -23.357 10.346 1.00 20.09 33 THR B O 1
ATOM 2198 N N . ARG B 1 38 ? -10.345 -21.992 10.131 1.00 21.10 34 ARG B N 1
ATOM 2199 C CA . ARG B 1 38 ? -9.491 -23.046 9.545 1.00 23.39 34 ARG B CA 1
ATOM 2200 C C . ARG B 1 38 ? -9.133 -24.135 10.566 1.00 24.46 34 ARG B C 1
ATOM 2201 O O . ARG B 1 38 ? -8.793 -25.228 10.183 1.00 25.16 34 ARG B O 1
ATOM 2209 N N . ASP B 1 39 ? -9.234 -23.849 11.854 1.00 25.89 35 ASP B N 1
ATOM 2210 C CA . ASP B 1 39 ? -9.014 -24.889 12.876 1.00 27.38 35 ASP B CA 1
ATOM 2211 C C . ASP B 1 39 ? -10.277 -25.593 13.335 1.00 26.74 35 ASP B C 1
ATOM 2212 O O . ASP B 1 39 ? -10.170 -26.423 14.207 1.00 28.76 35 ASP B O 1
ATOM 2217 N N . GLN B 1 40 ? -11.464 -25.231 12.824 1.00 25.38 36 GLN B N 1
ATOM 2218 C CA . GLN B 1 40 ? -12.693 -25.963 13.164 1.00 25.84 36 GLN B CA 1
ATOM 2219 C C . GLN B 1 40 ? -12.848 -27.201 12.278 1.00 27.07 36 GLN B C 1
ATOM 2220 O O . GLN B 1 40 ? -12.483 -27.201 11.088 1.00 26.69 36 GLN B O 1
ATOM 2226 N N . SER B 1 41 ? -13.450 -28.246 12.827 1.00 27.53 37 SER B N 1
ATOM 2227 C CA . SER B 1 41 ? -13.877 -29.359 11.987 1.00 27.48 37 SER B CA 1
ATOM 2228 C C . SER B 1 41 ? -15.053 -28.919 11.100 1.00 25.10 37 SER B C 1
ATOM 2229 O O . SER B 1 41 ? -15.765 -27.976 11.431 1.00 23.22 37 SER B O 1
ATOM 2232 N N . ALA B 1 42 ? -15.247 -29.655 10.011 1.00 24.34 38 ALA B N 1
ATOM 2233 C CA . ALA B 1 42 ? -16.229 -29.366 8.984 1.00 23.78 38 ALA B CA 1
ATOM 2234 C C . ALA B 1 42 ? -17.648 -29.287 9.523 1.00 22.31 38 ALA B C 1
ATOM 2235 O O . ALA B 1 42 ? -17.980 -29.902 10.527 1.00 22.36 38 ALA B O 1
ATOM 2237 N N . PRO B 1 43 ? -18.483 -28.463 8.892 1.00 21.16 39 PRO B N 1
ATOM 2238 C CA . PRO B 1 43 ? -19.887 -28.420 9.288 1.00 20.64 39 PRO B CA 1
ATOM 2239 C C . PRO B 1 43 ? -20.597 -29.782 9.213 1.00 21.50 39 PRO B C 1
ATOM 2240 O O . PRO B 1 43 ? -20.264 -30.602 8.380 1.00 21.74 39 PRO B O 1
ATOM 2244 N N . ARG B 1 44 ? -21.540 -30.008 10.119 1.00 21.53 40 ARG B N 1
ATOM 2245 C CA . ARG B 1 44 ? -22.234 -31.295 10.243 1.00 22.49 40 ARG B CA 1
ATOM 2246 C C . ARG B 1 44 ? -23.324 -31.575 9.182 1.00 22.88 40 ARG B C 1
ATOM 2247 O O . ARG B 1 44 ? -23.731 -32.705 9.040 1.00 23.38 40 ARG B O 1
ATOM 2255 N N . GLY B 1 45 ? -23.797 -30.573 8.453 1.00 21.55 41 GLY B N 1
ATOM 2256 C CA . GLY B 1 45 ? -24.775 -30.816 7.400 1.00 20.55 41 GLY B CA 1
ATOM 2257 C C . GLY B 1 45 ? -26.187 -30.613 7.895 1.00 20.26 41 GLY B C 1
ATOM 2258 O O . GLY B 1 45 ? -26.944 -31.571 8.114 1.00 19.50 41 GLY B O 1
ATOM 2259 N N . PHE B 1 46 ? -26.542 -29.346 8.094 1.00 18.80 42 PHE B N 1
ATOM 2260 C CA . PHE B 1 46 ? -27.814 -28.988 8.736 1.00 17.79 42 PHE B CA 1
ATOM 2261 C C . PHE B 1 46 ? -28.998 -29.354 7.803 1.00 18.31 42 PHE B C 1
ATOM 2262 O O . PHE B 1 46 ? -29.891 -30.108 8.188 1.00 19.10 42 PHE B O 1
ATOM 2270 N N . LEU B 1 47 ? -29.006 -28.820 6.590 1.00 18.54 43 LEU B N 1
ATOM 2271 C CA . LEU B 1 47 ? -30.057 -29.137 5.603 1.00 19.07 43 LEU B CA 1
ATOM 2272 C C . LEU B 1 47 ? -30.152 -30.650 5.336 1.00 20.68 43 LEU B C 1
ATOM 2273 O O . LEU B 1 47 ? -31.247 -31.226 5.353 1.00 20.05 43 LEU B O 1
ATOM 2278 N N . LYS B 1 48 ? -28.994 -31.290 5.146 1.00 21.16 44 LYS B N 1
ATOM 2279 C CA . LYS B 1 48 ? -28.920 -32.740 4.871 1.00 21.73 44 LYS B CA 1
ATOM 2280 C C . LYS B 1 48 ? -29.551 -33.566 6.017 1.00 22.37 44 LYS B C 1
ATOM 2281 O O . LYS B 1 48 ? -30.223 -34.552 5.744 1.00 23.18 44 LYS B O 1
ATOM 2283 N N . ALA B 1 49 ? -29.379 -33.156 7.275 1.00 20.87 45 ALA B N 1
ATOM 2284 C CA . ALA B 1 49 ? -30.011 -33.837 8.419 1.00 20.50 45 ALA B CA 1
ATOM 2285 C C . ALA B 1 49 ? -31.523 -33.702 8.408 1.00 20.63 45 ALA B C 1
ATOM 2286 O O . ALA B 1 49 ? -32.235 -34.667 8.722 1.00 21.27 45 ALA B O 1
ATOM 2288 N N . LEU B 1 50 ? -32.030 -32.535 8.028 1.00 20.17 46 LEU B N 1
ATOM 2289 C CA . LEU B 1 50 ? -33.488 -32.351 7.940 1.00 19.89 46 LEU B CA 1
ATOM 2290 C C . LEU B 1 50 ? -34.053 -33.228 6.821 1.00 20.90 46 LEU B C 1
ATOM 2291 O O . LEU B 1 50 ? -35.091 -33.857 6.987 1.00 19.87 46 LEU B O 1
ATOM 2296 N N . GLU B 1 51 ? -33.351 -33.273 5.685 1.00 21.83 47 GLU B N 1
ATOM 2297 C CA . GLU B 1 51 ? -33.816 -34.070 4.527 1.00 24.51 47 GLU B CA 1
ATOM 2298 C C . GLU B 1 51 ? -33.832 -35.568 4.825 1.00 24.32 47 GLU B C 1
ATOM 2299 O O . GLU B 1 51 ? -34.718 -36.269 4.375 1.00 25.54 47 GLU B O 1
ATOM 2305 N N . ALA B 1 52 ? -32.843 -36.029 5.583 1.00 25.58 48 ALA B N 1
ATOM 2306 C CA . ALA B 1 52 ? -32.762 -37.425 6.018 1.00 27.85 48 ALA B CA 1
ATOM 2307 C C . ALA B 1 52 ? -33.932 -37.786 6.938 1.00 27.96 48 ALA B C 1
ATOM 2308 O O . ALA B 1 52 ? -34.484 -38.878 6.806 1.00 29.62 48 ALA B O 1
ATOM 2310 N N . LYS B 1 53 ? -34.371 -36.867 7.805 1.00 26.29 49 LYS B N 1
ATOM 2311 C CA . LYS B 1 53 ? -35.595 -37.127 8.598 1.00 27.02 49 LYS B CA 1
ATOM 2312 C C . LYS B 1 53 ? -36.810 -37.231 7.738 1.00 26.47 49 LYS B C 1
ATOM 2313 O O . LYS B 1 53 ? -37.595 -38.171 7.897 1.00 27.36 49 LYS B O 1
ATOM 2319 N N . ARG B 1 54 ? -36.984 -36.288 6.818 1.00 25.64 50 ARG B N 1
ATOM 2320 C CA . ARG B 1 54 ? -38.142 -36.351 5.922 1.00 25.26 50 ARG B CA 1
ATOM 2321 C C . ARG B 1 54 ? -38.085 -37.627 5.041 1.00 26.58 50 ARG B C 1
ATOM 2322 O O . ARG B 1 54 ? -39.104 -38.242 4.793 1.00 26.98 50 ARG B O 1
ATOM 2330 N N . ALA B 1 55 ? -36.910 -38.005 4.540 1.00 27.31 51 ALA B N 1
ATOM 2331 C CA . ALA B 1 55 ? -36.774 -39.263 3.795 1.00 28.17 51 ALA B CA 1
ATOM 2332 C C . ALA B 1 55 ? -37.250 -40.474 4.591 1.00 31.34 51 ALA B C 1
ATOM 2333 O O . ALA B 1 55 ? -37.860 -41.383 4.028 1.00 33.03 51 ALA B O 1
ATOM 2335 N N . ALA B 1 56 ? -36.957 -40.515 5.890 1.00 32.43 52 ALA B N 1
ATOM 2336 C CA . ALA B 1 56 ? -37.471 -41.598 6.750 1.00 34.34 52 ALA B CA 1
ATOM 2337 C C . ALA B 1 56 ? -38.959 -41.461 7.098 1.00 34.79 52 ALA B C 1
ATOM 2338 O O . ALA B 1 56 ? -39.450 -42.241 7.899 1.00 35.36 52 ALA B O 1
ATOM 2340 N N . GLY B 1 57 ? -39.665 -40.486 6.519 1.00 33.99 53 GLY B N 1
ATOM 2341 C CA . GLY B 1 57 ? -41.098 -40.272 6.798 1.00 33.71 53 GLY B CA 1
ATOM 2342 C C . GLY B 1 57 ? -41.374 -39.759 8.212 1.00 33.72 53 GLY B C 1
ATOM 2343 O O . GLY B 1 57 ? -42.414 -40.048 8.787 1.00 32.66 53 GLY B O 1
ATOM 2344 N N . GLN B 1 58 ? -40.436 -39.003 8.775 1.00 30.90 54 GLN B N 1
ATOM 2345 C CA . GLN B 1 58 ? -40.607 -38.436 10.098 1.00 30.70 54 GLN B CA 1
ATOM 2346 C C . GLN B 1 58 ? -40.622 -36.927 10.012 1.00 26.98 54 GLN B C 1
ATOM 2347 O O . GLN B 1 58 ? -40.032 -36.338 9.097 1.00 25.86 54 GLN B O 1
ATOM 2353 N N . PHE B 1 59 ? -41.274 -36.290 10.970 1.00 24.27 55 PHE B N 1
ATOM 2354 C CA . PHE B 1 59 ? -41.208 -34.852 11.041 1.00 22.54 55 PHE B CA 1
ATOM 2355 C C . PHE B 1 59 ? -39.767 -34.422 11.369 1.00 20.80 55 PHE B C 1
ATOM 2356 O O . PHE B 1 59 ? -39.061 -35.086 12.164 1.00 20.05 55 PHE B O 1
ATOM 2364 N N . ALA B 1 60 ? -39.323 -33.312 10.770 1.00 18.77 56 ALA B N 1
ATOM 2365 C CA . ALA B 1 60 ? -37.937 -32.816 11.012 1.00 17.93 56 ALA B CA 1
ATOM 2366 C C . ALA B 1 60 ? -37.991 -31.592 11.898 1.00 17.02 56 ALA B C 1
ATOM 2367 O O . ALA B 1 60 ? -38.552 -30.559 11.509 1.00 16.47 56 ALA B O 1
ATOM 2369 N N . LEU B 1 61 ? -37.445 -31.717 13.109 1.00 16.39 57 LEU B N 1
ATOM 2370 C CA . LEU B 1 61 ? -37.484 -30.665 14.083 1.00 15.99 57 LEU B CA 1
ATOM 2371 C C . LEU B 1 61 ? -36.130 -29.959 14.227 1.00 16.01 57 LEU B C 1
ATOM 2372 O O . LEU B 1 61 ? -35.091 -30.590 14.504 1.00 16.39 57 LEU B O 1
ATOM 2377 N N . ILE B 1 62 ? -36.168 -28.642 14.093 1.00 15.88 58 ILE B N 1
ATOM 2378 C CA . ILE B 1 62 ? -35.066 -27.800 14.531 1.00 15.63 58 ILE B CA 1
ATOM 2379 C C . ILE B 1 62 ? -35.451 -27.355 15.954 1.00 16.43 58 ILE B C 1
ATOM 2380 O O . ILE B 1 62 ? -36.327 -26.526 16.130 1.00 15.93 58 ILE B O 1
ATOM 2385 N N . ALA B 1 63 ? -34.799 -27.939 16.960 1.00 17.28 59 ALA B N 1
ATOM 2386 C CA . ALA B 1 63 ? -35.208 -27.765 18.353 1.00 18.27 59 ALA B CA 1
ATOM 2387 C C . ALA B 1 63 ? -34.405 -26.633 18.968 1.00 17.91 59 ALA B C 1
ATOM 2388 O O . ALA B 1 63 ? -33.188 -26.640 18.904 1.00 17.42 59 ALA B O 1
ATOM 2390 N N . GLU B 1 64 ? -35.110 -25.665 19.567 1.00 19.28 60 GLU B N 1
ATOM 2391 C CA . GLU B 1 64 ? -34.501 -24.378 19.923 1.00 18.81 60 GLU B CA 1
ATOM 2392 C C . GLU B 1 64 ? -34.230 -24.249 21.432 1.00 19.73 60 GLU B C 1
ATOM 2393 O O . GLU B 1 64 ? -35.117 -24.444 22.274 1.00 18.78 60 GLU B O 1
ATOM 2399 N N . ILE B 1 65 ? -32.978 -23.899 21.742 1.00 19.29 61 ILE B N 1
ATOM 2400 C CA . ILE B 1 65 ? -32.495 -23.693 23.085 1.00 18.89 61 ILE B CA 1
ATOM 2401 C C . ILE B 1 65 ? -32.567 -22.186 23.297 1.00 20.09 61 ILE B C 1
ATOM 2402 O O . ILE B 1 65 ? -31.728 -21.419 22.770 1.00 18.92 61 ILE B O 1
ATOM 2407 N N . LYS B 1 66 ? -33.622 -21.771 24.005 1.00 21.85 62 LYS B N 1
ATOM 2408 C CA . LYS B 1 66 ? -33.983 -20.367 24.201 1.00 22.21 62 LYS B CA 1
ATOM 2409 C C . LYS B 1 66 ? -34.383 -20.162 25.677 1.00 24.18 62 LYS B C 1
ATOM 2410 O O . LYS B 1 66 ? -35.323 -20.824 26.163 1.00 23.95 62 LYS B O 1
ATOM 2416 N N . LYS B 1 67 ? -33.721 -19.227 26.351 1.00 23.78 63 LYS B N 1
ATOM 2417 C CA . LYS B 1 67 ? -34.013 -18.939 27.759 1.00 27.28 63 LYS B CA 1
ATOM 2418 C C . LYS B 1 67 ? -35.180 -17.966 27.975 1.00 27.95 63 LYS B C 1
ATOM 2419 O O . LYS B 1 67 ? -35.972 -18.144 28.897 1.00 27.76 63 LYS B O 1
ATOM 2425 N N . ALA B 1 68 ? -35.225 -16.919 27.140 1.00 27.12 64 ALA B N 1
ATOM 2426 C CA . ALA B 1 68 ? -36.154 -15.813 27.275 1.00 26.52 64 ALA B CA 1
ATOM 2427 C C . ALA B 1 68 ? -36.465 -15.214 25.927 1.00 26.74 64 ALA B C 1
ATOM 2428 O O . ALA B 1 68 ? -35.812 -15.524 24.955 1.00 27.13 64 ALA B O 1
ATOM 2430 N N . SER B 1 69 ? -37.419 -14.301 25.859 1.00 28.71 65 SER B N 1
ATOM 2431 C CA . SER B 1 69 ? -37.707 -13.597 24.598 1.00 28.32 65 SER B CA 1
ATOM 2432 C C . SER B 1 69 ? -38.417 -12.297 24.930 1.00 30.77 65 SER B C 1
ATOM 2433 O O . SER B 1 69 ? -39.012 -12.164 26.007 1.00 32.73 65 SER B O 1
ATOM 2436 N N . PRO B 1 70 ? -38.363 -11.317 24.021 1.00 32.69 66 PRO B N 1
ATOM 2437 C CA . PRO B 1 70 ? -39.127 -10.081 24.325 1.00 35.22 66 PRO B CA 1
ATOM 2438 C C . PRO B 1 70 ? -40.660 -10.282 24.377 1.00 37.31 66 PRO B C 1
ATOM 2439 O O . PRO B 1 70 ? -41.315 -9.710 25.239 1.00 39.67 66 PRO B O 1
ATOM 2443 N N . SER B 1 71 ? -41.212 -11.110 23.496 1.00 37.74 67 SER B N 1
ATOM 2444 C CA . SER B 1 71 ? -42.646 -11.431 23.546 1.00 38.23 67 SER B CA 1
ATOM 2445 C C . SER B 1 71 ? -43.071 -12.187 24.811 1.00 39.16 67 SER B C 1
ATOM 2446 O O . SER B 1 71 ? -44.206 -12.029 25.247 1.00 41.00 67 SER B O 1
ATOM 2449 N N . LYS B 1 72 ? -42.180 -12.998 25.387 1.00 36.60 68 LYS B N 1
ATOM 2450 C CA . LYS B 1 72 ? -42.572 -13.942 26.419 1.00 36.71 68 LYS B CA 1
ATOM 2451 C C . LYS B 1 72 ? -41.942 -13.687 27.810 1.00 39.01 68 LYS B C 1
ATOM 2452 O O . LYS B 1 72 ? -42.401 -14.257 28.799 1.00 41.51 68 LYS B O 1
ATOM 2454 N N . GLY B 1 73 ? -40.929 -12.822 27.910 1.00 37.25 69 GLY B N 1
ATOM 2455 C CA . GLY B 1 73 ? -40.168 -12.686 29.160 1.00 36.11 69 GLY B CA 1
ATOM 2456 C C . GLY B 1 73 ? -39.297 -13.912 29.382 1.00 35.04 69 GLY B C 1
ATOM 2457 O O . GLY B 1 73 ? -38.937 -14.569 28.431 1.00 35.62 69 GLY B O 1
ATOM 2458 N N . LEU B 1 74 ? -38.966 -14.229 30.632 1.00 36.22 70 LEU B N 1
ATOM 2459 C CA . LEU B 1 74 ? -38.154 -15.409 30.977 1.00 35.58 70 LEU B CA 1
ATOM 2460 C C . LEU B 1 74 ? -38.929 -16.677 30.754 1.00 37.03 70 LEU B C 1
ATOM 2461 O O . LEU B 1 74 ? -39.990 -16.827 31.360 1.00 36.13 70 LEU B O 1
ATOM 2466 N N . ILE B 1 75 ? -38.425 -17.567 29.868 1.00 37.03 71 ILE B N 1
ATOM 2467 C CA . ILE B 1 75 ? -39.024 -18.904 29.608 1.00 34.95 71 ILE B CA 1
ATOM 2468 C C . ILE B 1 75 ? -38.532 -19.993 30.575 1.00 35.79 71 ILE B C 1
ATOM 2469 O O . ILE B 1 75 ? -39.345 -20.702 31.171 1.00 36.13 71 ILE B O 1
ATOM 2474 N N . ARG B 1 76 ? -37.231 -20.172 30.719 1.00 33.46 72 ARG B N 1
ATOM 2475 C CA . ARG B 1 76 ? -36.762 -21.296 31.493 1.00 36.44 72 ARG B CA 1
ATOM 2476 C C . ARG B 1 76 ? -35.695 -20.871 32.493 1.00 39.34 72 ARG B C 1
ATOM 2477 O O . ARG B 1 76 ? -34.489 -20.807 32.167 1.00 38.88 72 ARG B O 1
ATOM 2485 N N . PRO B 1 77 ? -36.138 -20.582 33.736 1.00 41.92 73 PRO B N 1
ATOM 2486 C CA . PRO B 1 77 ? -35.235 -20.029 34.759 1.00 44.66 73 PRO B CA 1
ATOM 2487 C C . PRO B 1 77 ? -33.972 -20.867 34.922 1.00 45.25 73 PRO B C 1
ATOM 2488 O O . PRO B 1 77 ? -32.881 -20.321 35.001 1.00 42.28 73 PRO B O 1
ATOM 2492 N N . ASP B 1 78 ? -34.143 -22.185 34.977 1.00 48.08 74 ASP B N 1
ATOM 2493 C CA . ASP B 1 78 ? -33.033 -23.111 35.154 1.00 49.85 74 ASP B CA 1
ATOM 2494 C C . ASP B 1 78 ? -32.582 -23.557 33.776 1.00 46.59 74 ASP B C 1
ATOM 2495 O O . ASP B 1 78 ? -33.302 -24.277 33.097 1.00 49.37 74 ASP B O 1
ATOM 2500 N N . PHE B 1 79 ? -31.409 -23.115 33.339 1.00 41.40 75 PHE B N 1
ATOM 2501 C CA . PHE B 1 79 ? -31.086 -23.192 31.917 1.00 37.62 75 PHE B CA 1
ATOM 2502 C C . PHE B 1 79 ? -29.727 -23.844 31.721 1.00 34.96 75 PHE B C 1
ATOM 2503 O O . PHE B 1 79 ? -28.727 -23.297 32.139 1.00 35.39 75 PHE B O 1
ATOM 2511 N N . ASP B 1 80 ? -29.703 -24.996 31.069 1.00 32.94 76 ASP B N 1
ATOM 2512 C CA . ASP B 1 80 ? -28.488 -25.789 30.915 1.00 32.85 76 ASP B CA 1
ATOM 2513 C C . ASP B 1 80 ? -28.318 -26.244 29.457 1.00 30.06 76 ASP B C 1
ATOM 2514 O O . ASP B 1 80 ? -28.782 -27.325 29.072 1.00 29.09 76 ASP B O 1
ATOM 2519 N N . PRO B 1 81 ? -27.638 -25.435 28.623 1.00 28.58 77 PRO B N 1
ATOM 2520 C CA . PRO B 1 81 ? -27.636 -25.763 27.188 1.00 26.99 77 PRO B CA 1
ATOM 2521 C C . PRO B 1 81 ? -27.142 -27.173 26.797 1.00 25.80 77 PRO B C 1
ATOM 2522 O O . PRO B 1 81 ? -27.763 -27.813 25.938 1.00 25.75 77 PRO B O 1
ATOM 2526 N N . PRO B 1 82 ? -26.043 -27.648 27.401 1.00 26.25 78 PRO B N 1
ATOM 2527 C CA . PRO B 1 82 ? -25.623 -29.020 27.089 1.00 26.39 78 PRO B CA 1
ATOM 2528 C C . PRO B 1 82 ? -26.672 -30.080 27.455 1.00 27.37 78 PRO B C 1
ATOM 2529 O O . PRO B 1 82 ? -26.914 -30.996 26.663 1.00 28.25 78 PRO B O 1
ATOM 2533 N N . ALA B 1 83 ? -27.322 -29.945 28.607 1.00 28.23 79 ALA B N 1
ATOM 2534 C CA . ALA B 1 83 ? -28.365 -30.923 29.016 1.00 29.43 79 ALA B CA 1
ATOM 2535 C C . ALA B 1 83 ? -29.550 -30.849 28.066 1.00 28.15 79 ALA B C 1
ATOM 2536 O O . ALA B 1 83 ? -30.150 -31.871 27.735 1.00 30.09 79 ALA B O 1
ATOM 2538 N N . LEU B 1 84 ? -29.900 -29.633 27.658 1.00 26.52 80 LEU B N 1
ATOM 2539 C CA . LEU B 1 84 ? -31.056 -29.423 26.789 1.00 24.89 80 LEU B CA 1
ATOM 2540 C C . LEU B 1 84 ? -30.768 -30.013 25.401 1.00 24.59 80 LEU B C 1
ATOM 2541 O O . LEU B 1 84 ? -31.631 -30.665 24.808 1.00 24.49 80 LEU B O 1
ATOM 2546 N N . ALA B 1 85 ? -29.545 -29.826 24.914 1.00 24.16 81 ALA B N 1
ATOM 2547 C CA . ALA B 1 85 ? -29.131 -30.427 23.639 1.00 23.33 81 ALA B CA 1
ATOM 2548 C C . ALA B 1 85 ? -29.268 -31.952 23.682 1.00 24.39 81 ALA B C 1
ATOM 2549 O O . ALA B 1 85 ? -29.794 -32.559 22.745 1.00 22.37 81 ALA B O 1
ATOM 2551 N N . LYS B 1 86 ? -28.798 -32.565 24.769 1.00 26.48 82 LYS B N 1
ATOM 2552 C CA . LYS B 1 86 ? -28.891 -34.016 24.899 1.00 28.32 82 LYS B CA 1
ATOM 2553 C C . LYS B 1 86 ? -30.347 -34.451 24.908 1.00 27.19 82 LYS B C 1
ATOM 2554 O O . LYS B 1 86 ? -30.679 -35.459 24.318 1.00 27.97 82 LYS B O 1
ATOM 2560 N N . ALA B 1 87 ? -31.192 -33.705 25.610 1.00 26.91 83 ALA B N 1
ATOM 2561 C CA . ALA B 1 87 ? -32.601 -34.073 25.767 1.00 27.66 83 ALA B CA 1
ATOM 2562 C C . ALA B 1 87 ? -33.324 -33.935 24.425 1.00 27.48 83 ALA B C 1
ATOM 2563 O O . ALA B 1 87 ? -34.178 -34.747 24.062 1.00 28.93 83 ALA B O 1
ATOM 2565 N N . TYR B 1 88 ? -32.975 -32.913 23.673 1.00 25.81 84 TYR B N 1
ATOM 2566 C CA . TYR B 1 88 ? -33.580 -32.745 22.383 1.00 25.63 84 TYR B CA 1
ATOM 2567 C C . TYR B 1 88 ? -33.144 -33.876 21.448 1.00 26.95 84 TYR B C 1
ATOM 2568 O O . TYR B 1 88 ? -33.975 -34.393 20.684 1.00 26.31 84 TYR B O 1
ATOM 2577 N N . GLU B 1 89 ? -31.861 -34.253 21.474 1.00 27.90 85 GLU B N 1
ATOM 2578 C CA . GLU B 1 89 ? -31.406 -35.364 20.615 1.00 29.66 85 GLU B CA 1
ATOM 2579 C C . GLU B 1 89 ? -32.162 -36.655 21.014 1.00 31.16 85 GLU B C 1
ATOM 2580 O O . GLU B 1 89 ? -32.679 -37.368 20.144 1.00 29.60 85 GLU B O 1
ATOM 2586 N N . GLU B 1 90 ? -32.252 -36.897 22.322 1.00 30.46 86 GLU B N 1
ATOM 2587 C CA . GLU B 1 90 ? -32.943 -38.079 22.831 1.00 33.94 86 GLU B CA 1
ATOM 2588 C C . GLU B 1 90 ? -34.395 -38.128 22.389 1.00 30.43 86 GLU B C 1
ATOM 2589 O O . GLU B 1 90 ? -34.883 -39.175 22.105 1.00 30.50 86 GLU B O 1
ATOM 2595 N N . GLY B 1 91 ? -35.068 -36.993 22.378 1.00 28.08 87 GLY B N 1
ATOM 2596 C CA . GLY B 1 91 ? -36.461 -36.930 21.977 1.00 27.89 87 GLY B CA 1
ATOM 2597 C C . GLY B 1 91 ? -36.712 -36.950 20.466 1.00 26.44 87 GLY B C 1
ATOM 2598 O O . GLY B 1 91 ? -37.853 -36.935 20.040 1.00 27.23 87 GLY B O 1
ATOM 2599 N N . GLY B 1 92 ? -35.658 -36.980 19.653 1.00 25.28 88 GLY B N 1
ATOM 2600 C CA . GLY B 1 92 ? -35.806 -37.120 18.186 1.00 24.53 88 GLY B CA 1
ATOM 2601 C C . GLY B 1 92 ? -35.572 -35.863 17.325 1.00 22.37 88 GLY B C 1
ATOM 2602 O O . GLY B 1 92 ? -35.788 -35.889 16.133 1.00 22.00 88 GLY B O 1
ATOM 2603 N N . ALA B 1 93 ? -35.108 -34.772 17.902 1.00 21.63 89 ALA B N 1
ATOM 2604 C CA . ALA B 1 93 ? -34.777 -33.586 17.094 1.00 20.78 89 ALA B CA 1
ATOM 2605 C C . ALA B 1 93 ? -33.806 -33.940 15.965 1.00 20.02 89 ALA B C 1
ATOM 2606 O O . ALA B 1 93 ? -32.924 -34.752 16.138 1.00 21.03 89 ALA B O 1
ATOM 2608 N N . ALA B 1 94 ? -33.960 -33.297 14.817 1.00 20.59 90 ALA B N 1
ATOM 2609 C CA . ALA B 1 94 ? -33.036 -33.455 13.697 1.00 19.77 90 ALA B CA 1
ATOM 2610 C C . ALA B 1 94 ? -31.842 -32.493 13.816 1.00 18.99 90 ALA B C 1
ATOM 2611 O O . ALA B 1 94 ? -30.701 -32.836 13.462 1.00 18.42 90 ALA B O 1
ATOM 2613 N N . CYS B 1 95 ? -32.098 -31.287 14.318 1.00 18.72 91 CYS B N 1
ATOM 2614 C CA . CYS B 1 95 ? -31.045 -30.252 14.478 1.00 17.55 91 CYS B CA 1
ATOM 2615 C C . CYS B 1 95 ? -31.387 -29.368 15.658 1.00 16.88 91 CYS B C 1
ATOM 2616 O O . CYS B 1 95 ? -32.482 -29.457 16.197 1.00 15.59 91 CYS B O 1
ATOM 2619 N N . LEU B 1 96 ? -30.429 -28.508 16.051 1.00 16.95 92 LEU B N 1
ATOM 2620 C CA . LEU B 1 96 ? -30.614 -27.544 17.119 1.00 16.56 92 LEU B CA 1
ATOM 2621 C C . LEU B 1 96 ? -30.626 -26.118 16.584 1.00 15.46 92 LEU B C 1
ATOM 2622 O O . LEU B 1 96 ? -29.992 -25.831 15.591 1.00 15.37 92 LEU B O 1
ATOM 2627 N N . SER B 1 97 ? -31.326 -25.238 17.282 1.00 15.27 93 SER B N 1
ATOM 2628 C CA . SER B 1 97 ? -31.197 -23.785 17.093 1.00 14.88 93 SER B CA 1
ATOM 2629 C C . SER B 1 97 ? -30.794 -23.249 18.439 1.00 15.12 93 SER B C 1
ATOM 2630 O O . SER B 1 97 ? -31.403 -23.620 19.444 1.00 15.56 93 SER B O 1
ATOM 2633 N N . VAL B 1 98 ? -29.766 -22.406 18.502 1.00 15.06 94 VAL B N 1
ATOM 2634 C CA . VAL B 1 98 ? -29.340 -21.887 19.808 1.00 15.02 94 VAL B CA 1
ATOM 2635 C C . VAL B 1 98 ? -29.299 -20.380 19.743 1.00 14.88 94 VAL B C 1
ATOM 2636 O O . VAL B 1 98 ? -28.625 -19.824 18.881 1.00 15.74 94 VAL B O 1
ATOM 2640 N N . LEU B 1 99 ? -30.050 -19.716 20.613 1.00 14.97 95 LEU B N 1
ATOM 2641 C CA . LEU B 1 99 ? -30.037 -18.282 20.632 1.00 15.06 95 LEU B CA 1
ATOM 2642 C C . LEU B 1 99 ? -28.666 -17.850 21.168 1.00 15.74 95 LEU B C 1
ATOM 2643 O O . LEU B 1 99 ? -28.280 -18.249 22.285 1.00 16.27 95 LEU B O 1
ATOM 2648 N N . THR B 1 100 ? -27.963 -17.014 20.412 1.00 15.78 96 THR B N 1
ATOM 2649 C CA . THR B 1 100 ? -26.698 -16.443 20.866 1.00 16.28 96 THR B CA 1
ATOM 2650 C C . THR B 1 100 ? -26.816 -14.949 21.220 1.00 17.71 96 THR B C 1
ATOM 2651 O O . THR B 1 100 ? -25.837 -14.348 21.659 1.00 18.44 96 THR B O 1
ATOM 2655 N N . ASP B 1 101 ? -27.992 -14.351 21.015 1.00 17.33 97 ASP B N 1
ATOM 2656 C CA . ASP B 1 101 ? -28.267 -12.961 21.418 1.00 17.34 97 ASP B CA 1
ATOM 2657 C C . ASP B 1 101 ? -28.493 -12.885 22.929 1.00 19.40 97 ASP B C 1
ATOM 2658 O O . ASP B 1 101 ? -29.286 -13.660 23.482 1.00 19.70 97 ASP B O 1
ATOM 2663 N N . THR B 1 102 ? -27.860 -11.907 23.577 1.00 19.35 98 THR B N 1
ATOM 2664 C CA . THR B 1 102 ? -27.934 -11.768 25.021 1.00 20.51 98 THR B CA 1
ATOM 2665 C C . THR B 1 102 ? -28.982 -10.761 25.504 1.00 21.87 98 THR B C 1
ATOM 2666 O O . THR B 1 102 ? -29.840 -11.137 26.303 1.00 22.56 98 THR B O 1
ATOM 2670 N N . PRO B 1 103 ? -28.971 -9.516 24.986 1.00 21.48 99 PRO B N 1
ATOM 2671 C CA . PRO B 1 103 ? -29.928 -8.534 25.575 1.00 23.27 99 PRO B CA 1
ATOM 2672 C C . PRO B 1 103 ? -31.425 -8.863 25.423 1.00 23.80 99 PRO B C 1
ATOM 2673 O O . PRO B 1 103 ? -32.198 -8.600 26.340 1.00 24.34 99 PRO B O 1
ATOM 2677 N N . SER B 1 104 ? -31.830 -9.465 24.305 1.00 23.27 100 SER B N 1
ATOM 2678 C CA . SER B 1 104 ? -33.243 -9.721 24.106 1.00 23.76 100 SER B CA 1
ATOM 2679 C C . SER B 1 104 ? -33.653 -11.139 24.484 1.00 23.76 100 SER B C 1
ATOM 2680 O O . SER B 1 104 ? -34.813 -11.355 24.870 1.00 25.50 100 SER B O 1
ATOM 2683 N N . PHE B 1 105 ? -32.746 -12.109 24.353 1.00 23.14 101 PHE B N 1
ATOM 2684 C CA . PHE B 1 105 ? -33.114 -13.530 24.564 1.00 23.18 101 PHE B CA 1
ATOM 2685 C C . PHE B 1 105 ? -32.397 -14.230 25.691 1.00 23.00 101 PHE B C 1
ATOM 2686 O O . PHE B 1 105 ? -32.691 -15.402 25.978 1.00 23.51 101 PHE B O 1
ATOM 2694 N N . GLN B 1 106 ? -31.431 -13.539 26.283 1.00 22.42 102 GLN B N 1
ATOM 2695 C CA . GLN B 1 106 ? -30.560 -14.109 27.310 1.00 24.19 102 GLN B CA 1
ATOM 2696 C C . GLN B 1 106 ? -29.826 -15.375 26.845 1.00 23.85 102 GLN B C 1
ATOM 2697 O O . GLN B 1 106 ? -29.569 -16.282 27.630 1.00 25.10 102 GLN B O 1
ATOM 2703 N N . GLY B 1 107 ? -29.502 -15.429 25.554 1.00 22.88 103 GLY B N 1
ATOM 2704 C CA . GLY B 1 107 ? -28.525 -16.394 25.061 1.00 22.46 103 GLY B CA 1
ATOM 2705 C C . GLY B 1 107 ? -27.083 -15.893 25.183 1.00 22.51 103 GLY B C 1
ATOM 2706 O O . GLY B 1 107 ? -26.803 -14.838 25.794 1.00 22.90 103 GLY B O 1
ATOM 2707 N N . ALA B 1 108 ? -26.167 -16.658 24.605 1.00 20.45 104 ALA B N 1
ATOM 2708 C CA . ALA B 1 108 ? -24.754 -16.320 24.568 1.00 20.51 104 ALA B CA 1
ATOM 2709 C C . ALA B 1 108 ? -24.104 -17.147 23.444 1.00 20.57 104 ALA B C 1
ATOM 2710 O O . ALA B 1 108 ? -24.542 -18.282 23.165 1.00 20.07 104 ALA B O 1
ATOM 2712 N N . PRO B 1 109 ? -23.071 -16.597 22.793 1.00 19.76 105 PRO B N 1
ATOM 2713 C CA . PRO B 1 109 ? -22.270 -17.381 21.859 1.00 19.29 105 PRO B CA 1
ATOM 2714 C C . PRO B 1 109 ? -21.839 -18.737 22.410 1.00 19.96 105 PRO B C 1
ATOM 2715 O O . PRO B 1 109 ? -21.908 -19.756 21.699 1.00 19.88 105 PRO B O 1
ATOM 2719 N N . GLU B 1 110 ? -21.413 -18.754 23.675 1.00 20.09 106 GLU B N 1
ATOM 2720 C CA . GLU B 1 110 ? -20.892 -19.948 24.298 1.00 21.71 106 GLU B CA 1
ATOM 2721 C C . GLU B 1 110 ? -21.946 -21.042 24.392 1.00 21.14 106 GLU B C 1
ATOM 2722 O O . GLU B 1 110 ? -21.605 -22.210 24.405 1.00 21.23 106 GLU B O 1
ATOM 2728 N N . PHE B 1 111 ? -23.216 -20.667 24.481 1.00 20.75 107 PHE B N 1
ATOM 2729 C CA . PHE B 1 111 ? -24.278 -21.666 24.535 1.00 20.53 107 PHE B CA 1
ATOM 2730 C C . PHE B 1 111 ? -24.350 -22.505 23.250 1.00 20.00 107 PHE B C 1
ATOM 2731 O O . PHE B 1 111 ? -24.640 -23.698 23.296 1.00 20.44 107 PHE B O 1
ATOM 2739 N N . LEU B 1 112 ? -24.102 -21.882 22.102 1.00 19.65 108 LEU B N 1
ATOM 2740 C CA . LEU B 1 112 ? -24.075 -22.599 20.798 1.00 19.65 108 LEU B CA 1
ATOM 2741 C C . LEU B 1 112 ? -22.982 -23.648 20.810 1.00 20.61 108 LEU B C 1
ATOM 2742 O O . LEU B 1 112 ? -23.234 -24.811 20.435 1.00 21.72 108 LEU B O 1
ATOM 2747 N N . THR B 1 113 ? -21.781 -23.252 21.230 1.00 19.33 109 THR B N 1
ATOM 2748 C CA . THR B 1 113 ? -20.637 -24.155 21.206 1.00 20.17 109 THR B CA 1
ATOM 2749 C C . THR B 1 113 ? -20.871 -25.282 22.216 1.00 22.17 109 THR B C 1
ATOM 2750 O O . THR B 1 113 ? -20.725 -26.452 21.858 1.00 22.85 109 THR B O 1
ATOM 2754 N N . ALA B 1 114 ? -21.266 -24.956 23.452 1.00 21.86 110 ALA B N 1
ATOM 2755 C CA . ALA B 1 114 ? -21.484 -26.003 24.460 1.00 23.01 110 ALA B CA 1
ATOM 2756 C C . ALA B 1 114 ? -22.617 -26.962 24.032 1.00 23.06 110 ALA B C 1
ATOM 2757 O O . ALA B 1 114 ? -22.443 -28.169 24.101 1.00 24.31 110 ALA B O 1
ATOM 2759 N N . ALA B 1 115 ? -23.764 -26.447 23.600 1.00 22.66 111 ALA B N 1
ATOM 2760 C CA . ALA B 1 115 ? -24.867 -27.328 23.143 1.00 23.13 111 ALA B CA 1
ATOM 2761 C C . ALA B 1 115 ? -24.411 -28.254 22.032 1.00 23.34 111 ALA B C 1
ATOM 2762 O O . ALA B 1 115 ? -24.708 -29.449 22.044 1.00 23.82 111 ALA B O 1
ATOM 2764 N N . ARG B 1 116 ? -23.669 -27.716 21.066 1.00 23.64 112 ARG B N 1
ATOM 2765 C CA . ARG B 1 116 ? -23.200 -28.527 19.938 1.00 24.64 112 ARG B CA 1
ATOM 2766 C C . ARG B 1 116 ? -22.233 -29.620 20.358 1.00 27.54 112 ARG B C 1
ATOM 2767 O O . ARG B 1 116 ? -22.319 -30.747 19.859 1.00 29.54 112 ARG B O 1
ATOM 2775 N N . GLN B 1 117 ? -21.308 -29.302 21.259 1.00 29.01 113 GLN B N 1
ATOM 2776 C CA A GLN B 1 117 ? -20.343 -30.287 21.769 0.50 30.86 113 GLN B CA 1
ATOM 2777 C CA B GLN B 1 117 ? -20.359 -30.314 21.733 0.50 30.96 113 GLN B CA 1
ATOM 2778 C C . GLN B 1 117 ? -21.033 -31.411 22.570 1.00 31.44 113 GLN B C 1
ATOM 2779 O O . GLN B 1 117 ? -20.527 -32.518 22.632 1.00 29.97 113 GLN B O 1
ATOM 2790 N N . ALA B 1 118 ? -22.195 -31.116 23.163 1.00 31.60 114 ALA B N 1
ATOM 2791 C CA . ALA B 1 118 ? -22.916 -32.086 24.009 1.00 31.49 114 ALA B CA 1
ATOM 2792 C C . ALA B 1 118 ? -23.740 -33.124 23.249 1.00 31.52 114 ALA B C 1
ATOM 2793 O O . ALA B 1 118 ? -24.262 -34.058 23.867 1.00 30.70 114 ALA B O 1
ATOM 2795 N N . CYS B 1 119 ? -23.859 -32.986 21.929 1.00 30.77 115 CYS B N 1
ATOM 2796 C CA . CYS B 1 119 ? -24.637 -33.948 21.133 1.00 29.56 115 CYS B CA 1
ATOM 2797 C C . CYS B 1 119 ? -24.006 -34.063 19.768 1.00 29.13 115 CYS B C 1
ATOM 2798 O O . CYS B 1 119 ? -22.939 -33.500 19.531 1.00 30.38 115 CYS B O 1
ATOM 2801 N N . SER B 1 120 ? -24.641 -34.792 18.863 1.00 29.94 116 SER B N 1
ATOM 2802 C CA . SER B 1 120 ? -24.105 -34.956 17.506 1.00 30.11 116 SER B CA 1
ATOM 2803 C C . SER B 1 120 ? -24.957 -34.258 16.418 1.00 28.22 116 SER B C 1
ATOM 2804 O O . SER B 1 120 ? -24.786 -34.508 15.248 1.00 28.48 116 SER B O 1
ATOM 2807 N N . LEU B 1 121 ? -25.877 -33.390 16.810 1.00 26.00 117 LEU B N 1
ATOM 2808 C CA . LEU B 1 121 ? -26.774 -32.743 15.860 1.00 23.08 117 LEU B CA 1
ATOM 2809 C C . LEU B 1 121 ? -26.153 -31.493 15.218 1.00 21.37 117 LEU B C 1
ATOM 2810 O O . LEU B 1 121 ? -25.384 -30.756 15.863 1.00 20.20 117 LEU B O 1
ATOM 2815 N N . PRO B 1 122 ? -26.525 -31.206 13.963 1.00 19.75 118 PRO B N 1
ATOM 2816 C CA . PRO B 1 122 ? -26.141 -29.901 13.424 1.00 18.69 118 PRO B CA 1
ATOM 2817 C C . PRO B 1 122 ? -26.824 -28.758 14.181 1.00 17.88 118 PRO B C 1
ATOM 2818 O O . PRO B 1 122 ? -27.906 -28.955 14.747 1.00 15.89 118 PRO B O 1
ATOM 2822 N N . ALA B 1 123 ? -26.205 -27.566 14.175 1.00 17.38 119 ALA B N 1
ATOM 2823 C CA . ALA B 1 123 ? -26.711 -26.448 14.967 1.00 16.62 119 ALA B CA 1
ATOM 2824 C C . ALA B 1 123 ? -26.700 -25.122 14.228 1.00 15.80 119 ALA B C 1
ATOM 2825 O O . ALA B 1 123 ? -25.714 -24.749 13.553 1.00 16.35 119 ALA B O 1
ATOM 2827 N N . LEU B 1 124 ? -27.800 -24.397 14.382 1.00 15.08 120 LEU B N 1
ATOM 2828 C CA . LEU B 1 124 ? -27.997 -23.065 13.789 1.00 14.06 120 LEU B CA 1
ATOM 2829 C C . LEU B 1 124 ? -27.653 -21.979 14.823 1.00 13.93 120 LEU B C 1
ATOM 2830 O O . LEU B 1 124 ? -28.140 -22.042 15.979 1.00 13.36 120 LEU B O 1
ATOM 2835 N N . ARG B 1 125 ? -26.894 -20.971 14.396 1.00 13.67 121 ARG B N 1
ATOM 2836 C CA . ARG B 1 125 ? -26.747 -19.741 15.157 1.00 13.50 121 ARG B CA 1
ATOM 2837 C C . ARG B 1 125 ? -28.006 -18.910 14.993 1.00 13.32 121 ARG B C 1
ATOM 2838 O O . ARG B 1 125 ? -28.252 -18.379 13.921 1.00 12.84 121 ARG B O 1
ATOM 2846 N N . LYS B 1 126 ? -28.814 -18.820 16.040 1.00 13.66 122 LYS B N 1
ATOM 2847 C CA . LYS B 1 126 ? -30.026 -18.019 16.009 1.00 14.17 122 LYS B CA 1
ATOM 2848 C C . LYS B 1 126 ? -29.714 -16.629 16.594 1.00 14.02 122 LYS B C 1
ATOM 2849 O O . LYS B 1 126 ? -29.536 -16.478 17.807 1.00 14.54 122 LYS B O 1
ATOM 2855 N N . ASP B 1 127 ? -29.596 -15.650 15.715 1.00 13.42 123 ASP B N 1
ATOM 2856 C CA . ASP B 1 127 ? -29.190 -14.303 16.102 1.00 14.27 123 ASP B CA 1
ATOM 2857 C C . ASP B 1 127 ? -29.534 -13.354 14.954 1.00 14.78 123 ASP B C 1
ATOM 2858 O O . ASP B 1 127 ? -29.952 -13.812 13.864 1.00 14.95 123 ASP B O 1
ATOM 2863 N N . PHE B 1 128 ? -29.340 -12.054 15.180 1.00 15.38 124 PHE B N 1
ATOM 2864 C CA . PHE B 1 128 ? -29.597 -11.037 14.154 1.00 16.29 124 PHE B CA 1
ATOM 2865 C C . PHE B 1 128 ? -28.308 -10.650 13.436 1.00 16.25 124 PHE B C 1
ATOM 2866 O O . PHE B 1 128 ? -27.407 -10.029 14.029 1.00 15.49 124 PHE B O 1
ATOM 2874 N N . LEU B 1 129 ? -28.246 -11.006 12.155 1.00 15.90 125 LEU B N 1
ATOM 2875 C CA . LEU B 1 129 ? -27.061 -10.815 11.323 1.00 16.46 125 LEU B CA 1
ATOM 2876 C C . LEU B 1 129 ? -27.223 -9.613 10.403 1.00 16.14 125 LEU B C 1
ATOM 2877 O O . LEU B 1 129 ? -28.184 -9.530 9.635 1.00 16.16 125 LEU B O 1
ATOM 2882 N N . PHE B 1 130 ? -26.283 -8.684 10.503 1.00 15.25 126 PHE B N 1
ATOM 2883 C CA . PHE B 1 130 ? -26.245 -7.495 9.690 1.00 15.88 126 PHE B CA 1
ATOM 2884 C C . PHE B 1 130 ? -24.927 -7.349 8.949 1.00 15.58 126 PHE B C 1
ATOM 2885 O O . PHE B 1 130 ? -24.766 -6.392 8.219 1.00 16.40 126 PHE B O 1
ATOM 2893 N N . ASP B 1 131 ? -23.998 -8.299 9.087 1.00 15.10 127 ASP B N 1
ATOM 2894 C CA . ASP B 1 131 ? -22.613 -8.071 8.655 1.00 14.32 127 ASP B CA 1
ATOM 2895 C C . ASP B 1 131 ? -22.002 -9.424 8.439 1.00 13.98 127 ASP B C 1
ATOM 2896 O O . ASP B 1 131 ? -22.084 -10.281 9.325 1.00 14.25 127 ASP B O 1
ATOM 2901 N N . PRO B 1 132 ? -21.420 -9.670 7.255 1.00 14.68 128 PRO B N 1
ATOM 2902 C CA . PRO B 1 132 ? -20.745 -10.971 7.014 1.00 14.23 128 PRO B CA 1
ATOM 2903 C C . PRO B 1 132 ? -19.695 -11.375 8.049 1.00 13.55 128 PRO B C 1
ATOM 2904 O O . PRO B 1 132 ? -19.460 -12.554 8.231 1.00 12.56 128 PRO B O 1
ATOM 2908 N N . TYR B 1 133 ? -19.081 -10.403 8.728 1.00 13.18 129 TYR B N 1
ATOM 2909 C CA . TYR B 1 133 ? -18.204 -10.692 9.857 1.00 13.17 129 TYR B CA 1
ATOM 2910 C C . TYR B 1 133 ? -18.847 -11.688 10.838 1.00 12.35 129 TYR B C 1
ATOM 2911 O O . TYR B 1 133 ? -18.169 -12.575 11.394 1.00 11.14 129 TYR B O 1
ATOM 2920 N N . GLN B 1 134 ? -20.150 -11.530 11.043 1.00 12.12 130 GLN B N 1
ATOM 2921 C CA . GLN B 1 134 ? -20.897 -12.397 11.975 1.00 12.13 130 GLN B CA 1
ATOM 2922 C C . GLN B 1 134 ? -21.050 -13.843 11.497 1.00 12.09 130 GLN B C 1
ATOM 2923 O O . GLN B 1 134 ? -21.291 -14.747 12.301 1.00 12.51 130 GLN B O 1
ATOM 2929 N N . VAL B 1 135 ? -20.916 -14.058 10.201 1.00 11.98 131 VAL B N 1
ATOM 2930 C CA . VAL B 1 135 ? -20.967 -15.402 9.621 1.00 12.18 131 VAL B CA 1
ATOM 2931 C C . VAL B 1 135 ? -19.666 -16.141 9.913 1.00 12.67 131 VAL B C 1
ATOM 2932 O O . VAL B 1 135 ? -19.692 -17.310 10.320 1.00 12.21 131 VAL B O 1
ATOM 2936 N N . TYR B 1 136 ? -18.527 -15.449 9.745 1.00 12.55 132 TYR B N 1
ATOM 2937 C CA . TYR B 1 136 ? -17.249 -15.970 10.236 1.00 12.92 132 TYR B CA 1
ATOM 2938 C C . TYR B 1 136 ? -17.305 -16.288 11.751 1.00 12.72 132 TYR B C 1
ATOM 2939 O O . TYR B 1 136 ? -16.824 -17.356 12.168 1.00 13.15 132 TYR B O 1
ATOM 2948 N N . GLU B 1 137 ? -17.923 -15.415 12.555 1.00 12.54 133 GLU B N 1
ATOM 2949 C CA . GLU B 1 137 ? -18.120 -15.664 14.001 1.00 13.15 133 GLU B CA 1
ATOM 2950 C C . GLU B 1 137 ? -18.823 -16.971 14.211 1.00 12.92 133 GLU B C 1
ATOM 2951 O O . GLU B 1 137 ? -18.349 -17.848 14.953 1.00 12.89 133 GLU B O 1
ATOM 2957 N N . ALA B 1 138 ? -19.956 -17.100 13.516 1.00 12.93 134 ALA B N 1
ATOM 2958 C CA . ALA B 1 138 ? -20.813 -18.298 13.674 1.00 13.33 134 ALA B CA 1
ATOM 2959 C C . ALA B 1 138 ? -20.006 -19.569 13.416 1.00 13.62 134 ALA B C 1
ATOM 2960 O O . ALA B 1 138 ? -20.027 -20.488 14.217 1.00 14.25 134 ALA B O 1
ATOM 2962 N N . ARG B 1 139 ? -19.313 -19.621 12.284 1.00 14.57 135 ARG B N 1
ATOM 2963 C CA . ARG B 1 139 ? -18.504 -20.778 11.951 1.00 14.81 135 ARG B CA 1
ATOM 2964 C C . ARG B 1 139 ? -17.435 -21.015 13.021 1.00 15.25 135 ARG B C 1
ATOM 2965 O O . ARG B 1 139 ? -17.178 -22.175 13.410 1.00 16.22 135 ARG B O 1
ATOM 2973 N N . SER B 1 140 ? -16.806 -19.951 13.503 1.00 15.05 136 SER B N 1
ATOM 2974 C CA . SER B 1 140 ? -15.744 -20.090 14.496 1.00 16.11 136 SER B CA 1
ATOM 2975 C C . SER B 1 140 ? -16.278 -20.686 15.802 1.00 16.67 136 SER B C 1
ATOM 2976 O O . SER B 1 140 ? -15.533 -21.297 16.536 1.00 18.56 136 SER B O 1
ATOM 2979 N N . TRP B 1 141 ? -17.568 -20.519 16.070 1.00 16.67 137 TRP B N 1
ATOM 2980 C CA . TRP B 1 141 ? -18.188 -21.055 17.284 1.00 16.88 137 TRP B CA 1
ATOM 2981 C C . TRP B 1 141 ? -18.733 -22.429 17.047 1.00 17.88 137 TRP B C 1
ATOM 2982 O O . TRP B 1 141 ? -19.269 -23.035 17.966 1.00 18.98 137 TRP B O 1
ATOM 2993 N N . GLY B 1 142 ? -18.622 -22.917 15.806 1.00 18.31 138 GLY B N 1
ATOM 2994 C CA . GLY B 1 142 ? -19.049 -24.243 15.418 1.00 17.86 138 GLY B CA 1
ATOM 2995 C C . GLY B 1 142 ? -20.370 -24.352 14.652 1.00 16.95 138 GLY B C 1
ATOM 2996 O O . GLY B 1 142 ? -20.808 -25.467 14.334 1.00 17.43 138 GLY B O 1
ATOM 2997 N N . ALA B 1 143 ? -20.989 -23.232 14.338 1.00 14.81 139 ALA B N 1
ATOM 2998 C CA . ALA B 1 143 ? -22.267 -23.228 13.674 1.00 14.75 139 ALA B CA 1
ATOM 2999 C C . ALA B 1 143 ? -22.248 -24.025 12.389 1.00 14.56 139 ALA B C 1
ATOM 3000 O O . ALA B 1 143 ? -21.281 -23.995 11.655 1.00 14.81 139 ALA B O 1
ATOM 3002 N N . ASP B 1 144 ? -23.349 -24.710 12.105 1.00 15.45 140 ASP B N 1
ATOM 3003 C CA . ASP B 1 144 ? -23.533 -25.457 10.851 1.00 15.54 140 ASP B CA 1
ATOM 3004 C C . ASP B 1 144 ? -24.509 -24.732 9.913 1.00 15.50 140 ASP B C 1
ATOM 3005 O O . ASP B 1 144 ? -24.601 -25.054 8.722 1.00 15.92 140 ASP B O 1
ATOM 3010 N N . CYS B 1 145 ? -25.200 -23.714 10.434 1.00 14.57 141 CYS B N 1
ATOM 3011 C CA . CYS B 1 145 ? -26.203 -22.953 9.650 1.00 14.16 141 CYS B CA 1
ATOM 3012 C C . CYS B 1 145 ? -26.325 -21.567 10.242 1.00 13.20 141 CYS B C 1
ATOM 3013 O O . CYS B 1 145 ? -26.133 -21.395 11.455 1.00 12.56 141 CYS B O 1
ATOM 3016 N N . ILE B 1 146 ? -26.596 -20.568 9.400 1.00 12.56 142 ILE B N 1
ATOM 3017 C CA . ILE B 1 146 ? -26.892 -19.207 9.891 1.00 12.72 142 ILE B CA 1
ATOM 3018 C C . ILE B 1 146 ? -28.346 -18.814 9.573 1.00 12.75 142 ILE B C 1
ATOM 3019 O O . ILE B 1 146 ? -29.042 -19.505 8.818 1.00 13.30 142 ILE B O 1
ATOM 3024 N N . LEU B 1 147 ? -28.793 -17.721 10.178 1.00 13.14 143 LEU B N 1
ATOM 3025 C CA . LEU B 1 147 ? -30.117 -17.153 9.956 1.00 13.15 143 LEU B CA 1
ATOM 3026 C C . LEU B 1 147 ? -30.007 -15.826 9.224 1.00 13.09 143 LEU B C 1
ATOM 3027 O O . LEU B 1 147 ? -29.229 -14.948 9.612 1.00 13.55 143 LEU B O 1
ATOM 3032 N N . ILE B 1 148 ? -30.789 -15.681 8.158 1.00 13.75 144 ILE B N 1
ATOM 3033 C CA . ILE B 1 148 ? -30.926 -14.442 7.418 1.00 13.61 144 ILE B CA 1
ATOM 3034 C C . ILE B 1 148 ? -32.397 -14.006 7.542 1.00 14.27 144 ILE B C 1
ATOM 3035 O O . ILE B 1 148 ? -33.321 -14.768 7.172 1.00 13.23 144 ILE B O 1
ATOM 3040 N N . ILE B 1 149 ? -32.631 -12.810 8.103 1.00 14.81 145 ILE B N 1
ATOM 3041 C CA . ILE B 1 149 ? -34.008 -12.283 8.315 1.00 15.30 145 ILE B CA 1
ATOM 3042 C C . ILE B 1 149 ? -34.333 -11.256 7.212 1.00 16.99 145 ILE B C 1
ATOM 3043 O O . ILE B 1 149 ? -33.751 -10.160 7.165 1.00 16.64 145 ILE B O 1
ATOM 3048 N N . MET B 1 150 ? -35.246 -11.609 6.312 1.00 17.39 146 MET B N 1
ATOM 3049 C CA . MET B 1 150 ? -35.580 -10.727 5.220 1.00 19.55 146 MET B CA 1
ATOM 3050 C C . MET B 1 150 ? -36.148 -9.374 5.693 1.00 20.17 146 MET B C 1
ATOM 3051 O O . MET B 1 150 ? -35.939 -8.376 5.021 1.00 19.98 146 MET B O 1
ATOM 3056 N N . ALA B 1 151 ? -36.850 -9.358 6.824 1.00 20.05 147 ALA B N 1
ATOM 3057 C CA . ALA B 1 151 ? -37.383 -8.095 7.385 1.00 21.44 147 ALA B CA 1
ATOM 3058 C C . ALA B 1 151 ? -36.278 -7.131 7.827 1.00 22.30 147 ALA B C 1
ATOM 3059 O O . ALA B 1 151 ? -36.519 -5.928 7.939 1.00 23.35 147 ALA B O 1
ATOM 3061 N N . SER B 1 152 ? -35.058 -7.644 8.043 1.00 22.90 148 SER B N 1
ATOM 3062 C CA . SER B 1 152 ? -33.962 -6.840 8.635 1.00 22.04 148 SER B CA 1
ATOM 3063 C C . SER B 1 152 ? -32.873 -6.413 7.671 1.00 21.28 148 SER B C 1
ATOM 3064 O O . SER B 1 152 ? -32.128 -5.524 7.989 1.00 21.30 148 SER B O 1
ATOM 3067 N N . VAL B 1 153 ? -32.737 -7.063 6.513 1.00 20.18 149 VAL B N 1
ATOM 3068 C CA . VAL B 1 153 ? -31.592 -6.809 5.621 1.00 19.99 149 VAL B CA 1
ATOM 3069 C C . VAL B 1 153 ? -32.085 -6.604 4.184 1.00 21.49 149 VAL B C 1
ATOM 3070 O O . VAL B 1 153 ? -33.098 -7.185 3.801 1.00 19.85 149 VAL B O 1
ATOM 3074 N N . ASP B 1 154 ? -31.395 -5.772 3.397 1.00 22.32 150 ASP B N 1
ATOM 3075 C CA . ASP B 1 154 ? -31.764 -5.604 1.969 1.00 23.79 150 ASP B CA 1
ATOM 3076 C C . ASP B 1 154 ? -31.205 -6.757 1.137 1.00 23.04 150 ASP B C 1
ATOM 3077 O O . ASP B 1 154 ? -30.519 -7.654 1.677 1.00 21.30 150 ASP B O 1
ATOM 3082 N N . ASP B 1 155 ? -31.483 -6.720 -0.162 1.00 22.53 151 ASP B N 1
ATOM 3083 C CA . ASP B 1 155 ? -31.153 -7.817 -1.062 1.00 22.40 151 ASP B CA 1
ATOM 3084 C C . ASP B 1 155 ? -29.665 -8.053 -1.201 1.00 22.74 151 ASP B C 1
ATOM 3085 O O . ASP B 1 155 ? -29.230 -9.200 -1.261 1.00 21.67 151 ASP B O 1
ATOM 3090 N N . ASP B 1 156 ? -28.890 -6.974 -1.320 1.00 24.23 152 ASP B N 1
ATOM 3091 C CA . ASP B 1 156 ? -27.439 -7.091 -1.433 1.00 24.81 152 ASP B CA 1
ATOM 3092 C C . ASP B 1 156 ? -26.823 -7.730 -0.195 1.00 22.70 152 ASP B C 1
ATOM 3093 O O . ASP B 1 156 ? -25.994 -8.617 -0.337 1.00 22.73 152 ASP B O 1
ATOM 3098 N N . LEU B 1 157 ? -27.247 -7.300 0.990 1.00 19.82 153 LEU B N 1
ATOM 3099 C CA . LEU B 1 157 ? -26.733 -7.842 2.244 1.00 19.83 153 LEU B CA 1
ATOM 3100 C C . LEU B 1 157 ? -27.164 -9.310 2.439 1.00 18.15 153 LEU B C 1
ATOM 3101 O O . LEU B 1 157 ? -26.340 -10.156 2.823 1.00 16.75 153 LEU B O 1
ATOM 3106 N N . ALA B 1 158 ? -28.415 -9.635 2.102 1.00 17.30 154 ALA B N 1
ATOM 3107 C CA . ALA B 1 158 ? -28.873 -11.036 2.158 1.00 17.47 154 ALA B CA 1
ATOM 3108 C C . ALA B 1 158 ? -27.984 -11.963 1.289 1.00 18.12 154 ALA B C 1
ATOM 3109 O O . ALA B 1 158 ? -27.577 -13.046 1.725 1.00 17.55 154 ALA B O 1
ATOM 3111 N N . LYS B 1 159 ? -27.710 -11.532 0.052 1.00 18.72 155 LYS B N 1
ATOM 3112 C CA A LYS B 1 159 ? -26.889 -12.328 -0.860 0.50 19.70 155 LYS B CA 1
ATOM 3113 C CA B LYS B 1 159 ? -26.883 -12.301 -0.886 0.50 19.82 155 LYS B CA 1
ATOM 3114 C C . LYS B 1 159 ? -25.466 -12.463 -0.322 1.00 19.60 155 LYS B C 1
ATOM 3115 O O . LYS B 1 159 ? -24.887 -13.557 -0.337 1.00 17.82 155 LYS B O 1
ATOM 3126 N N . GLU B 1 160 ? -24.907 -11.363 0.176 1.00 20.21 156 GLU B N 1
ATOM 3127 C CA . GLU B 1 160 ? -23.570 -11.442 0.754 1.00 21.44 156 GLU B CA 1
ATOM 3128 C C . GLU B 1 160 ? -23.506 -12.385 1.976 1.00 19.33 156 GLU B C 1
ATOM 3129 O O . GLU B 1 160 ? -22.570 -13.182 2.105 1.00 17.43 156 GLU B O 1
ATOM 3135 N N . LEU B 1 161 ? -24.504 -12.290 2.871 1.00 17.68 157 LEU B N 1
ATOM 3136 C CA . LEU B 1 161 ? -24.592 -13.219 3.995 1.00 16.69 157 LEU B CA 1
ATOM 3137 C C . LEU B 1 161 ? -24.636 -14.687 3.539 1.00 16.09 157 LEU B C 1
ATOM 3138 O O . LEU B 1 161 ? -23.912 -15.537 4.084 1.00 14.64 157 LEU B O 1
ATOM 3143 N N . GLU B 1 162 ? -25.468 -14.976 2.551 1.00 16.13 158 GLU B N 1
ATOM 3144 C CA . GLU B 1 162 ? -25.623 -16.337 2.056 1.00 17.29 158 GLU B CA 1
ATOM 3145 C C . GLU B 1 162 ? -24.336 -16.810 1.359 1.00 17.65 158 GLU B C 1
ATOM 3146 O O . GLU B 1 162 ? -23.888 -17.950 1.569 1.00 16.89 158 GLU B O 1
ATOM 3152 N N . ASP B 1 163 ? -23.711 -15.930 0.582 1.00 17.95 159 ASP B N 1
ATOM 3153 C CA . ASP B 1 163 ? -22.492 -16.316 -0.122 1.00 18.83 159 ASP B CA 1
ATOM 3154 C C . ASP B 1 163 ? -21.374 -16.606 0.879 1.00 17.72 159 ASP B C 1
ATOM 3155 O O . ASP B 1 163 ? -20.564 -17.519 0.668 1.00 18.51 159 ASP B O 1
ATOM 3160 N N . THR B 1 164 ? -21.296 -15.819 1.937 1.00 15.81 160 THR B N 1
ATOM 3161 C CA . THR B 1 164 ? -20.254 -16.054 2.945 1.00 15.66 160 THR B CA 1
ATOM 3162 C C . THR B 1 164 ? -20.488 -17.409 3.625 1.00 15.24 160 THR B C 1
ATOM 3163 O O . THR B 1 164 ? -19.542 -18.182 3.836 1.00 14.28 160 THR B O 1
ATOM 3167 N N . ALA B 1 165 ? -21.745 -17.679 3.974 1.00 15.29 161 ALA B N 1
ATOM 3168 C CA . ALA B 1 165 ? -22.089 -18.942 4.625 1.00 15.58 161 ALA B CA 1
ATOM 3169 C C . ALA B 1 165 ? -21.697 -20.105 3.745 1.00 16.93 161 ALA B C 1
ATOM 3170 O O . ALA B 1 165 ? -21.031 -21.055 4.207 1.00 16.19 161 ALA B O 1
ATOM 3172 N N . PHE B 1 166 ? -22.110 -20.060 2.464 1.00 18.38 162 PHE B N 1
ATOM 3173 C CA . PHE B 1 166 ? -21.744 -21.138 1.540 1.00 19.58 162 PHE B CA 1
ATOM 3174 C C . PHE B 1 166 ? -20.217 -21.325 1.368 1.00 19.41 162 PHE B C 1
ATOM 3175 O O . PHE B 1 166 ? -19.716 -22.461 1.389 1.00 19.02 162 PHE B O 1
ATOM 3183 N N . ALA B 1 167 ? -19.469 -20.232 1.234 1.00 18.23 163 ALA B N 1
ATOM 3184 C CA . ALA B 1 167 ? -18.003 -20.342 1.171 1.00 18.83 163 ALA B CA 1
ATOM 3185 C C . ALA B 1 167 ? -17.407 -21.021 2.401 1.00 18.22 163 ALA B C 1
ATOM 3186 O O . ALA B 1 167 ? -16.379 -21.645 2.333 1.00 18.88 163 ALA B O 1
ATOM 3188 N N . LEU B 1 168 ? -18.040 -20.877 3.544 1.00 17.28 164 LEU B N 1
ATOM 3189 C CA . LEU B 1 168 ? -17.542 -21.496 4.766 1.00 17.07 164 LEU B CA 1
ATOM 3190 C C . LEU B 1 168 ? -18.182 -22.885 5.028 1.00 17.40 164 LEU B C 1
ATOM 3191 O O . LEU B 1 168 ? -17.963 -23.479 6.069 1.00 17.82 164 LEU B O 1
ATOM 3196 N N . GLY B 1 169 ? -18.961 -23.389 4.082 1.00 17.55 165 GLY B N 1
ATOM 3197 C CA . GLY B 1 169 ? -19.513 -24.735 4.157 1.00 17.69 165 GLY B CA 1
ATOM 3198 C C . GLY B 1 169 ? -20.794 -24.865 4.961 1.00 17.03 165 GLY B C 1
ATOM 3199 O O . GLY B 1 169 ? -21.185 -25.978 5.284 1.00 17.07 165 GLY B O 1
ATOM 3200 N N . MET B 1 170 ? -21.434 -23.737 5.293 1.00 16.32 166 MET B N 1
ATOM 3201 C CA . MET B 1 170 ? -22.655 -23.739 6.124 1.00 15.76 166 MET B CA 1
ATOM 3202 C C . MET B 1 170 ? -23.895 -23.509 5.291 1.00 16.48 166 MET B C 1
ATOM 3203 O O . MET B 1 170 ? -23.814 -22.991 4.169 1.00 18.72 166 MET B O 1
ATOM 3208 N N . ASP B 1 171 ? -25.033 -23.911 5.837 1.00 16.67 167 ASP B N 1
ATOM 3209 C CA . ASP B 1 171 ? -26.353 -23.642 5.262 1.00 16.61 167 ASP B CA 1
ATOM 3210 C C . ASP B 1 171 ? -26.854 -22.284 5.793 1.00 16.55 167 ASP B C 1
ATOM 3211 O O . ASP B 1 171 ? -26.214 -21.679 6.638 1.00 15.80 167 ASP B O 1
ATOM 3216 N N . ALA B 1 172 ? -27.982 -21.822 5.264 1.00 16.40 168 ALA B N 1
ATOM 3217 C CA . ALA B 1 172 ? -28.590 -20.547 5.631 1.00 16.31 168 ALA B CA 1
ATOM 3218 C C . ALA B 1 172 ? -30.095 -20.763 5.627 1.00 17.04 168 ALA B C 1
ATOM 3219 O O . ALA B 1 172 ? -30.662 -21.202 4.605 1.00 18.56 168 ALA B O 1
ATOM 3221 N N . LEU B 1 173 ? -30.728 -20.504 6.770 1.00 16.06 169 LEU B N 1
ATOM 3222 C CA . LEU B 1 173 ? -32.181 -20.499 6.878 1.00 15.70 169 LEU B CA 1
ATOM 3223 C C . LEU B 1 173 ? -32.653 -19.077 6.615 1.00 15.50 169 LEU B C 1
ATOM 3224 O O . LEU B 1 173 ? -32.250 -18.133 7.345 1.00 14.68 169 LEU B O 1
ATOM 3229 N N . ILE B 1 174 ? -33.490 -18.919 5.595 1.00 14.54 170 ILE B N 1
ATOM 3230 C CA . ILE B 1 174 ? -34.006 -17.613 5.186 1.00 15.21 170 ILE B CA 1
ATOM 3231 C C . ILE B 1 174 ? -35.411 -17.372 5.753 1.00 16.18 170 ILE B C 1
ATOM 3232 O O . ILE B 1 174 ? -36.398 -18.022 5.333 1.00 16.27 170 ILE B O 1
ATOM 3237 N N . GLU B 1 175 ? -35.516 -16.446 6.698 1.00 15.90 171 GLU B N 1
ATOM 3238 C CA . GLU B 1 175 ? -36.755 -16.247 7.416 1.00 16.14 171 GLU B CA 1
ATOM 3239 C C . GLU B 1 175 ? -37.632 -15.213 6.739 1.00 16.64 171 GLU B C 1
ATOM 3240 O O . GLU B 1 175 ? -37.206 -14.076 6.500 1.00 15.44 171 GLU B O 1
ATOM 3246 N N . VAL B 1 176 ? -38.887 -15.591 6.478 1.00 17.60 172 VAL B N 1
ATOM 3247 C CA . VAL B 1 176 ? -39.839 -14.722 5.805 1.00 18.05 172 VAL B CA 1
ATOM 3248 C C . VAL B 1 176 ? -41.148 -14.665 6.552 1.00 18.55 172 VAL B C 1
ATOM 3249 O O . VAL B 1 176 ? -41.569 -15.659 7.175 1.00 20.71 172 VAL B O 1
ATOM 3253 N N . HIS B 1 177 ? -41.783 -13.493 6.519 1.00 19.15 173 HIS B N 1
ATOM 3254 C CA A HIS B 1 177 ? -43.027 -13.232 7.249 0.50 19.99 173 HIS B CA 1
ATOM 3255 C CA B HIS B 1 177 ? -43.056 -13.278 7.232 0.50 19.05 173 HIS B CA 1
ATOM 3256 C C . HIS B 1 177 ? -44.195 -12.895 6.343 1.00 19.69 173 HIS B C 1
ATOM 3257 O O . HIS B 1 177 ? -45.334 -12.903 6.799 1.00 20.91 173 HIS B O 1
ATOM 3270 N N . ASP B 1 178 ? -43.938 -12.551 5.078 1.00 19.31 174 ASP B N 1
ATOM 3271 C CA . ASP B 1 178 ? -45.004 -12.180 4.156 1.00 20.86 174 ASP B CA 1
ATOM 3272 C C . ASP B 1 178 ? -44.625 -12.477 2.693 1.00 21.53 174 ASP B C 1
ATOM 3273 O O . ASP B 1 178 ? -43.557 -13.027 2.414 1.00 19.71 174 ASP B O 1
ATOM 3278 N N . GLU B 1 179 ? -45.514 -12.105 1.773 1.00 22.64 175 GLU B N 1
ATOM 3279 C CA . GLU B 1 179 ? -45.355 -12.425 0.359 1.00 24.17 175 GLU B CA 1
ATOM 3280 C C . GLU B 1 179 ? -44.209 -11.649 -0.273 1.00 23.04 175 GLU B C 1
ATOM 3281 O O . GLU B 1 179 ? -43.437 -12.216 -1.044 1.00 23.06 175 GLU B O 1
ATOM 3287 N N . ALA B 1 180 ? -44.118 -10.369 0.023 1.00 21.68 176 ALA B N 1
ATOM 3288 C CA . ALA B 1 180 ? -43.011 -9.558 -0.456 1.00 22.49 176 ALA B CA 1
ATOM 3289 C C . ALA B 1 180 ? -41.670 -10.158 -0.027 1.00 20.72 176 ALA B C 1
ATOM 3290 O O . ALA B 1 180 ? -40.744 -10.284 -0.835 1.00 20.55 176 ALA B O 1
ATOM 3292 N N . GLU B 1 181 ? -41.575 -10.569 1.232 1.00 20.19 177 GLU B N 1
ATOM 3293 C CA . GLU B 1 181 ? -40.333 -11.191 1.726 1.00 19.94 177 GLU B CA 1
ATOM 3294 C C . GLU B 1 181 ? -40.037 -12.548 1.078 1.00 19.37 177 GLU B C 1
ATOM 3295 O O . GLU B 1 181 ? -38.881 -12.881 0.731 1.00 18.38 177 GLU B O 1
ATOM 3301 N N . MET B 1 182 ? -41.081 -13.323 0.879 1.00 19.52 178 MET B N 1
ATOM 3302 C CA . MET B 1 182 ? -40.920 -14.603 0.181 1.00 20.54 178 MET B CA 1
ATOM 3303 C C . MET B 1 182 ? -40.382 -14.395 -1.233 1.00 20.15 178 MET B C 1
ATOM 3304 O O . MET B 1 182 ? -39.468 -15.085 -1.666 1.00 18.90 178 MET B O 1
ATOM 3309 N N . GLU B 1 183 ? -40.950 -13.451 -1.966 1.00 21.22 179 GLU B N 1
ATOM 3310 C CA . GLU B 1 183 ? -40.464 -13.163 -3.317 1.00 24.25 179 GLU B CA 1
ATOM 3311 C C . GLU B 1 183 ? -38.993 -12.734 -3.329 1.00 22.89 179 GLU B C 1
ATOM 3312 O O . GLU B 1 183 ? -38.208 -13.208 -4.142 1.00 23.55 179 GLU B O 1
ATOM 3318 N N . ARG B 1 184 ?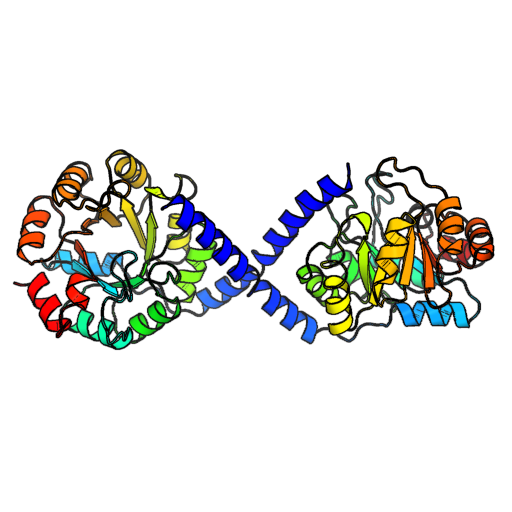 -38.606 -11.881 -2.397 1.00 21.27 180 ARG B N 1
ATOM 3319 C CA . ARG B 1 184 ? -37.217 -11.487 -2.281 1.00 21.28 180 ARG B CA 1
ATOM 3320 C C . ARG B 1 184 ? -36.350 -12.710 -1.929 1.00 19.84 180 ARG B C 1
ATOM 3321 O O . ARG B 1 184 ? -35.241 -12.854 -2.432 1.00 19.59 180 ARG B O 1
ATOM 3329 N N . ALA B 1 185 ? -36.863 -13.590 -1.071 1.00 18.11 181 ALA B N 1
ATOM 3330 C CA . ALA B 1 185 ? -36.109 -14.767 -0.674 1.00 18.13 181 ALA B CA 1
ATOM 3331 C C . ALA B 1 185 ? -35.783 -15.698 -1.865 1.00 19.17 181 ALA B C 1
ATOM 3332 O O . ALA B 1 185 ? -34.747 -16.383 -1.868 1.00 17.66 181 ALA B O 1
ATOM 3334 N N . LEU B 1 186 ? -36.675 -15.713 -2.859 1.00 20.37 182 LEU B N 1
ATOM 3335 C CA . LEU B 1 186 ? -36.502 -16.534 -4.048 1.00 22.65 182 LEU B CA 1
ATOM 3336 C C . LEU B 1 186 ? -35.392 -16.035 -4.955 1.00 23.80 182 LEU B C 1
ATOM 3337 O O . LEU B 1 186 ? -35.011 -16.751 -5.869 1.00 25.41 182 LEU B O 1
ATOM 3342 N N . LYS B 1 187 ? -34.850 -14.838 -4.717 1.00 24.08 183 LYS B N 1
ATOM 3343 C CA . LYS B 1 187 ? -33.620 -14.430 -5.430 1.00 26.11 183 LYS B CA 1
ATOM 3344 C C . LYS B 1 187 ? -32.358 -15.107 -4.897 1.00 24.52 183 LYS B C 1
ATOM 3345 O O . LYS B 1 187 ? -31.338 -15.116 -5.557 1.00 24.72 183 LYS B O 1
ATOM 3351 N N . LEU B 1 188 ? -32.438 -15.664 -3.699 1.00 22.92 184 LEU B N 1
ATOM 3352 C CA . LEU B 1 18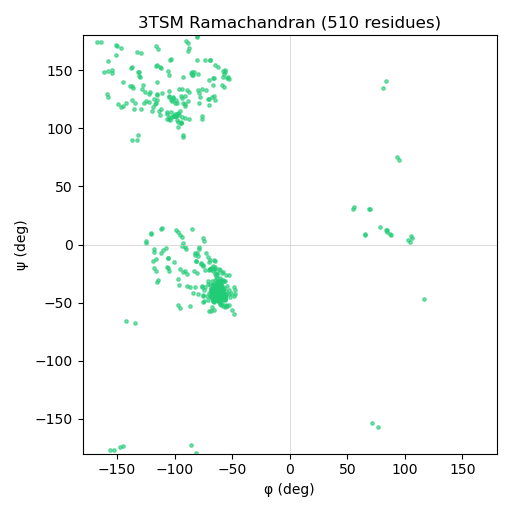8 ? -31.312 -16.356 -3.068 1.00 22.80 184 LEU B CA 1
ATOM 3353 C C . LEU B 1 188 ? -31.322 -17.811 -3.480 1.00 22.87 184 LEU B C 1
ATOM 3354 O O . LEU B 1 188 ? -32.303 -18.273 -3.981 1.00 21.54 184 LEU B O 1
ATOM 3359 N N . SER B 1 189 ? -30.224 -18.520 -3.235 1.00 24.70 185 SER B N 1
ATOM 3360 C CA . SER B 1 189 ? -30.060 -19.918 -3.629 1.00 26.08 185 SER B CA 1
ATOM 3361 C C . SER B 1 189 ? -30.466 -20.884 -2.553 1.00 25.06 185 SER B C 1
ATOM 3362 O O . SER B 1 189 ? -30.764 -22.009 -2.823 1.00 26.12 185 SER B O 1
ATOM 3365 N N . SER B 1 190 ? -30.446 -20.466 -1.308 1.00 24.80 186 SER B N 1
ATOM 3366 C CA . SER B 1 190 ? -30.692 -21.407 -0.234 1.00 24.06 186 SER B CA 1
ATOM 3367 C C . SER B 1 190 ? -32.049 -22.103 -0.383 1.00 24.19 186 SER B C 1
ATOM 3368 O O . SER B 1 190 ? -33.055 -21.454 -0.663 1.00 21.33 186 SER B O 1
ATOM 3371 N N . ARG B 1 191 ? -32.069 -23.420 -0.169 1.00 25.77 187 ARG B N 1
ATOM 3372 C CA . ARG B 1 191 ? -33.340 -24.171 -0.173 1.00 27.66 187 ARG B CA 1
ATOM 3373 C C . ARG B 1 191 ? -34.143 -24.101 1.130 1.00 25.90 187 ARG B C 1
ATOM 3374 O O . ARG B 1 191 ? -35.328 -24.441 1.129 1.00 27.64 187 ARG B O 1
ATOM 3382 N N . LEU B 1 192 ? -33.533 -23.641 2.224 1.00 23.65 188 LEU B N 1
ATOM 3383 C CA . LEU B 1 192 ? -34.220 -23.559 3.527 1.00 22.60 188 LEU B CA 1
ATOM 3384 C C . LEU B 1 192 ? -34.946 -22.246 3.681 1.00 20.18 188 LEU B C 1
ATOM 3385 O O . LEU B 1 192 ? -34.292 -21.214 3.851 1.00 18.96 188 LEU B O 1
ATOM 3390 N N . LEU B 1 193 ? -36.270 -22.289 3.624 1.00 20.12 189 LEU B N 1
ATOM 3391 C CA . LEU B 1 193 ? -37.115 -21.110 3.809 1.00 20.84 189 LEU B CA 1
ATOM 3392 C C . LEU B 1 193 ? -37.945 -21.283 5.046 1.00 19.25 189 LEU B C 1
ATOM 3393 O O . LEU B 1 193 ? -38.724 -22.232 5.168 1.00 19.21 189 LEU B O 1
ATOM 3398 N N . GLY B 1 194 ? -37.828 -20.334 5.939 1.00 18.76 190 GLY B N 1
ATOM 3399 C CA . GLY B 1 194 ? -38.560 -20.362 7.170 1.00 20.48 190 GLY B CA 1
ATOM 3400 C C . GLY B 1 194 ? -39.780 -19.459 7.016 1.00 21.15 190 GLY B C 1
ATOM 3401 O O . GLY B 1 194 ? -39.664 -18.302 6.676 1.00 20.12 190 GLY B O 1
ATOM 3402 N N . VAL B 1 195 ? -40.956 -20.013 7.252 1.00 22.52 191 VAL B N 1
ATOM 3403 C CA . VAL B 1 195 ? -42.195 -19.274 7.190 1.00 23.30 191 VAL B CA 1
ATOM 3404 C C . VAL B 1 195 ? -42.615 -19.041 8.627 1.00 26.29 191 VAL B C 1
ATOM 3405 O O . VAL B 1 195 ? -42.993 -19.980 9.368 1.00 27.31 191 VAL B O 1
ATOM 3409 N N . ASN B 1 196 ? -42.481 -17.786 9.030 1.00 27.51 192 ASN B N 1
ATOM 3410 C CA . ASN B 1 196 ? -42.617 -17.386 10.416 1.00 30.08 192 ASN B CA 1
ATOM 3411 C C . ASN B 1 196 ? -43.991 -16.792 10.730 1.00 28.99 192 ASN B C 1
ATOM 3412 O O . ASN B 1 196 ? -44.400 -15.789 10.116 1.00 26.97 192 ASN B O 1
ATOM 3417 N N . ASN B 1 197 ? -44.668 -17.430 11.681 1.00 27.70 193 ASN B N 1
ATOM 3418 C CA . ASN B 1 197 ? -46.056 -17.130 12.008 1.00 28.66 193 ASN B CA 1
ATOM 3419 C C . ASN B 1 197 ? -46.274 -15.926 12.956 1.00 29.38 193 ASN B C 1
ATOM 3420 O O . ASN B 1 197 ? -47.420 -15.506 13.175 1.00 28.34 193 ASN B O 1
ATOM 3425 N N . ARG B 1 198 ? -45.183 -15.409 13.527 1.00 30.73 194 ARG B N 1
ATOM 3426 C CA . ARG B 1 198 ? -45.230 -14.320 14.522 1.00 33.27 194 ARG B CA 1
ATOM 3427 C C . ARG B 1 198 ? -45.093 -12.962 13.835 1.00 33.87 194 ARG B C 1
ATOM 3428 O O . ARG B 1 198 ? -44.097 -12.697 13.158 1.00 32.09 194 ARG B O 1
ATOM 3436 N N . ASN B 1 199 ? -46.089 -12.104 14.017 1.00 36.84 195 ASN B N 1
ATOM 3437 C CA . ASN B 1 199 ? -45.981 -10.697 13.625 1.00 40.96 195 ASN B CA 1
ATOM 3438 C C . ASN B 1 199 ? -44.936 -10.014 14.523 1.00 43.79 195 ASN B C 1
ATOM 3439 O O . ASN B 1 199 ? -45.032 -10.099 15.739 1.00 44.03 195 ASN B O 1
ATOM 3444 N N . LEU B 1 200 ? -43.940 -9.352 13.941 1.00 46.81 196 LEU B N 1
ATOM 3445 C CA . LEU B 1 200 ? -42.876 -8.697 14.750 1.00 50.15 196 LEU B CA 1
ATOM 3446 C C . LEU B 1 200 ? -43.268 -7.293 15.277 1.00 54.21 196 LEU B C 1
ATOM 3447 O O . LEU B 1 200 ? -42.719 -6.833 16.286 1.00 56.91 196 LEU B O 1
ATOM 3452 N N . ARG B 1 201 ? -44.220 -6.633 14.616 1.00 52.74 197 ARG B N 1
ATOM 3453 C CA . ARG B 1 201 ? -44.782 -5.388 15.140 1.00 56.65 197 ARG B CA 1
ATOM 3454 C C . ARG B 1 201 ? -45.744 -5.649 16.317 1.00 56.22 197 ARG B C 1
ATOM 3455 O O . ARG B 1 201 ? -45.619 -5.016 17.351 1.00 61.61 197 ARG B O 1
ATOM 3457 N N . SER B 1 202 ? -46.687 -6.582 16.170 1.00 53.44 198 SER B N 1
ATOM 3458 C CA . SER B 1 202 ? -47.741 -6.802 17.185 1.00 53.66 198 SER B CA 1
ATOM 3459 C C . SER B 1 202 ? -47.504 -7.996 18.116 1.00 51.23 198 SER B C 1
ATOM 3460 O O . SER B 1 202 ? -48.205 -8.144 19.110 1.00 51.20 198 SER B O 1
ATOM 3463 N N . PHE B 1 203 ? -46.581 -8.886 17.751 1.00 48.63 199 PHE B N 1
ATOM 3464 C CA . PHE B 1 203 ? -46.366 -10.169 18.466 1.00 46.95 199 PHE B CA 1
ATOM 3465 C C . PHE B 1 203 ? -47.545 -11.164 18.385 1.00 43.51 199 PHE B C 1
ATOM 3466 O O . PHE B 1 203 ? -47.509 -12.172 19.070 1.00 42.97 199 PHE B O 1
ATOM 3474 N N . GLU B 1 204 ? -48.561 -10.904 17.556 1.00 41.33 200 GLU B N 1
ATOM 3475 C CA . GLU B 1 204 ? -49.630 -11.888 17.310 1.00 40.03 200 GLU B CA 1
ATOM 3476 C C . GLU B 1 204 ? -49.005 -13.090 16.572 1.00 36.73 200 GLU B C 1
ATOM 3477 O O . GLU B 1 204 ? -48.154 -12.903 15.710 1.00 33.68 200 GLU B O 1
ATOM 3479 N N . VAL B 1 205 ? -49.377 -14.309 16.972 1.00 35.88 201 VAL B N 1
ATOM 3480 C CA . VAL B 1 205 ? -48.918 -15.530 16.342 1.00 34.54 201 VAL B CA 1
ATOM 3481 C C . VAL B 1 205 ? -50.100 -16.234 15.713 1.00 33.89 201 VAL B C 1
ATOM 3482 O O . VAL B 1 205 ? -51.102 -16.457 16.379 1.00 34.69 201 VAL B O 1
ATOM 3486 N N . ASN B 1 206 ? -50.003 -16.597 14.433 1.00 32.15 202 ASN B N 1
ATOM 3487 C CA . ASN B 1 206 ? -51.111 -17.296 13.779 1.00 31.09 202 ASN B CA 1
ATOM 3488 C C . ASN B 1 206 ? -50.601 -18.290 12.729 1.00 29.58 202 ASN B C 1
ATOM 3489 O O . ASN B 1 206 ? -49.962 -17.906 11.764 1.00 28.13 202 ASN B O 1
ATOM 3494 N N . LEU B 1 207 ? -50.894 -19.576 12.940 1.00 29.34 203 LEU B N 1
ATOM 3495 C CA . LEU B 1 207 ? -50.416 -20.643 12.063 1.00 28.09 203 LEU B CA 1
ATOM 3496 C C . LEU B 1 207 ? -50.872 -20.426 10.617 1.00 25.98 203 LEU B C 1
ATOM 3497 O O . LEU B 1 207 ? -50.233 -20.936 9.684 1.00 23.13 203 LEU B O 1
ATOM 3502 N N . ALA B 1 208 ? -51.961 -19.673 10.432 1.00 26.02 204 ALA B N 1
ATOM 3503 C CA . ALA B 1 208 ? -52.506 -19.407 9.081 1.00 26.03 204 ALA B CA 1
ATOM 3504 C C . ALA B 1 208 ? -51.521 -18.670 8.169 1.00 24.63 204 ALA B C 1
ATOM 3505 O O . ALA B 1 208 ? -51.651 -18.734 6.931 1.00 23.98 204 ALA B O 1
ATOM 3507 N N . VAL B 1 209 ? -50.532 -17.984 8.757 1.00 23.86 205 VAL B N 1
ATOM 3508 C CA . VAL B 1 209 ? -49.535 -17.282 7.964 1.00 22.25 205 VAL B CA 1
ATOM 3509 C C . VAL B 1 209 ? -48.674 -18.274 7.154 1.00 20.97 205 VAL B C 1
ATOM 3510 O O . VAL B 1 209 ? -48.531 -18.148 5.927 1.00 18.87 205 VAL B O 1
ATOM 3514 N N . SER B 1 210 ? -48.160 -19.296 7.817 1.00 21.07 206 SER B N 1
ATOM 3515 C CA . SER B 1 210 ? -47.351 -20.266 7.120 1.00 19.90 206 SER B CA 1
ATOM 3516 C C . SER B 1 210 ? -48.181 -21.043 6.092 1.00 19.65 206 SER B C 1
ATOM 3517 O O . SER B 1 210 ? -47.694 -21.337 4.990 1.00 18.30 206 SER B O 1
ATOM 3520 N N . GLU B 1 211 ? -49.449 -21.307 6.395 1.00 20.19 207 GLU B N 1
ATOM 3521 C CA . GLU B 1 211 ? -50.346 -21.989 5.431 1.00 20.77 207 GLU B CA 1
ATOM 3522 C C . GLU B 1 211 ? -50.542 -21.175 4.165 1.00 21.14 207 GLU B C 1
ATOM 3523 O O . GLU B 1 211 ? -50.494 -21.704 3.069 1.00 21.56 207 GLU B O 1
ATOM 3529 N N . ARG B 1 212 ? -50.740 -19.874 4.317 1.00 21.90 208 ARG B N 1
ATOM 3530 C CA . ARG B 1 212 ? -50.883 -18.944 3.204 1.00 22.81 208 ARG B CA 1
ATOM 3531 C C . ARG B 1 212 ? -49.579 -18.817 2.387 1.00 21.06 208 ARG B C 1
ATOM 3532 O O . ARG B 1 212 ? -49.607 -18.876 1.157 1.00 20.15 208 ARG B O 1
ATOM 3540 N N . LEU B 1 213 ? -48.433 -18.670 3.066 1.00 20.07 209 LEU B N 1
ATOM 3541 C CA . LEU B 1 213 ? -47.151 -18.549 2.363 1.00 20.02 209 LEU B CA 1
ATOM 3542 C C . LEU B 1 213 ? -46.766 -19.835 1.647 1.00 18.60 209 LEU B C 1
ATOM 3543 O O . LE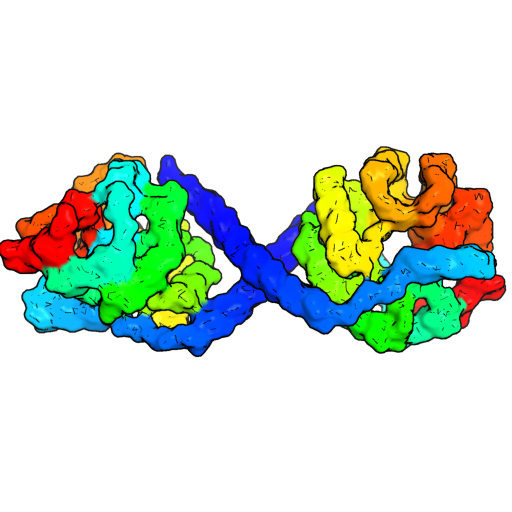U B 1 213 ? -46.134 -19.772 0.597 1.00 19.04 209 LEU B O 1
ATOM 3548 N N . ALA B 1 214 ? -47.161 -20.989 2.187 1.00 17.20 210 ALA B N 1
ATOM 3549 C CA . ALA B 1 214 ? -46.910 -22.254 1.530 1.00 16.83 210 ALA B CA 1
ATOM 3550 C C . ALA B 1 214 ? -47.554 -22.296 0.156 1.00 18.13 210 ALA B C 1
ATOM 3551 O O . ALA B 1 214 ? -46.987 -22.913 -0.726 1.00 18.41 210 ALA B O 1
ATOM 3553 N N . LYS B 1 215 ? -48.700 -21.623 -0.039 1.00 18.18 211 LYS B N 1
ATOM 3554 C CA . LYS B 1 215 ? -49.348 -21.585 -1.374 1.00 19.14 211 LYS B CA 1
ATOM 3555 C C . LYS B 1 215 ? -48.537 -20.877 -2.469 1.00 19.31 211 LYS B C 1
ATOM 3556 O O . LYS B 1 215 ? -48.867 -20.976 -3.652 1.00 18.81 211 LYS B O 1
ATOM 3562 N N . MET B 1 216 ? -47.514 -20.143 -2.050 1.00 20.08 212 MET B N 1
ATOM 3563 C CA . MET B 1 216 ? -46.652 -19.378 -2.930 1.00 22.28 212 MET B CA 1
ATOM 3564 C C . MET B 1 216 ? -45.247 -20.011 -3.145 1.00 20.59 212 MET B C 1
ATOM 3565 O O . MET B 1 216 ? -44.555 -19.700 -4.097 1.00 20.33 212 MET B O 1
ATOM 3570 N N . ALA B 1 217 ? -44.832 -20.895 -2.248 1.00 19.16 213 ALA B N 1
ATOM 3571 C CA . ALA B 1 217 ? -43.459 -21.419 -2.259 1.00 18.81 213 ALA B CA 1
ATOM 3572 C C . ALA B 1 217 ? -43.303 -22.491 -3.303 1.00 18.53 213 ALA B C 1
ATOM 3573 O O . ALA B 1 217 ? -44.115 -23.373 -3.377 1.00 18.39 213 ALA B O 1
ATOM 3575 N N . PRO B 1 218 ? -42.265 -22.402 -4.146 1.00 19.22 214 PRO B N 1
ATOM 3576 C CA . PRO B 1 218 ? -42.087 -23.472 -5.128 1.00 19.34 214 PRO B CA 1
ATOM 3577 C C . PRO B 1 218 ? -41.572 -24.718 -4.470 1.00 18.48 214 PRO B C 1
ATOM 3578 O O . PRO B 1 218 ? -41.026 -24.637 -3.358 1.00 17.24 214 PRO B O 1
ATOM 3582 N N . SER B 1 219 ? -41.784 -25.857 -5.136 1.00 18.32 215 SER B N 1
ATOM 3583 C CA . SER B 1 219 ? -41.587 -27.168 -4.537 1.00 18.62 215 SER B CA 1
ATOM 3584 C C . SER B 1 219 ? -40.132 -27.500 -4.289 1.00 20.42 215 SER B C 1
ATOM 3585 O O . SER B 1 219 ? -39.849 -28.362 -3.504 1.00 19.59 215 SER B O 1
ATOM 3588 N N . ASP B 1 220 ? -39.193 -26.860 -4.985 1.00 22.92 216 ASP B N 1
ATOM 3589 C CA . ASP B 1 220 ? -37.777 -27.099 -4.698 1.00 25.18 216 ASP B CA 1
ATOM 3590 C C . ASP B 1 220 ? -37.322 -26.531 -3.335 1.00 23.88 216 ASP B C 1
ATOM 3591 O O . ASP B 1 220 ? -36.241 -26.859 -2.876 1.00 25.01 216 ASP B O 1
ATOM 3596 N N . ARG B 1 221 ? -38.107 -25.672 -2.680 1.00 21.84 217 ARG B N 1
ATOM 3597 C CA . ARG B 1 221 ? -37.679 -25.091 -1.382 1.00 21.78 217 ARG B CA 1
ATOM 3598 C C . ARG B 1 221 ? -38.224 -25.961 -0.245 1.00 20.84 217 ARG B C 1
ATOM 3599 O O . ARG B 1 221 ? -39.331 -26.472 -0.341 1.00 20.71 217 ARG B O 1
ATOM 3607 N N . LEU B 1 222 ? -37.448 -26.094 0.826 1.00 20.41 218 LEU B N 1
ATOM 3608 C CA . LEU B 1 222 ? -37.831 -26.863 2.003 1.00 19.91 218 LEU B CA 1
ATOM 3609 C C . LEU B 1 222 ? -38.378 -25.875 3.040 1.00 18.98 218 LEU B C 1
ATOM 3610 O O . LEU B 1 222 ? -37.647 -25.032 3.533 1.00 18.19 218 LEU B O 1
ATOM 3615 N N . LEU B 1 223 ? -39.679 -25.959 3.324 1.00 18.71 219 LEU B N 1
ATOM 3616 C CA . LEU B 1 223 ? -40.341 -24.975 4.167 1.00 18.11 219 LEU B CA 1
ATOM 3617 C C . LEU B 1 223 ? -40.235 -25.366 5.597 1.00 17.67 219 LEU B C 1
ATOM 3618 O O . LEU B 1 223 ? -40.538 -26.506 5.963 1.00 17.55 219 LEU B O 1
ATOM 3623 N N . VAL B 1 224 ? -39.837 -24.415 6.416 1.00 17.00 220 VAL B N 1
ATOM 3624 C CA . VAL B 1 224 ? -39.767 -24.606 7.835 1.00 16.87 220 VAL B CA 1
ATOM 3625 C C . VAL B 1 224 ? -40.828 -23.754 8.522 1.00 17.25 220 VAL B C 1
ATOM 3626 O O . VAL B 1 224 ? -40.772 -22.510 8.485 1.00 18.07 220 VAL B O 1
ATOM 3630 N N . GLY B 1 225 ? -41.778 -24.391 9.183 1.00 17.14 221 GLY B N 1
ATOM 3631 C CA . GLY B 1 225 ? -42.750 -23.627 9.959 1.00 18.24 221 GLY B CA 1
ATOM 3632 C C . GLY B 1 225 ? -42.158 -23.170 11.287 1.00 19.47 221 GLY B C 1
ATOM 3633 O O . GLY B 1 225 ? -41.614 -23.990 12.032 1.00 19.91 221 GLY B O 1
ATOM 3634 N N . GLU B 1 226 ? -42.232 -21.876 11.574 1.00 21.89 222 GLU B N 1
ATOM 3635 C CA . GLU B 1 226 ? -41.666 -21.281 12.801 1.00 25.69 222 GLU B CA 1
ATOM 3636 C C . GLU B 1 226 ? -42.712 -20.491 13.583 1.00 24.75 222 GLU B C 1
ATOM 3637 O O . GLU B 1 226 ? -43.404 -19.645 13.017 1.00 23.26 222 GLU B O 1
ATOM 3643 N N . SER B 1 227 ? -42.771 -20.773 14.887 1.00 26.03 223 SER B N 1
ATOM 3644 C CA . SER B 1 227 ? -43.582 -20.063 15.871 1.00 27.68 223 SER B CA 1
ATOM 3645 C C . SER B 1 227 ? -45.003 -20.583 15.879 1.00 28.36 223 SER B C 1
ATOM 3646 O O . SER B 1 227 ? -45.583 -20.845 14.840 1.00 27.07 223 SER B O 1
ATOM 3649 N N . GLY B 1 228 ? -45.555 -20.688 17.091 1.00 30.61 224 GLY B N 1
ATOM 3650 C CA . GLY B 1 228 ? -46.970 -20.951 17.307 1.00 30.57 224 GLY B CA 1
ATOM 3651 C C . GLY B 1 228 ? -47.277 -22.427 17.224 1.00 30.36 224 GLY B C 1
ATOM 3652 O O . GLY B 1 228 ? -48.411 -22.811 17.134 1.00 32.85 224 GLY B O 1
ATOM 3653 N N . ILE B 1 229 ? -46.254 -23.261 17.238 1.00 28.96 225 ILE B N 1
ATOM 3654 C CA . ILE B 1 229 ? -46.456 -24.673 17.126 1.00 27.33 225 ILE B CA 1
ATOM 3655 C C . ILE B 1 229 ? -46.298 -25.259 18.535 1.00 28.16 225 ILE B C 1
ATOM 3656 O O . ILE B 1 229 ? -45.222 -25.204 19.110 1.00 27.40 225 ILE B O 1
ATOM 3661 N N . PHE B 1 230 ? -47.391 -25.801 19.085 1.00 29.45 226 PHE B N 1
ATOM 3662 C CA . PHE B 1 230 ? -47.390 -26.324 20.459 1.00 31.11 226 PHE B CA 1
ATOM 3663 C C . PHE B 1 230 ? -47.598 -27.832 20.535 1.00 30.35 226 PHE B C 1
ATOM 3664 O O . PHE B 1 230 ? -47.101 -28.457 21.458 1.00 31.71 226 PHE B O 1
ATOM 3672 N N . THR B 1 231 ? -48.327 -28.426 19.591 1.00 27.82 227 THR B N 1
ATOM 3673 C CA . THR B 1 231 ? -48.738 -29.813 19.726 1.00 27.49 227 THR B CA 1
ATOM 3674 C C . THR B 1 231 ? -48.474 -30.615 18.462 1.00 26.41 227 THR B C 1
ATOM 3675 O O . THR B 1 231 ? -48.249 -30.059 17.367 1.00 24.73 227 THR B O 1
ATOM 3679 N N . HIS B 1 232 ? -48.555 -31.933 18.617 1.00 26.26 228 HIS B N 1
ATOM 3680 C CA . HIS B 1 232 ? -48.470 -32.878 17.496 1.00 25.56 228 HIS B CA 1
ATOM 3681 C C . HIS B 1 232 ? -49.559 -32.616 16.506 1.00 25.38 228 HIS B C 1
ATOM 3682 O O . HIS B 1 232 ? -49.337 -32.726 15.309 1.00 24.85 228 HIS B O 1
ATOM 3689 N N . GLU B 1 233 ? -50.732 -32.215 16.989 1.00 26.36 229 GLU B N 1
ATOM 3690 C CA . GLU B 1 233 ? -51.833 -31.856 16.101 1.00 27.08 229 GLU B CA 1
ATOM 3691 C C . GLU B 1 233 ? -51.497 -30.603 15.281 1.00 24.37 229 GLU B C 1
ATOM 3692 O O . GLU B 1 233 ? -51.853 -30.497 14.129 1.00 22.36 229 GLU B O 1
ATOM 3698 N N . ASP B 1 234 ? -50.807 -29.638 15.883 1.00 24.83 230 ASP B N 1
ATOM 3699 C CA . ASP B 1 234 ? -50.384 -28.455 15.121 1.00 23.72 230 ASP B CA 1
ATOM 3700 C C . ASP B 1 234 ? -49.522 -28.890 13.941 1.00 22.12 230 ASP B C 1
ATOM 3701 O O . ASP B 1 234 ? -49.640 -28.350 12.843 1.00 21.37 230 ASP B O 1
ATOM 3706 N N . CYS B 1 235 ? -48.645 -29.855 14.180 1.00 21.23 231 CYS B N 1
ATOM 3707 C CA . CYS B 1 235 ? -47.748 -30.350 13.145 1.00 20.59 231 CYS B CA 1
ATOM 3708 C C . CYS B 1 235 ? -48.533 -31.016 12.039 1.00 21.47 231 CYS B C 1
ATOM 3709 O O . CYS B 1 235 ? -48.262 -30.774 10.846 1.00 20.46 231 CYS B O 1
ATOM 3712 N N . LEU B 1 236 ? -49.489 -31.876 12.422 1.00 22.46 232 LEU B N 1
ATOM 3713 C CA . LEU B 1 236 ? -50.340 -32.556 11.443 1.00 22.94 232 LEU B CA 1
ATOM 3714 C C . LEU B 1 236 ? -51.108 -31.545 10.610 1.00 22.43 232 LEU B C 1
ATOM 3715 O O . LEU B 1 236 ? -51.247 -31.714 9.401 1.00 22.93 232 LEU B O 1
ATOM 3720 N N . ARG B 1 237 ? -51.622 -30.498 11.241 1.00 22.32 233 ARG B N 1
ATOM 3721 C CA . ARG B 1 237 ? -52.272 -29.416 10.479 1.00 22.10 233 ARG B CA 1
ATOM 3722 C C . ARG B 1 237 ? -51.307 -28.788 9.448 1.00 20.88 233 ARG B C 1
ATOM 3723 O O . ARG B 1 237 ? -51.608 -28.739 8.238 1.00 19.75 233 ARG B O 1
ATOM 3731 N N . LEU B 1 238 ? -50.126 -28.365 9.892 1.00 20.12 234 LEU B N 1
ATOM 3732 C CA . LEU B 1 238 ? -49.194 -27.739 8.942 1.00 20.03 234 LEU B CA 1
ATOM 3733 C C . LEU B 1 238 ? -48.751 -28.716 7.844 1.00 20.30 234 LEU B C 1
ATOM 3734 O O . LEU B 1 238 ? -48.562 -28.322 6.683 1.00 19.48 234 LEU B O 1
ATOM 3739 N N . GLU B 1 239 ? -48.673 -30.010 8.182 1.00 21.31 235 GLU B N 1
ATOM 3740 C CA . GLU B 1 239 ? -48.369 -31.031 7.171 1.00 21.64 235 GLU B CA 1
ATOM 3741 C C . GLU B 1 239 ? -49.350 -31.048 5.993 1.00 22.22 235 GLU B C 1
ATOM 3742 O O . GLU B 1 239 ? -48.968 -31.384 4.885 1.00 20.56 235 GLU B O 1
ATOM 3748 N N . LYS B 1 240 ? -50.613 -30.695 6.229 1.00 23.63 236 LYS B N 1
ATOM 3749 C CA . LYS B 1 240 ? -51.579 -30.641 5.156 1.00 24.98 236 LYS B CA 1
ATOM 3750 C C . LYS B 1 240 ? -51.261 -29.562 4.133 1.00 24.23 236 LYS B C 1
ATOM 3751 O O . LYS B 1 240 ? -51.785 -29.613 3.016 1.00 23.25 236 LYS B O 1
ATOM 3757 N N . SER B 1 241 ? -50.461 -28.563 4.509 1.00 22.46 237 SER B N 1
ATOM 3758 C CA . SER B 1 241 ? -50.052 -27.525 3.556 1.00 22.17 237 SER B CA 1
ATOM 3759 C C . SER B 1 241 ? -48.688 -27.832 2.982 1.00 21.04 237 SER B C 1
ATOM 3760 O O . SER B 1 241 ? -48.090 -26.965 2.364 1.00 21.20 237 SER B O 1
ATOM 3763 N N . GLY B 1 242 ? -48.173 -29.037 3.216 1.00 20.55 238 GLY B N 1
ATOM 3764 C CA . GLY B 1 242 ? -46.849 -29.416 2.759 1.00 20.01 238 GLY B CA 1
ATOM 3765 C C . GLY B 1 242 ? -45.691 -29.084 3.692 1.00 20.08 238 GLY B C 1
ATOM 3766 O O . GLY B 1 242 ? -44.539 -29.248 3.301 1.00 21.16 238 GLY B O 1
ATOM 3767 N N . ILE B 1 243 ? -45.965 -28.633 4.923 1.00 20.14 239 ILE B N 1
ATOM 3768 C CA . ILE B 1 243 ? -44.899 -28.280 5.863 1.00 18.62 239 ILE B CA 1
ATOM 3769 C C . ILE B 1 243 ? -44.663 -29.408 6.858 1.00 18.40 239 ILE B C 1
ATOM 3770 O O . ILE B 1 243 ? -45.497 -29.648 7.739 1.00 18.40 239 ILE B O 1
ATOM 3775 N N . GLY B 1 244 ? -43.504 -30.072 6.732 1.00 17.84 240 GLY B N 1
ATOM 3776 C CA . GLY B 1 244 ? -43.115 -31.209 7.565 1.00 17.57 240 GLY B CA 1
ATOM 3777 C C . GLY B 1 244 ? -41.835 -30.997 8.353 1.00 17.38 240 GLY B C 1
ATOM 3778 O O . GLY B 1 244 ? -41.318 -31.954 8.980 1.00 17.70 240 GLY B O 1
ATOM 3779 N N . THR B 1 245 ? -41.339 -29.754 8.342 1.00 16.24 241 THR B N 1
ATOM 3780 C CA . THR B 1 245 ? -40.142 -29.344 9.063 1.00 15.81 241 THR B CA 1
ATOM 3781 C C . THR B 1 245 ? -40.472 -28.123 9.885 1.00 15.39 241 THR B C 1
ATOM 3782 O O . THR B 1 245 ? -41.147 -27.198 9.404 1.00 14.69 241 THR B O 1
ATOM 3786 N N . PHE B 1 246 ? -40.047 -28.133 11.152 1.00 16.04 242 PHE B N 1
ATOM 3787 C CA . PHE B 1 246 ? -40.465 -27.107 12.107 1.00 16.21 242 PHE B CA 1
ATOM 3788 C C . PHE B 1 246 ? -39.316 -26.610 12.966 1.00 16.99 242 PHE B C 1
ATOM 3789 O O . PHE B 1 246 ? -38.363 -27.333 13.215 1.00 18.14 242 PHE B O 1
ATOM 3797 N N . LEU B 1 247 ? -39.420 -25.365 13.430 1.00 17.38 243 LEU B N 1
ATOM 3798 C CA . LEU B 1 247 ? -38.488 -24.791 14.391 1.00 17.55 243 LEU B CA 1
ATOM 3799 C C . LEU B 1 247 ? -39.322 -24.465 15.586 1.00 17.49 243 LEU B C 1
ATOM 3800 O O . LEU B 1 247 ? -40.222 -23.640 15.498 1.00 16.89 243 LEU B O 1
ATOM 3805 N N . ILE B 1 248 ? -39.012 -25.096 16.724 1.00 18.23 244 ILE B N 1
ATOM 3806 C CA . ILE B 1 248 ? -39.828 -24.956 17.944 1.00 18.87 244 ILE B CA 1
ATOM 3807 C C . ILE B 1 248 ? -38.926 -24.844 19.152 1.00 20.93 244 ILE B C 1
ATOM 3808 O O . ILE B 1 248 ? -37.960 -25.599 19.304 1.00 20.74 244 ILE B O 1
ATOM 3813 N N . GLY B 1 249 ? -39.280 -23.911 20.017 1.00 23.10 245 GLY B N 1
ATOM 3814 C CA . GLY B 1 249 ? -38.530 -23.646 21.235 1.00 25.08 245 GLY B CA 1
ATOM 3815 C C . GLY B 1 249 ? -39.404 -23.490 22.468 1.00 25.58 245 GLY B C 1
ATOM 3816 O O . GLY B 1 249 ? -39.369 -24.352 23.306 1.00 24.40 245 GLY B O 1
ATOM 3817 N N . GLU B 1 250 ? -40.198 -22.424 22.526 1.00 28.92 246 GLU B N 1
ATOM 3818 C CA . GLU B 1 250 ? -41.013 -22.059 23.714 1.00 32.28 246 GLU B CA 1
ATOM 3819 C C . GLU B 1 250 ? -41.829 -23.208 24.309 1.00 31.72 246 GLU B C 1
ATOM 3820 O O . GLU B 1 250 ? -41.624 -23.562 25.473 1.00 33.00 246 GLU B O 1
ATOM 3826 N N . SER B 1 251 ? -42.730 -23.786 23.508 1.00 31.57 247 SER B N 1
ATOM 3827 C CA . SER B 1 251 ? -43.576 -24.890 23.976 1.00 32.23 247 SER B CA 1
ATOM 3828 C C . SER B 1 251 ? -42.748 -26.015 24.594 1.00 30.73 247 SER B C 1
ATOM 3829 O O . SER B 1 251 ? -43.142 -26.574 25.587 1.00 32.84 247 SER B O 1
ATOM 3832 N N . LEU B 1 252 ? -41.596 -26.328 24.017 1.00 29.08 248 LEU B N 1
ATOM 3833 C CA . LEU B 1 252 ? -40.760 -27.397 24.545 1.00 29.17 248 LEU B CA 1
ATOM 3834 C C . LEU B 1 252 ? -39.947 -26.943 25.750 1.00 31.42 248 LEU B C 1
ATOM 3835 O O . LEU B 1 252 ? -39.855 -27.667 26.740 1.00 33.53 248 LEU B O 1
ATOM 3840 N N . MET B 1 253 ? -39.380 -25.735 25.674 1.00 31.67 249 MET B N 1
ATOM 3841 C CA . MET B 1 253 ? -38.595 -25.174 26.762 1.00 32.73 249 MET B CA 1
ATOM 3842 C C . MET B 1 253 ? -39.385 -25.032 28.070 1.00 35.81 249 MET B C 1
ATOM 3843 O O . MET B 1 253 ? -38.818 -25.234 29.147 1.00 36.14 249 MET B O 1
ATOM 3848 N N . ARG B 1 254 ? -40.676 -24.699 27.950 1.00 38.25 250 ARG B N 1
ATOM 3849 C CA . ARG B 1 254 ? -41.613 -24.515 29.073 1.00 39.48 250 ARG B CA 1
ATOM 3850 C C . ARG B 1 254 ? -41.873 -25.808 29.811 1.00 39.39 250 ARG B C 1
ATOM 3851 O O . ARG B 1 254 ? -42.479 -25.790 30.862 1.00 42.24 250 ARG B O 1
ATOM 3859 N N . GLN B 1 255 ? -41.493 -26.946 29.257 1.00 38.17 251 GLN B N 1
ATOM 3860 C CA . GLN B 1 255 ? -41.836 -28.206 29.901 1.00 39.44 251 GLN B CA 1
ATOM 3861 C C . GLN B 1 255 ? -40.609 -28.795 30.574 1.00 39.58 251 GLN B C 1
ATOM 3862 O O . GLN B 1 255 ? -39.496 -28.623 30.069 1.00 35.86 251 GLN B O 1
ATOM 3868 N N . HIS B 1 256 ? -40.818 -29.475 31.714 1.00 40.40 252 HIS B N 1
ATOM 3869 C CA . HIS B 1 256 ? -39.708 -29.914 32.587 1.00 41.70 252 HIS B CA 1
ATOM 3870 C C . HIS B 1 256 ? -38.881 -30.972 31.912 1.00 41.01 252 HIS B C 1
ATOM 3871 O O . HIS B 1 256 ? -37.670 -30.793 31.734 1.00 41.73 252 HIS B O 1
ATOM 3873 N N . ASP B 1 257 ? -39.539 -32.041 31.457 1.00 40.68 253 ASP B N 1
ATOM 3874 C CA . ASP B 1 257 ? -38.884 -33.163 30.757 1.00 38.72 253 ASP B CA 1
ATOM 3875 C C . ASP B 1 257 ? -38.917 -32.920 29.249 1.00 35.40 253 ASP B C 1
ATOM 3876 O O . ASP B 1 257 ? -39.882 -33.304 28.527 1.00 34.79 253 ASP B O 1
ATOM 3881 N N . VAL B 1 258 ? -37.832 -32.308 28.779 1.00 31.95 254 V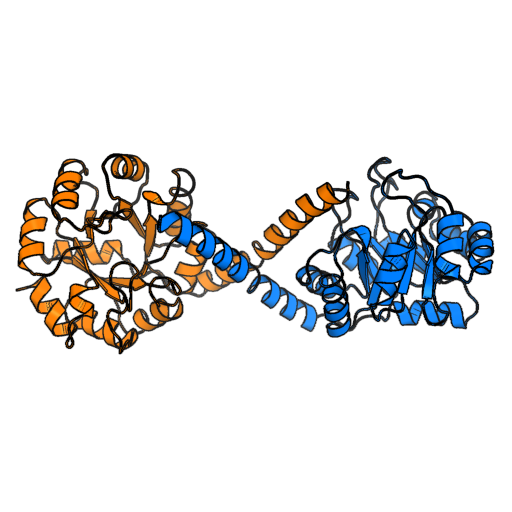AL B N 1
ATOM 3882 C CA . VAL B 1 258 ? -37.729 -31.841 27.401 1.00 28.79 254 VAL B CA 1
ATOM 3883 C C . VAL B 1 258 ? -37.698 -33.010 26.404 1.00 28.42 254 VAL B C 1
ATOM 3884 O O . VAL B 1 258 ? -38.376 -32.952 25.388 1.00 26.49 254 VAL B O 1
ATOM 3888 N N . ALA B 1 259 ? -36.972 -34.089 26.725 1.00 29.17 255 ALA B N 1
ATOM 3889 C CA . ALA B 1 259 ? -36.940 -35.269 25.853 1.00 29.48 255 ALA B CA 1
ATOM 3890 C C . ALA B 1 259 ? -38.327 -35.871 25.632 1.00 30.00 255 ALA B C 1
ATOM 3891 O O . ALA B 1 259 ? -38.698 -36.210 24.491 1.00 29.29 255 ALA B O 1
ATOM 3893 N N . ALA B 1 260 ? -39.115 -35.941 26.698 1.00 30.98 256 ALA B N 1
ATOM 3894 C CA . ALA B 1 260 ? -40.426 -36.589 26.612 1.00 32.12 256 ALA B CA 1
ATOM 3895 C C . ALA B 1 260 ? -41.363 -35.665 25.870 1.00 30.57 256 ALA B C 1
ATOM 3896 O O . ALA B 1 260 ? -42.152 -36.113 25.038 1.00 30.24 256 ALA B O 1
ATOM 3898 N N . ALA B 1 261 ? -41.245 -34.367 26.136 1.00 29.96 257 ALA B N 1
ATOM 3899 C CA . ALA B 1 261 ? -42.095 -33.396 25.454 1.00 29.37 257 ALA B CA 1
ATOM 3900 C C . ALA B 1 261 ? -41.844 -33.434 23.944 1.00 28.42 257 ALA B C 1
ATOM 3901 O O . ALA B 1 261 ? -42.769 -33.308 23.164 1.00 28.08 257 ALA B O 1
ATOM 3903 N N . THR B 1 262 ? -40.575 -33.572 23.563 1.00 28.17 258 THR B N 1
ATOM 3904 C CA . THR B 1 262 ? -40.163 -33.577 22.158 1.00 27.42 258 THR B CA 1
ATOM 3905 C C . THR B 1 262 ? -40.678 -34.821 21.431 1.00 28.42 258 THR B C 1
ATOM 3906 O O . THR B 1 262 ? -41.176 -34.730 20.309 1.00 26.82 258 THR B O 1
ATOM 3910 N N . ARG B 1 263 ? -40.539 -35.986 22.066 1.00 29.69 259 ARG B N 1
ATOM 3911 C CA . ARG B 1 263 ? -41.087 -37.236 21.501 1.00 31.63 259 ARG B CA 1
ATOM 3912 C C . ARG B 1 263 ? -42.612 -37.110 21.273 1.00 29.30 259 ARG B C 1
ATOM 3913 O O . ARG B 1 263 ? -43.114 -37.474 20.204 1.00 28.07 259 ARG B O 1
ATOM 3921 N N . ALA B 1 264 ? -43.326 -36.554 22.257 1.00 29.00 260 ALA B N 1
ATOM 3922 C CA . ALA B 1 264 ? -44.794 -36.406 22.169 1.00 30.03 260 ALA B CA 1
ATOM 3923 C C . ALA B 1 264 ? -45.178 -35.498 21.014 1.00 28.89 260 ALA B C 1
ATOM 3924 O O . ALA B 1 264 ? -46.068 -35.812 20.229 1.00 28.74 260 ALA B O 1
ATOM 3926 N N . LEU B 1 265 ? -44.473 -34.378 20.880 1.00 28.69 261 LEU B N 1
ATOM 3927 C CA . LEU B 1 265 ? -44.739 -33.458 19.787 1.00 27.29 261 LEU B CA 1
ATOM 3928 C C . LEU B 1 265 ? -44.497 -34.083 18.422 1.00 27.22 261 LEU B C 1
ATOM 3929 O O . LEU B 1 265 ? -45.294 -33.886 17.478 1.00 26.13 261 LEU B O 1
ATOM 3934 N N . LEU B 1 266 ? -43.391 -34.803 18.304 1.00 26.29 262 LEU B N 1
ATOM 3935 C CA . LEU B 1 266 ? -43.013 -35.382 17.019 1.00 25.82 262 LEU B CA 1
ATOM 3936 C C . LEU B 1 266 ? -43.836 -36.617 16.636 1.00 27.27 262 LEU B C 1
ATOM 3937 O O . LEU B 1 266 ? -44.112 -36.838 15.424 1.00 26.37 262 LEU B O 1
ATOM 3942 N N . THR B 1 267 ? -44.187 -37.447 17.623 1.00 27.84 263 THR B N 1
ATOM 3943 C CA . THR B 1 267 ? -44.755 -38.741 17.307 1.00 30.13 263 THR B CA 1
ATOM 3944 C C . THR B 1 267 ? -46.173 -38.937 17.826 1.00 32.22 263 THR B C 1
ATOM 3945 O O . THR B 1 267 ? -46.864 -39.845 17.349 1.00 33.70 263 THR B O 1
ATOM 3949 N N . GLY B 1 268 ? -46.583 -38.145 18.825 1.00 32.77 264 GLY B N 1
ATOM 3950 C CA . GLY B 1 268 ? -47.953 -38.194 19.380 1.00 33.72 264 GLY B CA 1
ATOM 3951 C C . GLY B 1 268 ? -48.282 -39.324 20.341 1.00 34.97 264 GLY B C 1
ATOM 3952 O O . GLY B 1 268 ? -47.383 -39.808 21.000 1.00 37.29 264 GLY B O 1
#

InterPro domains:
  IPR001468 Indole-3-glycerol phosphate synthase, conserved site [PS00614] (57-75)
  IPR011060 Ribulose-phosphate binding barrel [SSF51366] (13-263)
  IPR013785 Aldolase-type TIM barrel [G3DSA:3.20.20.70] (1-268)
  IPR013798 Indole-3-glycerol phosphate synthase domain [MF_00134_B] (4-263)
  IPR013798 Indole-3-glycerol phosphate synthase domain [PF00218] (6-261)
  IPR013798 Indole-3-glycerol phosphate synthase domain [cd00331] (47-261)
  IPR045186 Indole-3-glycerol phosphate synthase [PTHR22854] (3-262)

Foldseek 3Di:
DVVVVCVVVVVVVVVVVVLVVLLVVLVVLLVPDDAALCQPVLCVVCVVVVFFAEAAEQFQAAQVGGGLAPDRDLLVLLVLLVLLPHSAYEYECDPPGGNHRLQSQLNNCVSDPHAYEHDYADQDLSVLSVCSSSPHQEYEDELVRYDLVSSQVNQVSQVVSNHAYAYEDEADVSLVSVVVHDGQHYEHEQQDPVPRDGDLVSSLVSLVVDDPSHQYEYEPPQAFLVSQVVSVVSVHRYYYDYSNLNNDDSSSVSSNGRTPD/DVVVVVVVVVVVVVVVVLVVLLVVLVVLLVPDDAALCQPVLCVVCVVVVFFAEAEEQFQAAQLGGGQAPDHDLLVLLVLLVLLPHSAYEYECDPPGTNHRLQSQLNSCVSDPHAYEHPYADDDLSVLSVCSSSPHQEYEDELVRYDLVSSQVNQVSQVVSNHAYAYEDAADVSLVSCVVHDGQHYEHEQADPVPRDGDQVRLLVVLVVDDPSHQYEYEDDQQALVSQVVSVVSVHRYYYDYRNLSNDDSNSVSSNRRTPD

Sequence (521 aa):
DILRKIEAYKREEIAAAKARRLALDELKARTRDQSAPRGFLKALEAKRAAGQFALIAEIKKASPSKGLIRPDFDPPALAKAYEEGGAACLSVLTDTPSFQGAPEFLTAARQACSLPALRKDFLFDPYQVYEARSWGADCILIIMASVDDDLAKKELEDTAFALGMDALIEVHDEAEMERALKLSSRLLGVNNRNLRSFEVNLAVSERLAKMAPSDRLLVGEESGIFTHEDCLRLEKSGIGTFLIGESLMRQHDVAAATRALLTGILRKIEAYKREEIAAAKARRLALDELKARTRDQSAPRGFLKALEAKRAAGQFALIAEIKKASPSKGLIRPDFDPPALAKAYEEGGAACLSVLTDTPSFQGAPEFLTAARQQACSLPALRKDFLFDPYQVYEARSWGADCILIIMASVDDDLAKKELEDTAFALGMDALIEVHHDEAEMERALKLSSRLLGVNNRNLRSFEVNLAVSERLAKMAPSDRLLVGESGIFTHEDCLRLEKSGIGTFLIGESLMRQHDVAAATRALLTG